Protein AF-A0A7X1ZQ34-F1 (afdb_monomer)

Radius of gyration: 31.93 Å; Cα contacts (8 Å, |Δi|>4): 1742; chains: 1; bounding box: 84×54×87 Å

Nearest PDB structures (foldseek):
  3afg-assembly2_B  TM=5.787E-01  e=8.022E-13  Thermococcus kodakarensis
  3afg-assembly1_A  TM=5.646E-01  e=3.538E-13  Thermococcus kodakarensis
  3ium-assembly1_A  TM=5.362E-01  e=1.273E-06  Aeromonas caviae
  3iur-assembly1_A  TM=5.393E-01  e=1.821E-06  Aeromonas caviae
  7obm-assembly1_A  TM=5.393E-01  e=1.340E-05  Homo sapiens

Foldseek 3Di:
DPPQWAFFDFWDDAAQKIWTWTDNVLVVDLWAIAIWMWGHDPHDTDRLDPPPDGPDTDNADFLFWDEWDDDPPAQKIKTKGWDGHLVCLQWTWIWIWMDGSHDIGTDDTDPDTQWDQWYWDADPPQKIWIWIAHPQRWIKIWIWRDDNVDIDIPDMDTADRPGADKHRKDWEDDPQKIKIWIAHPVWQDIWIWMDNHNRPDIDTADDPDDIAWDDWDDYHQKIKTWHQDPVPRFTKIWMWGDPPRRNDTDRQDIHPDGDHAQADKEWDDDDQAKIKIWGDDLQWIWIKIDGHHRPDIDDTDTPDHHQWHDKYWYDYPRDIDIDIDGADDPDQDCDCVVNPDPPPPDDDDQLQVQLVCLQQNDDAPPGGHLAVPDDDDDQDQADQARPVRHGDQGLSSLVSLLVSVSVCVVVVDQEAEEADFRDSSDDLSCLLLPNRSQSSSQQVVLLQQHEYFYEQWKDQDPQLARGPVQSHPNYAYEFEDAPVQHAQDHYNVGIGTGWHDPPSPDQPNQAYAHAFQDWTDGDDPDPDDIGGHHGSSNGRSRLRNLLVVLCVQPVVCRSPSVLLSVLQLVQAPQNVPADRRGRSYHGDSVSSNPPDDTPDPPPPAKEWDAKPPFQDELVVDQKIFTKIFHPHWFPFKKKWKAAPVGHTFDIDFFFALDDDPDDRGTHDGGTGDDPVRRVSRVRMDRQHGPVRHHDAWDKMKMWIAGPVGIYIDIGTYDD

Structure (mmCIF, N/CA/C/O backbone):
data_AF-A0A7X1ZQ34-F1
#
_entry.id   AF-A0A7X1ZQ34-F1
#
loop_
_atom_site.group_PDB
_atom_site.id
_atom_site.type_symbol
_atom_site.label_atom_id
_atom_site.label_alt_id
_atom_site.label_comp_id
_atom_site.label_asym_id
_atom_site.label_entity_id
_atom_site.label_seq_id
_atom_site.pdbx_PDB_ins_code
_atom_site.Cartn_x
_atom_site.Cartn_y
_atom_site.Cartn_z
_atom_site.occupancy
_atom_site.B_iso_or_equiv
_atom_site.auth_seq_id
_atom_site.auth_comp_id
_atom_site.auth_asym_id
_atom_site.auth_atom_id
_atom_site.pdbx_PDB_model_num
ATOM 1 N N . MET A 1 1 ? -2.657 -17.610 -18.071 1.00 39.50 1 MET A N 1
ATOM 2 C CA . MET A 1 1 ? -2.163 -18.504 -17.004 1.00 39.50 1 MET A CA 1
ATOM 3 C C . MET A 1 1 ? -1.165 -19.511 -17.558 1.00 39.50 1 MET A C 1
ATOM 5 O O . MET A 1 1 ? -1.512 -20.260 -18.466 1.00 39.50 1 MET A O 1
ATOM 9 N N . VAL A 1 2 ? 0.062 -19.535 -17.031 1.00 47.03 2 VAL A N 1
ATOM 10 C CA . VAL A 1 2 ? 1.007 -20.641 -17.253 1.00 47.03 2 VAL A CA 1
ATOM 11 C C . VAL A 1 2 ? 0.843 -21.615 -16.092 1.00 47.03 2 VAL A C 1
ATOM 13 O O . VAL A 1 2 ? 1.118 -21.272 -14.951 1.00 47.03 2 VAL A O 1
ATOM 16 N N . SER A 1 3 ? 0.362 -22.829 -16.355 1.00 46.28 3 SER A N 1
ATOM 17 C CA . SER A 1 3 ? 0.212 -23.843 -15.306 1.00 46.28 3 SER A CA 1
ATOM 18 C C . SER A 1 3 ? 1.580 -24.193 -14.703 1.00 46.28 3 SER A C 1
ATOM 20 O O . SER A 1 3 ? 2.486 -24.553 -15.458 1.00 46.28 3 SER A O 1
ATOM 22 N N . ASN A 1 4 ? 1.700 -24.172 -13.371 1.00 50.09 4 ASN A N 1
ATOM 23 C CA . ASN A 1 4 ? 2.913 -24.499 -12.598 1.00 50.09 4 ASN A CA 1
ATOM 24 C C . ASN A 1 4 ? 4.043 -23.448 -12.613 1.00 50.09 4 ASN A C 1
ATOM 26 O O . ASN A 1 4 ? 5.170 -23.789 -12.266 1.00 50.09 4 ASN A O 1
ATOM 30 N N . TYR A 1 5 ? 3.783 -22.199 -13.007 1.00 54.81 5 TYR A N 1
ATOM 31 C CA . TYR A 1 5 ? 4.752 -21.104 -12.883 1.00 54.81 5 TYR A CA 1
ATOM 32 C C . TYR A 1 5 ? 4.030 -19.804 -12.520 1.00 54.81 5 TYR A C 1
ATOM 34 O O . TYR A 1 5 ? 2.930 -19.558 -13.011 1.00 54.81 5 TYR A O 1
ATOM 42 N N . GLU A 1 6 ? 4.652 -18.973 -11.691 1.00 54.06 6 GLU A N 1
ATOM 43 C CA . GLU A 1 6 ? 4.114 -17.666 -11.300 1.00 54.06 6 GLU A CA 1
ATOM 44 C C . GLU A 1 6 ? 4.712 -16.573 -12.183 1.00 54.06 6 GLU A C 1
ATOM 46 O O . GLU A 1 6 ? 5.924 -16.560 -12.382 1.00 54.06 6 GLU A O 1
ATOM 51 N N . ILE A 1 7 ? 3.889 -15.668 -12.719 1.00 58.56 7 ILE A N 1
ATOM 52 C CA . ILE A 1 7 ? 4.369 -14.515 -13.489 1.00 58.56 7 ILE A CA 1
ATOM 53 C C . ILE A 1 7 ? 4.875 -13.464 -12.496 1.00 58.56 7 ILE A C 1
ATOM 55 O O . ILE A 1 7 ? 4.081 -12.858 -11.792 1.00 58.56 7 ILE A O 1
ATOM 59 N N . VAL A 1 8 ? 6.189 -13.245 -12.441 1.00 52.31 8 VAL A N 1
ATOM 60 C CA . VAL A 1 8 ? 6.830 -12.365 -11.437 1.00 52.31 8 VAL A CA 1
ATOM 61 C C . VAL A 1 8 ? 7.241 -11.001 -11.993 1.00 52.31 8 VAL A C 1
ATOM 63 O O . VAL A 1 8 ? 7.874 -10.200 -11.304 1.00 52.31 8 VAL A O 1
ATOM 66 N N . GLN A 1 9 ? 6.923 -10.739 -13.259 1.00 59.84 9 GLN A N 1
ATOM 67 C CA . GLN A 1 9 ? 7.150 -9.455 -13.903 1.00 59.84 9 GLN A CA 1
ATOM 68 C C . GLN A 1 9 ? 6.027 -9.137 -14.889 1.00 59.84 9 GLN A C 1
ATOM 70 O O . GLN A 1 9 ? 5.491 -10.042 -15.529 1.00 59.84 9 GLN A O 1
ATOM 75 N N . GLN A 1 10 ? 5.748 -7.839 -15.043 1.00 61.09 10 GLN A N 1
ATOM 76 C CA . GLN A 1 10 ? 4.859 -7.287 -16.057 1.00 61.09 10 GLN A CA 1
ATOM 77 C C . GLN A 1 10 ? 5.092 -7.928 -17.439 1.00 61.09 10 GLN A C 1
ATOM 79 O O . GLN A 1 10 ? 6.243 -8.032 -17.883 1.00 61.09 10 GLN A O 1
ATOM 84 N N . PRO A 1 11 ? 4.016 -8.325 -18.139 1.00 67.31 11 PRO A N 1
ATOM 85 C CA . PRO A 1 11 ? 4.121 -8.752 -19.519 1.00 67.31 11 PRO A CA 1
ATOM 86 C C . PRO A 1 11 ? 4.582 -7.606 -20.432 1.00 67.31 11 PRO A C 1
ATOM 88 O O . PRO A 1 11 ? 3.956 -6.548 -20.484 1.00 67.31 11 PRO A O 1
ATOM 91 N N . GLU A 1 12 ? 5.647 -7.833 -21.199 1.00 70.81 12 GLU A N 1
ATOM 92 C CA . GLU A 1 12 ? 6.100 -6.924 -22.255 1.00 70.81 12 GLU A CA 1
ATOM 93 C C . GLU A 1 12 ? 5.528 -7.378 -23.602 1.00 70.81 12 GLU A C 1
ATOM 95 O O . GLU A 1 12 ? 5.708 -8.528 -24.019 1.00 70.81 12 GLU A O 1
ATOM 100 N N . LEU A 1 13 ? 4.851 -6.467 -24.300 1.00 74.31 13 LEU A N 1
ATOM 101 C CA . LEU A 1 13 ? 4.275 -6.710 -25.617 1.00 74.31 13 LEU A CA 1
ATOM 102 C C . LEU A 1 13 ? 5.056 -5.935 -26.682 1.00 74.31 13 LEU A C 1
ATOM 104 O O . LEU A 1 13 ? 5.245 -4.726 -26.579 1.00 74.31 13 LEU A O 1
ATOM 108 N N . HIS A 1 14 ? 5.502 -6.619 -27.735 1.00 73.12 14 HIS A N 1
ATOM 109 C CA . HIS A 1 14 ? 6.209 -5.990 -28.848 1.00 73.12 14 HIS A CA 1
ATOM 110 C C . HIS A 1 14 ? 5.874 -6.673 -30.181 1.00 73.12 14 HIS A C 1
ATOM 112 O O . HIS A 1 14 ? 6.354 -7.771 -30.488 1.00 73.12 14 HIS A O 1
ATOM 118 N N . LYS A 1 15 ? 5.121 -5.966 -31.034 1.00 73.88 15 LYS A N 1
ATOM 119 C CA . LYS A 1 15 ? 4.584 -6.482 -32.307 1.00 73.88 15 LYS A CA 1
ATOM 120 C C . LYS A 1 15 ? 3.831 -7.802 -32.079 1.00 73.88 15 LYS A C 1
ATOM 122 O O . LYS A 1 15 ? 2.974 -7.856 -31.212 1.00 73.88 15 LYS A O 1
ATOM 127 N N . ASP A 1 16 ? 4.179 -8.859 -32.813 1.00 73.38 16 ASP A N 1
ATOM 128 C CA . ASP A 1 16 ? 3.601 -10.198 -32.686 1.00 73.38 16 ASP A CA 1
ATOM 129 C C . ASP A 1 16 ? 4.100 -10.979 -31.459 1.00 73.38 16 ASP A C 1
ATOM 131 O O . ASP A 1 16 ? 3.887 -12.182 -31.407 1.00 73.38 16 ASP A O 1
ATOM 135 N N . TRP A 1 17 ? 4.815 -10.385 -30.502 1.00 75.50 17 TRP A N 1
ATOM 136 C CA . TRP A 1 17 ? 5.419 -11.137 -29.400 1.00 75.50 17 TRP A CA 1
ATOM 137 C C . TRP A 1 17 ? 5.005 -10.626 -28.020 1.00 75.50 17 TRP A C 1
ATOM 139 O O . TRP A 1 17 ? 5.038 -9.425 -27.771 1.00 75.50 17 TRP A O 1
ATOM 149 N N . LEU A 1 18 ? 4.690 -11.559 -27.121 1.00 76.31 18 LEU A N 1
ATOM 150 C CA . LEU A 1 18 ? 4.365 -11.329 -25.714 1.00 76.31 18 LEU A CA 1
ATOM 151 C C . LEU A 1 18 ? 5.380 -12.072 -24.849 1.00 76.31 18 LEU A C 1
ATOM 153 O O . LEU A 1 18 ? 5.575 -13.280 -25.027 1.00 76.31 18 LEU A O 1
ATOM 157 N N . PHE A 1 19 ? 5.981 -11.365 -23.899 1.00 72.88 19 PHE A N 1
ATOM 158 C CA . PHE A 1 19 ? 6.980 -11.896 -22.981 1.00 72.88 19 PHE A CA 1
ATOM 159 C C . PHE A 1 19 ? 6.574 -11.664 -21.553 1.00 72.88 19 PHE A C 1
ATOM 161 O O . PHE A 1 19 ? 5.963 -10.656 -21.231 1.00 72.88 19 PHE A O 1
ATOM 168 N N . PHE A 1 20 ? 6.982 -12.578 -20.695 1.00 69.44 20 PHE A N 1
ATOM 169 C CA . PHE A 1 20 ? 6.933 -12.383 -19.260 1.00 69.44 20 PHE A CA 1
ATOM 170 C C . PHE A 1 20 ? 7.960 -13.306 -18.613 1.00 69.44 20 PHE A C 1
ATOM 172 O O . PHE A 1 20 ? 8.318 -14.360 -19.159 1.00 69.44 20 PHE A O 1
ATOM 179 N N . ILE A 1 21 ? 8.446 -12.911 -17.441 1.00 66.19 21 ILE A N 1
ATOM 180 C CA . ILE A 1 21 ? 9.221 -13.811 -16.595 1.00 66.19 21 ILE A CA 1
ATOM 181 C C . ILE A 1 21 ? 8.239 -14.595 -15.757 1.00 66.19 21 ILE A C 1
ATOM 183 O O . ILE A 1 21 ? 7.403 -14.008 -15.069 1.00 66.19 21 ILE A O 1
ATOM 187 N N . ALA A 1 22 ? 8.399 -15.912 -15.769 1.00 62.62 22 ALA A N 1
ATOM 188 C CA . ALA A 1 22 ? 7.808 -16.736 -14.743 1.00 62.62 22 ALA A CA 1
ATOM 189 C C . ALA A 1 22 ? 8.889 -17.327 -13.836 1.00 62.62 22 ALA A C 1
ATOM 191 O O . ALA A 1 22 ? 9.951 -17.751 -14.304 1.00 62.62 22 ALA A O 1
ATOM 192 N N . ASP A 1 23 ? 8.640 -17.342 -12.534 1.00 58.34 23 ASP A N 1
ATOM 193 C CA . ASP A 1 23 ? 9.545 -17.937 -11.563 1.00 58.34 23 ASP A CA 1
ATOM 194 C C . ASP A 1 23 ? 9.089 -19.360 -11.216 1.00 58.34 23 ASP A C 1
ATOM 196 O O . ASP A 1 23 ? 7.907 -19.635 -11.004 1.00 58.34 23 ASP A O 1
ATOM 200 N N . SER A 1 24 ? 10.048 -20.287 -11.202 1.00 52.56 24 SER A N 1
ATOM 201 C CA . SER A 1 24 ? 9.834 -21.665 -10.750 1.00 52.56 24 SER A CA 1
ATOM 202 C C . SER A 1 24 ? 10.281 -21.883 -9.305 1.00 52.56 24 SER A C 1
ATOM 204 O O . SER A 1 24 ? 10.015 -22.939 -8.732 1.00 52.56 24 SER A O 1
ATOM 206 N N . THR A 1 25 ? 10.953 -20.900 -8.694 1.00 49.50 25 THR A N 1
ATOM 207 C CA . THR A 1 25 ? 11.406 -20.947 -7.294 1.00 49.50 25 THR A CA 1
ATOM 208 C C . THR A 1 25 ? 10.241 -20.993 -6.304 1.00 49.50 25 THR A C 1
ATOM 210 O O . THR A 1 25 ? 10.387 -21.624 -5.257 1.00 49.50 25 THR A O 1
ATOM 213 N N . ALA A 1 26 ? 9.049 -20.517 -6.691 1.00 46.25 26 ALA A N 1
ATOM 214 C CA . ALA A 1 26 ? 7.787 -20.779 -5.987 1.00 46.25 26 ALA A CA 1
ATOM 215 C C . ALA A 1 26 ? 7.496 -22.287 -5.778 1.00 46.25 26 ALA A C 1
ATOM 217 O O . ALA A 1 26 ? 6.694 -22.657 -4.918 1.00 46.25 26 ALA A O 1
ATOM 218 N N . LEU A 1 27 ? 8.188 -23.174 -6.513 1.00 49.12 27 LEU A N 1
ATOM 219 C CA . LEU A 1 27 ? 8.094 -24.636 -6.447 1.00 49.12 27 LEU A CA 1
ATOM 220 C C . LEU A 1 27 ? 9.376 -25.334 -5.942 1.00 49.12 27 LEU A C 1
ATOM 222 O O . LEU A 1 27 ? 9.589 -26.513 -6.232 1.00 49.12 27 LEU A O 1
ATOM 226 N N . ASN A 1 28 ? 10.221 -24.654 -5.155 1.00 44.28 28 ASN A N 1
ATOM 227 C CA . ASN A 1 28 ? 11.370 -25.262 -4.460 1.00 44.28 28 ASN A CA 1
ATOM 228 C C . ASN A 1 28 ? 12.545 -25.700 -5.373 1.00 44.28 28 ASN A C 1
ATOM 230 O O . ASN A 1 28 ? 13.309 -26.613 -5.043 1.00 44.28 28 ASN A O 1
ATOM 234 N N . ALA A 1 29 ? 12.722 -25.053 -6.530 1.00 43.91 29 ALA A N 1
ATOM 235 C CA . ALA A 1 29 ? 13.936 -25.191 -7.335 1.00 43.91 29 ALA A CA 1
ATOM 236 C C . ALA A 1 29 ? 15.064 -24.320 -6.754 1.00 43.91 29 ALA A C 1
ATOM 238 O O . ALA A 1 29 ? 14.875 -23.128 -6.535 1.00 43.91 29 ALA A O 1
ATOM 239 N N . THR A 1 30 ? 16.268 -24.877 -6.563 1.00 43.75 30 THR A N 1
ATOM 240 C CA . THR A 1 30 ? 17.431 -24.118 -6.051 1.00 43.75 30 THR A CA 1
ATOM 241 C C . THR A 1 30 ? 17.924 -23.032 -7.008 1.00 43.75 30 THR A C 1
ATOM 243 O O . THR A 1 30 ? 18.756 -22.227 -6.611 1.00 43.75 30 THR A O 1
ATOM 246 N N . THR A 1 31 ? 17.422 -23.024 -8.248 1.00 52.09 31 THR A N 1
ATOM 247 C CA . THR A 1 31 ? 17.638 -22.013 -9.291 1.00 52.09 31 THR A CA 1
ATOM 248 C C . THR A 1 31 ? 16.666 -22.258 -10.451 1.00 52.09 31 THR A C 1
ATOM 250 O O . THR A 1 31 ? 16.777 -23.324 -11.063 1.00 52.09 31 THR A O 1
ATOM 253 N N . ALA A 1 32 ? 15.784 -21.301 -10.783 1.00 51.56 32 ALA A N 1
ATOM 254 C CA . ALA A 1 32 ? 15.431 -20.922 -12.167 1.00 51.56 32 ALA A CA 1
ATOM 255 C C . ALA A 1 32 ? 14.270 -19.907 -12.258 1.00 51.56 32 ALA A C 1
ATOM 257 O O . ALA A 1 32 ? 13.132 -20.217 -11.904 1.00 51.56 32 ALA A O 1
ATOM 258 N N . ARG A 1 33 ? 14.554 -18.760 -12.886 1.00 59.31 33 ARG A N 1
ATOM 259 C CA . ARG A 1 33 ? 13.575 -17.855 -13.506 1.00 59.31 33 ARG A CA 1
ATOM 260 C C . ARG A 1 33 ? 13.567 -18.132 -15.007 1.00 59.31 33 ARG A C 1
ATOM 262 O O . ARG A 1 33 ? 14.631 -18.261 -15.613 1.00 59.31 33 ARG A O 1
ATOM 269 N N . VAL A 1 34 ? 12.390 -18.276 -15.601 1.00 58.91 34 VAL A N 1
ATOM 270 C CA . VAL A 1 34 ? 12.218 -18.707 -16.990 1.00 58.91 34 VAL A CA 1
ATOM 271 C C . VAL A 1 34 ? 11.536 -17.598 -17.778 1.00 58.91 34 VAL A C 1
ATOM 273 O O . VAL A 1 34 ? 10.456 -17.139 -17.418 1.00 58.91 34 VAL A O 1
ATOM 276 N N . LEU A 1 35 ? 12.159 -17.182 -18.879 1.00 67.69 35 LEU A N 1
ATOM 277 C CA . LEU A 1 35 ? 11.520 -16.305 -19.853 1.00 67.69 35 LEU A CA 1
ATOM 278 C C . LEU A 1 35 ? 10.524 -17.121 -20.682 1.00 67.69 35 LEU A C 1
ATOM 280 O O . LEU A 1 35 ? 10.918 -18.073 -21.361 1.00 67.69 35 LEU A O 1
ATOM 284 N N . PHE A 1 36 ? 9.254 -16.733 -20.648 1.00 70.88 36 PHE A N 1
ATOM 285 C CA . PHE A 1 36 ? 8.230 -17.265 -21.537 1.00 70.88 36 PHE A CA 1
ATOM 286 C C . PHE A 1 36 ? 7.993 -16.300 -22.690 1.00 70.88 36 PHE A C 1
ATOM 288 O O . PHE A 1 36 ? 8.038 -15.082 -22.521 1.00 70.88 36 PHE A O 1
ATOM 295 N N . ALA A 1 37 ? 7.741 -16.868 -23.867 1.00 73.31 37 ALA A N 1
ATOM 296 C CA . ALA A 1 37 ? 7.422 -16.108 -25.063 1.00 73.31 37 ALA A CA 1
ATOM 297 C C . ALA A 1 37 ? 6.256 -16.759 -25.806 1.00 73.31 37 ALA A C 1
ATOM 299 O O . ALA A 1 37 ? 6.298 -17.945 -26.165 1.00 73.31 37 ALA A O 1
ATOM 300 N N . ALA A 1 38 ? 5.230 -15.963 -26.072 1.00 74.62 38 ALA A N 1
ATOM 301 C CA . ALA A 1 38 ? 4.178 -16.294 -27.015 1.00 74.62 38 ALA A CA 1
ATOM 302 C C . ALA A 1 38 ? 4.348 -15.442 -28.274 1.00 74.62 38 ALA A C 1
ATOM 304 O O . ALA A 1 38 ? 4.859 -14.323 -28.213 1.00 74.62 38 ALA A O 1
ATOM 305 N N . HIS A 1 39 ? 3.918 -15.979 -29.412 1.00 76.62 39 HIS A N 1
ATOM 306 C CA . HIS A 1 39 ? 3.878 -15.241 -30.668 1.00 76.62 39 HIS A CA 1
ATOM 307 C C . HIS A 1 39 ? 2.483 -15.292 -31.266 1.00 76.62 39 HIS A C 1
ATOM 309 O O . HIS A 1 39 ? 1.863 -16.357 -31.345 1.00 76.62 39 HIS A O 1
ATOM 315 N N . ARG A 1 40 ? 2.002 -14.143 -31.715 1.00 74.75 40 ARG A N 1
ATOM 316 C CA . ARG A 1 40 ? 0.710 -13.981 -32.351 1.00 74.75 40 ARG A CA 1
ATOM 317 C C . ARG A 1 40 ? 0.798 -14.448 -33.800 1.00 74.75 40 ARG A C 1
ATOM 319 O O . ARG A 1 40 ? 1.663 -14.038 -34.565 1.00 74.75 40 ARG A O 1
ATOM 326 N N . ASN A 1 41 ? -0.107 -15.333 -34.199 1.00 69.88 41 ASN A N 1
ATOM 327 C CA . ASN A 1 41 ? -0.238 -15.790 -35.577 1.00 69.88 41 ASN A CA 1
ATOM 328 C C . ASN A 1 41 ? -1.689 -15.639 -36.034 1.00 69.88 41 ASN A C 1
ATOM 330 O O . ASN A 1 41 ? -2.555 -16.314 -35.496 1.00 69.88 41 ASN A O 1
ATOM 334 N N . THR A 1 42 ? -1.952 -14.806 -37.050 1.00 66.75 42 THR A N 1
ATOM 335 C CA . THR A 1 42 ? -3.235 -14.529 -37.756 1.00 66.75 42 THR A CA 1
ATOM 336 C C . THR A 1 42 ? -4.513 -14.252 -36.934 1.00 66.75 42 THR A C 1
ATOM 338 O O . THR A 1 42 ? -5.409 -13.608 -37.466 1.00 66.75 42 THR A O 1
ATOM 341 N N . SER A 1 43 ? -4.641 -14.713 -35.684 1.00 66.94 43 SER A N 1
ATOM 342 C CA . SER A 1 43 ? -5.754 -14.468 -34.751 1.00 66.94 43 SER A CA 1
ATOM 343 C C . SER A 1 43 ? -5.523 -14.993 -33.318 1.00 66.94 43 SER A C 1
ATOM 345 O O . SER A 1 43 ? -6.294 -14.627 -32.436 1.00 66.94 43 SER A O 1
ATOM 347 N N . SER A 1 44 ? -4.499 -15.815 -33.049 1.00 70.69 44 SER A N 1
ATOM 348 C CA . SER A 1 44 ? -4.243 -16.391 -31.716 1.00 70.69 44 SER A CA 1
ATOM 349 C C . SER A 1 44 ? -2.786 -16.263 -31.286 1.00 70.69 44 SER A C 1
ATOM 351 O O . SER A 1 44 ? -1.885 -16.173 -32.120 1.00 70.69 44 SER A O 1
ATOM 353 N N . TRP A 1 45 ? -2.563 -16.285 -29.973 1.00 74.88 45 TRP A N 1
ATOM 354 C CA . TRP A 1 45 ? -1.241 -16.456 -29.382 1.00 74.88 45 TRP A CA 1
ATOM 355 C C . TRP A 1 45 ? -0.889 -17.939 -29.357 1.00 74.88 45 TRP A C 1
ATOM 357 O O . TRP A 1 45 ? -1.536 -18.722 -28.663 1.00 74.88 45 TRP A O 1
ATOM 367 N N . ASP A 1 46 ? 0.142 -18.317 -30.105 1.00 71.38 46 ASP A N 1
ATOM 368 C CA . ASP A 1 46 ? 0.738 -19.640 -30.007 1.00 71.38 46 ASP A CA 1
ATOM 369 C C . ASP A 1 46 ? 1.891 -19.568 -29.000 1.00 71.38 46 ASP A C 1
ATOM 371 O O . ASP A 1 46 ? 2.778 -18.711 -29.099 1.00 71.38 46 ASP A O 1
ATOM 375 N N . THR A 1 47 ? 1.896 -20.469 -28.013 1.00 69.06 47 THR A N 1
ATOM 376 C CA . THR A 1 47 ? 3.049 -20.631 -27.124 1.00 69.06 47 THR A CA 1
ATOM 377 C C . THR A 1 47 ? 4.224 -21.102 -27.967 1.00 69.06 47 THR A C 1
ATOM 379 O O . THR A 1 47 ? 4.305 -22.269 -28.347 1.00 69.06 47 THR A O 1
ATOM 382 N N . ILE A 1 48 ? 5.129 -20.183 -28.289 1.00 59.41 48 ILE A N 1
ATOM 383 C CA . ILE A 1 48 ? 6.309 -20.504 -29.080 1.00 59.41 48 ILE A CA 1
ATOM 384 C C . ILE A 1 48 ? 7.358 -21.174 -28.200 1.00 59.41 48 ILE A C 1
ATOM 386 O O . ILE A 1 48 ? 7.967 -22.156 -28.624 1.00 59.41 48 ILE A O 1
ATOM 390 N N . LEU A 1 49 ? 7.532 -20.697 -26.964 1.00 61.03 49 LEU A N 1
ATOM 391 C CA . LEU A 1 49 ? 8.518 -21.222 -26.026 1.00 61.03 49 LEU A CA 1
ATOM 392 C C . LEU A 1 49 ? 7.966 -21.190 -24.595 1.00 61.03 49 LEU A C 1
ATOM 394 O O . LEU A 1 49 ? 8.087 -20.196 -23.883 1.00 61.03 49 LEU A O 1
ATOM 398 N N . ALA A 1 50 ? 7.414 -22.322 -24.157 1.00 50.00 50 ALA A N 1
ATOM 399 C CA . ALA A 1 50 ? 7.669 -22.764 -22.795 1.00 50.00 50 ALA A CA 1
ATOM 400 C C . ALA A 1 50 ? 9.065 -23.380 -22.843 1.00 50.00 50 ALA A C 1
ATOM 402 O O . ALA A 1 50 ? 9.267 -24.389 -23.522 1.00 50.00 50 ALA A O 1
ATOM 403 N N . LEU A 1 51 ? 10.054 -22.761 -22.209 1.00 50.12 51 LEU A N 1
ATOM 404 C CA . LEU A 1 51 ? 11.338 -23.427 -22.037 1.00 50.12 51 LEU A CA 1
ATOM 405 C C . LEU A 1 51 ? 11.071 -24.639 -21.130 1.00 50.12 51 LEU A C 1
ATOM 407 O O . LEU A 1 51 ? 10.956 -24.499 -19.918 1.00 50.12 51 LEU A O 1
ATOM 411 N N . SER A 1 52 ? 10.884 -25.825 -21.724 1.00 37.56 52 SER A N 1
ATOM 412 C CA . SER A 1 52 ? 10.523 -27.064 -21.012 1.00 37.56 52 SER A CA 1
ATOM 413 C C . SER A 1 52 ? 11.586 -27.507 -20.001 1.00 37.56 52 SER A C 1
ATOM 415 O O . SER A 1 52 ? 11.329 -28.369 -19.168 1.00 37.56 52 SER A O 1
ATOM 417 N N . GLU A 1 53 ? 12.773 -26.907 -20.085 1.00 42.84 53 GLU A N 1
ATOM 418 C CA . GLU A 1 53 ? 13.826 -26.923 -19.079 1.00 42.84 53 GLU A CA 1
ATOM 419 C C . GLU A 1 53 ? 14.370 -25.493 -18.919 1.00 42.84 53 GLU A C 1
ATOM 421 O O . GLU A 1 53 ? 14.487 -24.785 -19.929 1.00 42.84 53 GLU A O 1
ATOM 426 N N . PRO A 1 54 ? 14.734 -25.057 -17.699 1.00 44.59 54 PRO A N 1
ATOM 427 C CA . PRO A 1 54 ? 15.274 -23.722 -17.466 1.00 44.59 54 PRO A CA 1
ATOM 428 C C . PRO A 1 54 ? 16.537 -23.499 -18.305 1.00 44.59 54 PRO A C 1
ATOM 430 O O . PRO A 1 54 ? 17.553 -24.152 -18.091 1.00 44.59 54 PRO A O 1
ATOM 433 N N . GLN A 1 55 ? 16.469 -22.599 -19.292 1.00 46.03 55 GLN A N 1
ATOM 434 C CA . GLN A 1 55 ? 17.632 -22.261 -20.130 1.00 46.03 55 GLN A CA 1
ATOM 435 C C . GLN A 1 55 ? 18.504 -21.165 -19.510 1.00 46.03 55 GLN A C 1
ATOM 437 O O . GLN A 1 55 ? 19.631 -20.979 -19.948 1.00 46.03 55 GLN A O 1
ATOM 442 N N . ILE A 1 56 ? 17.996 -20.465 -18.491 1.00 48.25 56 ILE A N 1
ATOM 443 C CA . ILE A 1 56 ? 18.731 -19.462 -17.718 1.00 48.25 56 ILE A CA 1
ATOM 444 C C . ILE A 1 56 ? 18.732 -19.934 -16.262 1.00 48.25 56 ILE A C 1
ATOM 446 O O . ILE A 1 56 ? 17.852 -19.611 -15.466 1.00 48.25 56 ILE A O 1
ATOM 450 N N . THR A 1 57 ? 19.711 -20.763 -15.913 1.00 45.69 57 THR A N 1
ATOM 451 C CA . THR A 1 57 ? 19.923 -21.201 -14.531 1.00 45.69 57 THR A CA 1
ATOM 452 C C . THR A 1 57 ? 20.893 -20.227 -13.875 1.00 45.69 57 THR A C 1
ATOM 454 O O . THR A 1 57 ? 22.092 -20.271 -14.148 1.00 45.69 57 THR A O 1
ATOM 457 N N . TYR A 1 58 ? 20.385 -19.323 -13.036 1.00 49.59 58 TYR A N 1
ATOM 458 C CA . TYR A 1 58 ? 21.220 -18.389 -12.280 1.00 49.59 58 TYR A CA 1
ATOM 459 C C . TYR A 1 58 ? 21.051 -18.615 -10.784 1.00 49.59 58 TYR A C 1
ATOM 461 O O . TYR A 1 58 ? 19.923 -18.674 -10.300 1.00 49.59 58 TYR A O 1
ATOM 469 N N . THR A 1 59 ? 22.170 -18.744 -10.068 1.00 41.47 59 THR A N 1
ATOM 470 C CA . THR A 1 59 ? 22.203 -18.850 -8.599 1.00 41.47 59 THR A CA 1
ATOM 471 C C . THR A 1 59 ? 21.787 -17.565 -7.908 1.00 41.47 59 THR A C 1
ATOM 473 O O . THR A 1 59 ? 21.355 -17.626 -6.764 1.00 41.47 59 THR A O 1
ATOM 476 N N . ASP A 1 60 ? 21.852 -16.436 -8.619 1.00 46.78 60 ASP A N 1
ATOM 477 C CA . ASP A 1 60 ? 21.678 -15.124 -8.002 1.00 46.78 60 ASP A CA 1
ATOM 478 C C . ASP A 1 60 ? 20.366 -14.424 -8.444 1.00 46.78 60 ASP A C 1
ATOM 480 O O . ASP A 1 60 ? 20.004 -13.407 -7.886 1.00 46.78 60 ASP A O 1
ATOM 484 N N . GLY A 1 61 ? 19.559 -14.986 -9.351 1.00 50.31 61 GLY A N 1
ATOM 485 C CA . GLY A 1 61 ? 18.271 -14.394 -9.774 1.00 50.31 61 GLY A CA 1
ATOM 486 C C . GLY A 1 61 ? 18.326 -13.482 -11.022 1.00 50.31 61 GLY A C 1
ATOM 487 O O . GLY A 1 61 ? 19.388 -13.116 -11.524 1.00 50.31 61 GLY A O 1
ATOM 488 N N . ILE A 1 62 ? 17.145 -13.177 -11.575 1.00 49.66 62 ILE A N 1
ATOM 489 C CA . ILE A 1 62 ? 16.880 -12.281 -12.726 1.00 49.66 62 ILE A CA 1
ATOM 490 C C . ILE A 1 62 ? 16.116 -11.062 -12.204 1.00 49.66 62 ILE A C 1
ATOM 492 O O . ILE A 1 62 ? 14.925 -11.178 -11.929 1.00 49.66 62 ILE A O 1
ATOM 496 N N . ALA A 1 63 ? 16.784 -9.928 -11.998 1.00 46.75 63 ALA A N 1
ATOM 497 C CA . ALA A 1 63 ? 16.197 -8.785 -11.295 1.00 46.75 63 ALA A CA 1
ATOM 498 C C . ALA A 1 63 ? 14.985 -8.188 -12.037 1.00 46.75 63 ALA A C 1
ATOM 500 O O . ALA A 1 63 ? 13.969 -7.936 -11.395 1.00 46.75 63 ALA A O 1
ATOM 501 N N . ARG A 1 64 ? 15.093 -8.018 -13.366 1.00 50.78 64 ARG A N 1
ATOM 502 C CA . ARG A 1 64 ? 14.036 -7.629 -14.324 1.00 50.78 64 ARG A CA 1
ATOM 503 C C . ARG A 1 64 ? 14.457 -8.060 -15.746 1.00 50.78 64 ARG A C 1
ATOM 505 O O . ARG A 1 64 ? 15.630 -7.955 -16.099 1.00 50.78 64 ARG A O 1
ATOM 512 N N . SER A 1 65 ? 13.559 -8.554 -16.591 1.00 48.88 65 SER A N 1
ATOM 513 C CA . SER A 1 65 ? 13.779 -8.655 -18.043 1.00 48.88 65 SER A CA 1
ATOM 514 C C . SER A 1 65 ? 13.332 -7.371 -18.698 1.00 48.88 65 SER A C 1
ATOM 516 O O . SER A 1 65 ? 12.254 -6.891 -18.388 1.00 48.88 65 SER A O 1
ATOM 518 N N . HIS A 1 66 ? 14.121 -6.858 -19.625 1.00 52.66 66 HIS A N 1
ATOM 519 C CA . HIS A 1 66 ? 13.742 -5.702 -20.413 1.00 52.66 66 HIS A CA 1
ATOM 520 C C . HIS A 1 66 ? 14.424 -5.809 -21.777 1.00 52.66 66 HIS A C 1
ATOM 522 O O . HIS A 1 66 ? 15.628 -6.060 -21.859 1.00 52.66 66 HIS A O 1
ATOM 528 N N . ALA A 1 67 ? 13.648 -5.528 -22.820 1.00 52.38 67 ALA A N 1
ATOM 529 C CA . ALA A 1 67 ? 14.048 -5.282 -24.204 1.00 52.38 67 ALA A CA 1
ATOM 530 C C . ALA A 1 67 ? 14.050 -6.466 -25.186 1.00 52.38 67 ALA A C 1
ATOM 532 O O . ALA A 1 67 ? 14.773 -7.464 -25.086 1.00 52.38 67 ALA A O 1
ATOM 533 N N . ILE A 1 68 ? 13.267 -6.226 -26.239 1.00 53.31 68 ILE A N 1
ATOM 534 C CA . ILE A 1 68 ? 12.920 -7.104 -27.345 1.00 53.31 68 ILE A CA 1
ATOM 535 C C . ILE A 1 68 ? 13.153 -6.303 -28.626 1.00 53.31 68 ILE A C 1
ATOM 537 O O . ILE A 1 68 ? 12.454 -5.327 -28.882 1.00 53.31 68 ILE A O 1
ATOM 541 N N . VAL A 1 69 ? 14.103 -6.713 -29.469 1.00 54.31 69 VAL A N 1
ATOM 542 C CA . VAL A 1 69 ? 14.189 -6.185 -30.839 1.00 54.31 69 VAL A CA 1
ATOM 543 C C . VAL A 1 69 ? 14.077 -7.291 -31.858 1.00 54.31 69 VAL A C 1
ATOM 545 O O . VAL A 1 69 ? 14.956 -8.138 -32.014 1.00 54.31 69 VAL A O 1
ATOM 548 N N . THR A 1 70 ? 12.992 -7.236 -32.623 1.00 52.91 70 THR A N 1
ATOM 549 C CA . THR A 1 70 ? 12.845 -7.990 -33.867 1.00 52.91 70 THR A CA 1
ATOM 550 C C . THR A 1 70 ? 13.685 -7.318 -34.947 1.00 52.91 70 THR A C 1
ATOM 552 O O . THR A 1 70 ? 13.461 -6.139 -35.236 1.00 52.91 70 THR A O 1
ATOM 555 N N . LYS A 1 71 ? 14.572 -8.055 -35.623 1.00 54.62 71 LYS A N 1
ATOM 556 C CA . LYS A 1 71 ? 15.016 -7.615 -36.953 1.00 54.62 71 LYS A CA 1
ATOM 557 C C . LYS A 1 71 ? 13.802 -7.588 -37.869 1.00 54.62 71 LYS A C 1
ATOM 559 O O . LYS A 1 71 ? 13.038 -8.549 -37.908 1.00 54.62 71 LYS A O 1
ATOM 564 N N . THR A 1 72 ? 13.647 -6.510 -38.629 1.00 46.69 72 THR A N 1
ATOM 565 C CA . THR A 1 72 ? 12.447 -6.166 -39.408 1.00 46.69 72 THR A CA 1
ATOM 566 C C . THR A 1 72 ? 12.059 -7.197 -40.480 1.00 46.69 72 THR A C 1
ATOM 568 O O . THR A 1 72 ? 11.022 -7.035 -41.106 1.00 46.69 72 THR A O 1
ATOM 571 N N . ASN A 1 73 ? 12.850 -8.260 -40.688 1.00 50.66 73 ASN A N 1
ATOM 572 C CA . ASN A 1 73 ? 12.679 -9.242 -41.764 1.00 50.66 73 ASN A CA 1
ATOM 573 C C . ASN A 1 73 ? 13.006 -10.701 -41.364 1.00 50.66 73 ASN A C 1
ATOM 575 O O . ASN A 1 73 ? 13.398 -11.499 -42.217 1.00 50.66 73 ASN A O 1
ATOM 579 N N . SER A 1 74 ? 12.886 -11.084 -40.089 1.00 57.50 74 SER A N 1
ATOM 580 C CA . SER A 1 74 ? 13.172 -12.465 -39.664 1.00 57.50 74 SER A CA 1
ATOM 581 C C . SER A 1 74 ? 12.290 -12.919 -38.508 1.00 57.50 74 SER A C 1
ATOM 583 O O . SER A 1 74 ? 12.040 -12.134 -37.602 1.00 57.50 74 SER A O 1
ATOM 585 N N . ASN A 1 75 ? 11.949 -14.210 -38.472 1.00 69.25 75 ASN A N 1
ATOM 586 C CA . ASN A 1 75 ? 11.409 -14.925 -37.303 1.00 69.25 75 ASN A CA 1
ATOM 587 C C . ASN A 1 75 ? 12.452 -15.040 -36.164 1.00 69.25 75 ASN A C 1
ATOM 589 O O . ASN A 1 75 ? 12.570 -16.094 -35.540 1.00 69.25 75 ASN A O 1
ATOM 593 N N . THR A 1 76 ? 13.297 -14.018 -35.977 1.00 74.19 76 THR A N 1
ATOM 594 C CA . THR A 1 76 ? 14.370 -13.969 -34.981 1.00 74.19 76 THR A CA 1
ATOM 595 C C . THR A 1 76 ? 14.469 -12.604 -34.318 1.00 74.19 76 THR A C 1
ATOM 597 O O . THR A 1 76 ? 14.179 -11.574 -34.936 1.00 74.19 76 THR A O 1
ATOM 600 N N . MET A 1 77 ? 14.904 -12.602 -33.063 1.00 77.12 77 MET A N 1
ATOM 601 C CA . MET A 1 77 ? 14.791 -11.458 -32.171 1.00 77.12 77 MET A CA 1
ATOM 602 C C . MET A 1 77 ? 15.931 -11.439 -31.155 1.00 77.12 77 MET A C 1
ATOM 604 O O . MET A 1 77 ? 16.272 -12.478 -30.597 1.00 77.12 77 MET A O 1
ATOM 608 N N . LEU A 1 78 ? 16.515 -10.269 -30.911 1.00 79.25 78 LEU A N 1
ATOM 609 C CA . LEU A 1 78 ? 17.479 -10.064 -29.835 1.00 79.25 78 LEU A CA 1
ATOM 610 C C . LEU A 1 78 ? 16.714 -9.778 -28.543 1.00 79.25 78 LEU A C 1
ATOM 612 O O . LEU A 1 78 ? 15.903 -8.854 -28.500 1.00 79.25 78 LEU A O 1
ATOM 616 N N . VAL A 1 79 ? 16.991 -10.574 -27.519 1.00 78.31 79 VAL A N 1
ATOM 617 C CA . VAL A 1 79 ? 16.458 -10.447 -26.162 1.00 78.31 79 VAL A CA 1
ATOM 618 C C . VAL A 1 79 ? 17.579 -9.960 -25.258 1.00 78.31 79 VAL A C 1
ATOM 620 O O . VAL A 1 79 ? 18.671 -10.535 -25.289 1.00 78.31 79 VAL A O 1
ATOM 623 N N . ILE A 1 80 ? 17.308 -8.939 -24.451 1.00 78.50 80 ILE A N 1
ATOM 624 C CA . ILE A 1 80 ? 18.190 -8.464 -23.381 1.00 78.50 80 ILE A CA 1
ATOM 625 C C . ILE A 1 80 ? 17.477 -8.678 -22.036 1.00 78.50 80 ILE A C 1
ATOM 627 O O . ILE A 1 80 ? 16.252 -8.731 -21.976 1.00 78.50 80 ILE A O 1
ATOM 631 N N . TRP A 1 81 ? 18.225 -8.896 -20.956 1.00 75.31 81 TRP A N 1
ATOM 632 C CA . TRP A 1 81 ? 17.659 -8.967 -19.602 1.00 75.31 81 TRP A CA 1
ATOM 633 C C . TRP A 1 81 ? 18.691 -8.594 -18.538 1.00 75.31 81 TRP A C 1
ATOM 635 O O . TRP A 1 81 ? 19.896 -8.696 -18.782 1.00 75.31 81 TRP A O 1
ATOM 645 N N . GLU A 1 82 ? 18.225 -8.191 -17.353 1.00 74.38 82 GLU A N 1
ATOM 646 C CA . GLU A 1 82 ? 19.062 -7.943 -16.174 1.00 74.38 82 GLU A CA 1
ATOM 647 C C . GLU A 1 82 ? 19.212 -9.226 -15.345 1.00 74.38 82 GLU A C 1
ATOM 649 O O . GLU A 1 82 ? 18.237 -9.801 -14.861 1.00 74.38 82 GLU A O 1
ATOM 654 N N . ALA A 1 83 ? 20.446 -9.670 -15.132 1.00 67.38 83 ALA A N 1
ATOM 655 C CA . ALA A 1 83 ? 20.795 -10.781 -14.249 1.00 67.38 83 ALA A CA 1
ATOM 656 C C . ALA A 1 83 ? 21.550 -10.257 -13.015 1.00 67.38 83 ALA A C 1
ATOM 658 O O . ALA A 1 83 ? 22.488 -9.482 -13.171 1.00 67.38 83 ALA A O 1
ATOM 659 N N . GLY A 1 84 ? 21.193 -10.678 -11.799 1.00 57.72 84 GLY A N 1
ATOM 660 C CA . GLY A 1 84 ? 21.855 -10.206 -10.573 1.00 57.72 84 GLY A CA 1
ATOM 661 C C . GLY A 1 84 ? 21.185 -10.683 -9.280 1.00 57.72 84 GLY A C 1
ATOM 662 O O . GLY A 1 84 ? 20.015 -11.054 -9.317 1.00 57.72 84 GLY A O 1
ATOM 663 N N . SER A 1 85 ? 21.947 -10.648 -8.174 1.00 50.22 85 SER A N 1
ATOM 664 C CA . SER A 1 85 ? 21.577 -11.095 -6.813 1.00 50.22 85 SER A CA 1
ATOM 665 C C . SER A 1 85 ? 20.348 -10.383 -6.247 1.00 50.22 85 SER A C 1
ATOM 667 O O . SER A 1 85 ? 20.336 -9.154 -6.207 1.00 50.22 85 SER A O 1
ATOM 669 N N . THR A 1 86 ? 19.375 -11.125 -5.698 1.00 44.44 86 THR A N 1
ATOM 670 C CA . THR A 1 86 ? 18.305 -10.542 -4.852 1.00 44.44 86 THR A CA 1
ATOM 671 C C . THR A 1 86 ? 18.868 -9.857 -3.605 1.00 44.44 86 THR A C 1
ATOM 673 O O . THR A 1 86 ? 18.291 -8.901 -3.114 1.00 44.44 86 THR A O 1
ATOM 676 N N . ASN A 1 87 ? 20.034 -10.302 -3.124 1.00 38.69 87 ASN A N 1
ATOM 677 C CA . ASN A 1 87 ? 20.635 -9.832 -1.873 1.00 38.69 87 ASN A CA 1
ATOM 678 C C . ASN A 1 87 ? 21.753 -8.791 -2.083 1.00 38.69 87 ASN A C 1
ATOM 680 O O . ASN A 1 87 ? 22.305 -8.281 -1.110 1.00 38.69 87 ASN A O 1
ATOM 684 N N . ASP A 1 88 ? 22.139 -8.505 -3.332 1.00 45.56 88 ASP A N 1
ATOM 685 C CA . ASP A 1 88 ? 23.140 -7.486 -3.675 1.00 45.56 88 ASP A CA 1
ATOM 686 C C . ASP A 1 88 ? 22.688 -6.711 -4.919 1.00 45.56 88 ASP A C 1
ATOM 688 O O . ASP A 1 88 ? 23.104 -6.970 -6.051 1.00 45.56 88 ASP A O 1
ATOM 692 N N . TYR A 1 89 ? 21.816 -5.731 -4.676 1.00 44.69 89 TYR A N 1
ATOM 693 C CA . TYR A 1 89 ? 21.204 -4.868 -5.688 1.00 44.69 89 TYR A CA 1
ATOM 694 C C . TYR A 1 89 ? 22.204 -4.043 -6.516 1.00 44.69 89 TYR A C 1
ATOM 696 O O . TYR A 1 89 ? 21.815 -3.475 -7.534 1.00 44.69 89 TYR A O 1
ATOM 704 N N . ARG A 1 90 ? 23.480 -3.987 -6.104 1.00 48.53 90 ARG A N 1
ATOM 705 C CA . ARG A 1 90 ? 24.559 -3.220 -6.751 1.00 48.53 90 ARG A CA 1
ATOM 706 C C . ARG A 1 90 ? 25.338 -4.020 -7.795 1.00 48.53 90 ARG A C 1
ATOM 708 O O . ARG A 1 90 ? 26.352 -3.534 -8.287 1.00 48.53 90 ARG A O 1
ATOM 715 N N . GLN A 1 91 ? 24.930 -5.252 -8.103 1.00 56.12 91 GLN A N 1
ATOM 716 C CA . GLN A 1 91 ? 25.563 -6.089 -9.127 1.00 56.12 91 GLN A CA 1
ATOM 717 C C . GLN A 1 91 ? 24.521 -6.632 -10.108 1.00 56.12 91 GLN A C 1
ATOM 719 O O . GLN A 1 91 ? 24.219 -7.826 -10.128 1.00 56.12 91 GLN A O 1
ATOM 724 N N . ARG A 1 92 ? 23.965 -5.733 -10.930 1.00 68.12 92 ARG A N 1
ATOM 725 C CA . ARG A 1 92 ? 23.102 -6.096 -12.064 1.00 68.12 92 ARG A CA 1
ATOM 726 C C . ARG A 1 92 ? 23.899 -6.123 -13.358 1.00 68.12 92 ARG A C 1
ATOM 728 O O . ARG A 1 92 ? 24.534 -5.144 -13.739 1.00 68.12 92 ARG A O 1
ATOM 735 N N . ASP A 1 93 ? 23.847 -7.245 -14.049 1.00 72.25 93 ASP A N 1
ATOM 736 C CA . ASP A 1 93 ? 24.537 -7.484 -15.301 1.00 72.25 93 ASP A CA 1
ATOM 737 C C . ASP A 1 93 ? 23.534 -7.640 -16.435 1.00 72.25 93 ASP A C 1
ATOM 739 O O . ASP A 1 93 ? 22.640 -8.482 -16.374 1.00 72.25 93 ASP A O 1
ATOM 743 N N . LEU A 1 94 ? 23.722 -6.892 -17.519 1.00 77.75 94 LEU A N 1
ATOM 744 C CA . LEU A 1 94 ? 22.918 -7.101 -18.714 1.00 77.75 94 LEU A CA 1
ATOM 745 C C . LEU A 1 94 ? 23.429 -8.313 -19.495 1.00 77.75 94 LEU A C 1
ATOM 747 O O . LEU A 1 94 ? 24.624 -8.446 -19.783 1.00 77.75 94 LEU A O 1
ATOM 751 N N . ARG A 1 95 ? 22.507 -9.190 -19.874 1.00 78.38 95 ARG A N 1
ATOM 752 C CA . ARG A 1 95 ? 22.755 -10.367 -20.710 1.00 78.38 95 ARG A CA 1
ATOM 753 C C . ARG A 1 95 ? 21.974 -10.281 -22.006 1.00 78.38 95 ARG A C 1
ATOM 755 O O . ARG A 1 95 ? 21.060 -9.474 -22.133 1.00 78.38 95 ARG A O 1
ATOM 762 N N . CYS A 1 96 ? 22.370 -11.092 -22.982 1.00 80.19 96 CYS A N 1
ATOM 763 C CA . CYS A 1 96 ? 21.736 -11.096 -24.290 1.00 80.19 96 CYS A CA 1
ATOM 764 C C . CYS A 1 96 ? 21.561 -12.506 -24.845 1.00 80.19 96 CYS A C 1
ATOM 766 O O . CYS A 1 96 ? 22.310 -13.424 -24.525 1.00 80.19 96 CYS A O 1
ATOM 768 N N . GLY A 1 97 ? 20.561 -12.677 -25.698 1.00 80.38 97 GLY A N 1
ATOM 769 C CA . GLY A 1 97 ? 20.225 -13.943 -26.329 1.00 80.38 97 GLY A CA 1
ATOM 770 C C . GLY A 1 97 ? 19.480 -13.700 -27.629 1.00 80.38 97 GLY A C 1
ATOM 771 O O . GLY A 1 97 ? 18.863 -12.652 -27.802 1.00 80.38 97 GLY A O 1
ATOM 772 N N . VAL A 1 98 ? 19.533 -14.649 -28.559 1.00 81.50 98 VAL A N 1
ATOM 773 C CA . VAL A 1 98 ? 18.756 -14.566 -29.799 1.00 81.50 98 VAL A CA 1
ATOM 774 C C . VAL A 1 98 ? 17.666 -15.624 -29.784 1.00 81.50 98 VAL A C 1
ATOM 776 O O . VAL A 1 98 ? 17.929 -16.825 -29.695 1.00 81.50 98 VAL A O 1
ATOM 779 N N . LEU A 1 99 ? 16.430 -15.150 -29.858 1.00 77.62 99 LEU A N 1
ATOM 780 C CA . LEU A 1 99 ? 15.217 -15.939 -29.957 1.00 77.62 99 LEU A CA 1
ATOM 781 C C . LEU A 1 99 ? 14.861 -16.178 -31.420 1.00 77.62 99 LEU A C 1
ATOM 783 O O . LEU A 1 99 ? 15.089 -15.326 -32.276 1.00 77.62 99 LEU A O 1
ATOM 787 N N . SER A 1 100 ? 14.248 -17.317 -31.696 1.00 76.50 100 SER A N 1
ATOM 788 C CA . SER A 1 100 ? 13.551 -17.620 -32.940 1.00 76.50 100 SER A CA 1
ATOM 789 C C . SER A 1 100 ? 12.227 -18.317 -32.641 1.00 76.50 100 SER A C 1
ATOM 791 O O . SER A 1 100 ? 12.006 -18.747 -31.510 1.00 76.50 100 SER A O 1
ATOM 793 N N . ASN A 1 101 ? 11.393 -18.537 -33.660 1.00 69.94 101 ASN A N 1
ATOM 794 C CA . ASN A 1 101 ? 10.134 -19.282 -33.507 1.00 69.94 101 ASN A CA 1
ATOM 795 C C . ASN A 1 101 ? 10.292 -20.720 -32.974 1.00 69.94 101 ASN A C 1
ATOM 797 O O . ASN A 1 101 ? 9.290 -21.363 -32.683 1.00 69.94 101 ASN A O 1
ATOM 801 N N . THR A 1 102 ? 11.508 -21.269 -32.911 1.00 70.06 102 THR A N 1
ATOM 802 C CA . THR A 1 102 ? 11.736 -22.666 -32.501 1.00 70.06 102 THR A CA 1
ATOM 803 C C . THR A 1 102 ? 12.880 -22.860 -31.507 1.00 70.06 102 THR A C 1
ATOM 805 O O . THR A 1 102 ? 13.093 -23.979 -31.052 1.00 70.06 102 THR A O 1
ATOM 808 N N . SER A 1 103 ? 13.666 -21.826 -31.197 1.00 72.31 103 SER A N 1
ATOM 809 C CA . SER A 1 103 ? 14.831 -21.952 -30.311 1.00 72.31 103 SER A CA 1
ATOM 810 C C . SER A 1 103 ? 15.265 -20.617 -29.722 1.00 72.31 103 SER A C 1
ATOM 812 O O . SER A 1 103 ? 15.224 -19.601 -30.415 1.00 72.31 103 SER A O 1
ATOM 814 N N . PHE A 1 104 ? 15.789 -20.651 -28.499 1.00 76.00 104 PHE A N 1
ATOM 815 C CA . PHE A 1 104 ? 16.518 -19.555 -27.864 1.00 76.00 104 PHE A CA 1
ATOM 816 C C . PHE A 1 104 ? 17.997 -19.926 -27.728 1.00 76.00 104 PHE A C 1
ATOM 818 O O . PHE A 1 104 ? 18.315 -21.053 -27.348 1.00 76.00 104 PHE A O 1
ATOM 825 N N . LYS A 1 105 ? 18.900 -18.991 -28.032 1.00 79.31 105 LYS A N 1
ATOM 826 C CA . LYS A 1 105 ? 20.342 -19.149 -27.817 1.00 79.31 105 LYS A CA 1
ATOM 827 C C . LYS A 1 105 ? 20.862 -17.999 -26.962 1.00 79.31 105 LYS A C 1
ATOM 829 O O . LYS A 1 105 ? 20.903 -16.863 -27.429 1.00 79.31 105 LYS A O 1
ATOM 834 N N . GLU A 1 106 ? 21.263 -18.297 -25.730 1.00 78.06 106 GLU A N 1
ATOM 835 C CA . GLU A 1 106 ? 21.931 -17.331 -24.852 1.00 78.06 106 GLU A CA 1
ATOM 836 C C . GLU A 1 106 ? 23.345 -17.007 -25.364 1.00 78.06 106 GLU A C 1
ATOM 838 O O . GLU A 1 106 ? 24.086 -17.878 -25.835 1.00 78.06 106 GLU A O 1
ATOM 843 N N . PHE A 1 107 ? 23.716 -15.736 -25.240 1.00 77.31 107 PHE A N 1
ATOM 844 C CA . PHE A 1 107 ? 25.050 -15.197 -25.464 1.00 77.31 107 PHE A CA 1
ATOM 845 C C . PHE A 1 107 ? 25.572 -14.523 -24.185 1.00 77.31 107 PHE A C 1
ATOM 847 O O . PHE A 1 107 ? 24.873 -14.378 -23.186 1.00 77.31 107 PHE A O 1
ATOM 854 N N . ALA A 1 108 ? 26.850 -14.145 -24.189 1.00 68.38 108 ALA A N 1
ATOM 855 C CA . ALA A 1 108 ? 27.519 -13.639 -22.996 1.00 68.38 108 ALA A CA 1
ATOM 856 C C . ALA A 1 108 ? 27.004 -12.261 -22.520 1.00 68.38 108 ALA A C 1
ATOM 858 O O . ALA A 1 108 ? 26.372 -11.505 -23.262 1.00 68.38 108 ALA A O 1
ATOM 859 N N . LYS A 1 109 ? 27.352 -11.953 -21.263 1.00 71.31 109 LYS A N 1
ATOM 860 C CA . LYS A 1 109 ? 27.208 -10.661 -20.575 1.00 71.31 109 LYS A CA 1
ATOM 861 C C . LYS A 1 109 ? 27.694 -9.494 -21.445 1.00 71.31 109 LYS A C 1
ATOM 863 O O . LYS A 1 109 ? 28.721 -9.606 -22.120 1.00 71.31 109 LYS A O 1
ATOM 868 N N . LEU A 1 110 ? 26.996 -8.363 -21.378 1.00 72.38 110 LEU A N 1
ATOM 869 C CA . LEU A 1 110 ? 27.500 -7.097 -21.902 1.00 72.38 110 LEU A CA 1
ATOM 870 C C . LEU A 1 110 ? 28.834 -6.710 -21.229 1.00 72.38 110 LEU A C 1
ATOM 872 O O . LEU A 1 110 ? 29.105 -7.116 -20.100 1.00 72.38 110 LEU A O 1
ATOM 876 N N . PRO A 1 111 ? 29.704 -5.930 -21.897 1.00 65.56 111 PRO A N 1
ATOM 877 C CA . PRO A 1 111 ? 31.016 -5.584 -21.343 1.00 65.56 111 PRO A CA 1
ATOM 878 C C . PRO A 1 111 ? 30.957 -4.813 -20.017 1.00 65.56 111 PRO A C 1
ATOM 880 O O . PRO A 1 111 ? 31.946 -4.771 -19.288 1.00 65.56 111 PRO A O 1
ATOM 883 N N . GLU A 1 112 ? 29.818 -4.194 -19.718 1.00 77.06 112 GLU A N 1
ATOM 884 C CA . GLU A 1 112 ? 29.619 -3.313 -18.575 1.00 77.06 112 GLU A CA 1
ATOM 885 C C . GLU A 1 112 ? 28.727 -3.989 -17.535 1.00 77.06 112 GLU A C 1
ATOM 887 O O . GLU A 1 112 ? 27.736 -4.638 -17.868 1.00 77.06 112 GLU A O 1
ATOM 892 N N . SER A 1 113 ? 29.129 -3.877 -16.271 1.00 77.25 113 SER A N 1
ATOM 893 C CA . SER A 1 113 ? 28.349 -4.304 -15.110 1.00 77.25 113 SER A CA 1
ATOM 894 C C . SER A 1 113 ? 27.593 -3.121 -14.519 1.00 77.25 113 SER A C 1
ATOM 896 O O . SER A 1 113 ? 27.905 -1.967 -14.825 1.00 77.25 113 SER A O 1
ATOM 898 N N . ASN A 1 114 ? 26.657 -3.412 -13.621 1.00 77.94 114 ASN A N 1
ATOM 899 C CA . ASN A 1 114 ? 25.879 -2.431 -12.863 1.00 77.94 114 ASN A CA 1
ATOM 900 C C . ASN A 1 114 ? 25.024 -1.562 -13.783 1.00 77.94 114 ASN A C 1
ATOM 902 O O . ASN A 1 114 ? 25.131 -0.334 -13.807 1.00 77.94 114 ASN A O 1
ATOM 906 N N . CYS A 1 115 ? 24.271 -2.251 -14.636 1.00 79.19 115 CYS A N 1
ATOM 907 C CA . CYS A 1 115 ? 23.453 -1.669 -15.685 1.00 79.19 115 CYS A CA 1
ATOM 908 C C . CYS A 1 115 ? 22.014 -2.182 -15.549 1.00 79.19 115 CYS A C 1
ATOM 910 O O . CYS A 1 115 ? 21.800 -3.371 -15.311 1.00 79.19 115 CYS A O 1
ATOM 912 N N . ARG A 1 116 ? 21.046 -1.285 -15.732 1.00 78.81 116 ARG A N 1
ATOM 913 C CA . ARG A 1 116 ? 19.604 -1.507 -15.581 1.00 78.81 116 ARG A CA 1
ATOM 914 C C . ARG A 1 116 ? 18.805 -0.813 -16.684 1.00 78.81 116 ARG A C 1
ATOM 916 O O . ARG A 1 116 ? 19.357 -0.026 -17.457 1.00 78.81 116 ARG A O 1
ATOM 923 N N . ASN A 1 117 ? 17.515 -1.110 -16.731 1.00 79.38 117 ASN A N 1
ATOM 924 C CA . ASN A 1 117 ? 16.507 -0.558 -17.627 1.00 79.38 117 ASN A CA 1
ATOM 925 C C . ASN A 1 117 ? 16.968 -0.526 -19.100 1.00 79.38 117 ASN A C 1
ATOM 927 O O . ASN A 1 117 ? 17.037 0.545 -19.706 1.00 79.38 117 ASN A O 1
ATOM 931 N N . PRO A 1 118 ? 17.374 -1.666 -19.690 1.00 81.56 118 PRO A N 1
ATOM 932 C CA . PRO A 1 118 ? 17.816 -1.708 -21.077 1.00 81.56 118 PRO A CA 1
ATOM 933 C C . PRO A 1 118 ? 16.661 -1.418 -22.047 1.00 81.56 118 PRO A C 1
ATOM 935 O O . PRO A 1 118 ? 15.546 -1.877 -21.837 1.00 81.56 118 PRO A O 1
ATOM 938 N N . PHE A 1 119 ? 16.936 -0.730 -23.151 1.00 83.94 119 PHE A N 1
ATOM 939 C CA . PHE A 1 119 ? 16.021 -0.509 -24.277 1.00 83.94 119 PHE A CA 1
ATOM 940 C C . PHE A 1 119 ? 16.767 -0.752 -25.581 1.00 83.94 119 PHE A C 1
ATOM 942 O O . PHE A 1 119 ? 17.899 -0.303 -25.732 1.00 83.94 119 PHE A O 1
ATOM 949 N N . VAL A 1 120 ? 16.171 -1.449 -26.546 1.00 81.44 120 VAL A N 1
ATOM 950 C CA . VAL A 1 120 ? 16.837 -1.728 -27.824 1.00 81.44 120 VAL A CA 1
ATOM 951 C C . VAL A 1 120 ? 15.976 -1.218 -28.974 1.00 81.44 120 VAL A C 1
ATOM 953 O O . VAL A 1 120 ? 14.761 -1.376 -28.963 1.00 81.44 120 VAL A O 1
ATOM 956 N N . ILE A 1 121 ? 16.610 -0.654 -30.002 1.00 81.19 121 ILE A N 1
ATOM 957 C CA . ILE A 1 121 ? 15.970 -0.265 -31.267 1.00 81.19 121 ILE A CA 1
ATOM 958 C C . ILE A 1 121 ? 16.860 -0.649 -32.456 1.00 81.19 121 ILE A C 1
ATOM 960 O O . ILE A 1 121 ? 18.085 -0.650 -32.353 1.00 81.19 121 ILE A O 1
ATOM 964 N N . SER A 1 122 ? 16.269 -1.003 -33.597 1.00 78.12 122 SER A N 1
ATOM 965 C CA . SER A 1 122 ? 17.021 -1.238 -34.838 1.00 78.12 122 SER A CA 1
ATOM 966 C C . SER A 1 122 ? 17.268 0.060 -35.602 1.00 78.12 122 SER A C 1
ATOM 968 O O . SER A 1 122 ? 16.358 0.867 -35.781 1.00 78.12 122 SER A O 1
ATOM 970 N N . ASP A 1 123 ? 18.482 0.227 -36.122 1.00 72.38 123 ASP A N 1
ATOM 971 C CA . ASP A 1 123 ? 18.775 1.235 -37.136 1.00 72.38 123 ASP A CA 1
ATOM 972 C C . ASP A 1 123 ? 18.346 0.752 -38.538 1.00 72.38 123 ASP A C 1
ATOM 974 O O . ASP A 1 123 ? 17.995 -0.411 -38.756 1.00 72.38 123 ASP A O 1
ATOM 978 N N . GLN A 1 124 ? 18.376 1.648 -39.527 1.00 65.38 124 GLN A N 1
ATOM 979 C CA . GLN A 1 124 ? 17.998 1.323 -40.911 1.00 65.38 124 GLN A CA 1
ATOM 980 C C . GLN A 1 124 ? 18.994 0.381 -41.633 1.00 65.38 124 GLN A C 1
ATOM 982 O O . GLN A 1 124 ? 18.785 0.074 -42.805 1.00 65.38 124 GLN A O 1
ATOM 987 N N . ASN A 1 125 ? 20.065 -0.078 -40.968 1.00 62.50 125 ASN A N 1
ATOM 988 C CA . ASN A 1 125 ? 21.143 -0.901 -41.529 1.00 62.50 125 ASN A CA 1
ATOM 989 C C . ASN A 1 125 ? 21.296 -2.265 -40.820 1.00 62.50 125 ASN A C 1
ATOM 991 O O . ASN A 1 125 ? 22.390 -2.831 -40.831 1.00 62.50 125 ASN A O 1
ATOM 995 N N . ASP A 1 126 ? 20.237 -2.790 -40.192 1.00 67.31 126 ASP A N 1
ATOM 996 C CA . ASP A 1 126 ? 20.243 -4.056 -39.432 1.00 67.31 126 ASP A CA 1
ATOM 997 C C . ASP A 1 126 ? 21.205 -4.088 -38.219 1.00 67.31 126 ASP A C 1
ATOM 999 O O . ASP A 1 126 ? 21.527 -5.168 -37.705 1.00 67.31 126 ASP A O 1
ATOM 1003 N N . THR A 1 127 ? 21.645 -2.924 -37.727 1.00 80.50 127 THR A N 1
ATOM 1004 C CA . THR A 1 127 ? 22.369 -2.785 -36.453 1.00 80.50 127 THR A CA 1
ATOM 1005 C C . THR A 1 127 ? 21.367 -2.504 -35.336 1.00 80.50 127 THR A C 1
ATOM 1007 O O . THR A 1 127 ? 20.459 -1.692 -35.489 1.00 80.50 127 THR A O 1
ATOM 1010 N N . SER A 1 128 ? 21.519 -3.161 -34.191 1.00 84.62 128 SER A N 1
ATOM 1011 C CA . SER A 1 128 ? 20.723 -2.877 -32.994 1.00 84.62 128 SER A CA 1
ATOM 1012 C C . SER A 1 128 ? 21.455 -1.882 -32.099 1.00 84.62 128 SER A C 1
ATOM 1014 O O . SER A 1 128 ? 22.645 -2.037 -31.835 1.00 84.62 128 SER A O 1
ATOM 1016 N N . LEU A 1 129 ? 20.748 -0.863 -31.629 1.00 87.56 129 LEU A N 1
ATOM 1017 C CA . LEU A 1 129 ? 21.214 0.115 -30.656 1.00 87.56 129 LEU A CA 1
ATOM 1018 C C . LEU A 1 129 ? 20.608 -0.255 -29.305 1.00 87.56 129 LEU A C 1
ATOM 1020 O O . LEU A 1 129 ? 19.390 -0.269 -29.177 1.00 87.56 129 LEU A O 1
ATOM 1024 N N . LEU A 1 130 ? 21.446 -0.578 -28.327 1.00 88.25 130 LEU A N 1
ATOM 1025 C CA . LEU A 1 130 ? 21.058 -0.870 -26.952 1.00 88.25 130 LEU A CA 1
ATOM 1026 C C . LEU A 1 130 ? 21.349 0.352 -26.084 1.00 88.25 130 LEU A C 1
ATOM 1028 O O . LEU A 1 130 ? 22.501 0.751 -25.962 1.00 88.25 130 LEU A O 1
ATOM 1032 N N . PHE A 1 131 ? 20.332 0.881 -25.431 1.00 90.00 131 PHE A N 1
ATOM 1033 C CA . PHE A 1 131 ? 20.409 1.901 -24.398 1.00 90.00 131 PHE A CA 1
ATOM 1034 C C . PHE A 1 131 ? 20.261 1.250 -23.025 1.00 90.00 131 PHE A C 1
ATOM 1036 O O . PHE A 1 131 ? 19.567 0.247 -22.907 1.00 90.00 131 PHE A O 1
ATOM 1043 N N . TYR A 1 132 ? 20.927 1.775 -22.002 1.00 88.44 132 TYR A N 1
ATOM 1044 C CA . TYR A 1 132 ? 20.821 1.294 -20.621 1.00 88.44 132 TYR A CA 1
ATOM 1045 C C . TYR A 1 132 ? 21.276 2.370 -19.637 1.00 88.44 132 TYR A C 1
ATOM 1047 O O . TYR A 1 132 ? 21.987 3.305 -20.014 1.00 88.44 132 TYR A O 1
ATOM 1055 N N . VAL A 1 133 ? 20.883 2.214 -18.377 1.00 88.12 133 VAL A N 1
ATOM 1056 C CA . VAL A 1 133 ? 21.200 3.121 -17.270 1.00 88.12 133 VAL A CA 1
ATOM 1057 C C . VAL A 1 133 ? 22.211 2.447 -16.347 1.00 88.12 133 VAL A C 1
ATOM 1059 O O . VAL A 1 133 ? 22.024 1.296 -15.968 1.00 88.12 133 VAL A O 1
ATOM 1062 N N . ARG A 1 134 ? 23.285 3.135 -15.970 1.00 87.00 134 ARG A N 1
ATOM 1063 C CA . ARG A 1 134 ? 24.228 2.676 -14.939 1.00 87.00 134 ARG A CA 1
ATOM 1064 C C . ARG A 1 134 ? 23.741 3.075 -13.545 1.00 87.00 134 ARG A C 1
ATOM 1066 O O . ARG A 1 134 ? 22.947 4.001 -13.409 1.00 87.00 134 ARG A O 1
ATOM 1073 N N . ASP A 1 135 ? 24.240 2.414 -12.503 1.00 79.50 135 ASP A N 1
ATOM 1074 C CA . ASP A 1 135 ? 23.857 2.711 -11.107 1.00 79.50 135 ASP A CA 1
ATOM 1075 C C . ASP A 1 135 ? 24.083 4.179 -10.695 1.00 79.50 135 ASP A C 1
ATOM 1077 O O . ASP A 1 135 ? 23.384 4.695 -9.831 1.00 79.50 135 ASP A O 1
ATOM 1081 N N . ASP A 1 136 ? 25.036 4.873 -11.324 1.00 83.31 136 ASP A N 1
ATOM 1082 C CA . ASP A 1 136 ? 25.305 6.301 -11.102 1.00 83.31 136 ASP A CA 1
ATOM 1083 C C . ASP A 1 136 ? 24.338 7.242 -11.855 1.00 83.31 136 ASP A C 1
ATOM 1085 O O . ASP A 1 136 ? 24.508 8.463 -11.821 1.00 83.31 136 ASP A O 1
ATOM 1089 N N . GLY A 1 137 ? 23.331 6.691 -12.537 1.00 85.12 137 GLY A N 1
ATOM 1090 C CA . GLY A 1 137 ? 22.373 7.420 -13.365 1.00 85.12 137 GLY A CA 1
ATOM 1091 C C . GLY A 1 137 ? 22.887 7.740 -14.772 1.00 85.12 137 GLY A C 1
ATOM 1092 O O . GLY A 1 137 ? 22.207 8.434 -15.523 1.00 85.12 137 GLY A O 1
ATOM 1093 N N . GLU A 1 138 ? 24.072 7.272 -15.182 1.00 92.00 138 GLU A N 1
ATOM 1094 C CA . GLU A 1 138 ? 24.562 7.478 -16.549 1.00 92.00 138 GLU A CA 1
ATOM 1095 C C . GLU A 1 138 ? 23.772 6.643 -17.570 1.00 92.00 138 GLU A C 1
ATOM 1097 O O . GLU A 1 138 ? 23.759 5.415 -17.510 1.00 92.00 138 GLU A O 1
ATOM 1102 N N . VAL A 1 139 ? 23.187 7.299 -18.575 1.00 93.69 139 VAL A N 1
ATOM 1103 C CA . VAL A 1 139 ? 22.592 6.642 -19.744 1.00 93.69 139 VAL A CA 1
ATOM 1104 C C . VAL A 1 139 ? 23.666 6.409 -20.801 1.00 93.69 139 VAL A C 1
ATOM 1106 O O . VAL A 1 139 ? 24.347 7.342 -21.245 1.00 93.69 139 VAL A O 1
ATOM 1109 N N . ARG A 1 140 ? 23.795 5.162 -21.254 1.00 92.69 140 ARG A N 1
ATOM 1110 C CA . ARG A 1 140 ? 24.755 4.739 -22.280 1.00 92.69 140 ARG A CA 1
ATOM 1111 C C . ARG A 1 140 ? 24.060 4.073 -23.455 1.00 92.69 140 ARG A C 1
ATOM 1113 O O . ARG A 1 140 ? 22.965 3.545 -23.314 1.00 92.69 140 ARG A O 1
ATOM 1120 N N . MET A 1 141 ? 24.717 4.104 -24.612 1.00 92.31 141 MET A N 1
ATOM 1121 C CA . MET A 1 141 ? 24.272 3.438 -25.834 1.00 92.31 141 MET A CA 1
ATOM 1122 C C . MET A 1 141 ? 25.386 2.543 -26.374 1.00 92.31 141 MET A C 1
ATOM 1124 O O . MET A 1 141 ? 26.476 3.028 -26.652 1.00 92.31 141 MET A O 1
ATOM 1128 N N . ASN A 1 142 ? 25.110 1.265 -26.604 1.00 88.75 142 ASN A N 1
ATOM 1129 C CA . ASN A 1 142 ? 25.994 0.309 -27.259 1.00 88.75 142 ASN A CA 1
ATOM 1130 C C . ASN A 1 142 ? 25.383 -0.166 -28.585 1.00 88.75 142 ASN A C 1
ATOM 1132 O O . ASN A 1 142 ? 24.168 -0.187 -28.755 1.00 88.75 142 ASN A O 1
ATOM 1136 N N . ARG A 1 143 ? 26.221 -0.552 -29.543 1.00 86.69 143 ARG A N 1
ATOM 1137 C CA . ARG A 1 143 ? 25.784 -1.041 -30.859 1.00 86.69 143 ARG A CA 1
ATOM 1138 C C . ARG A 1 143 ? 26.042 -2.530 -30.981 1.00 86.69 143 ARG A C 1
ATOM 1140 O O . ARG A 1 143 ? 27.118 -2.981 -30.604 1.00 86.69 143 ARG A O 1
ATOM 1147 N N . ALA A 1 144 ? 25.112 -3.268 -31.570 1.00 84.31 144 ALA A N 1
ATOM 1148 C CA . ALA A 1 144 ? 25.242 -4.694 -31.822 1.00 84.31 144 ALA A CA 1
ATOM 1149 C C . ALA A 1 144 ? 24.935 -5.060 -33.271 1.00 84.31 144 ALA A C 1
ATOM 1151 O O . ALA A 1 144 ? 23.909 -4.671 -33.828 1.00 84.31 144 ALA A O 1
ATOM 1152 N N . VAL A 1 145 ? 25.780 -5.915 -33.837 1.00 85.62 145 VAL A N 1
ATOM 1153 C CA . VAL A 1 145 ? 25.462 -6.699 -35.031 1.00 85.62 145 VAL A CA 1
ATOM 1154 C C . VAL A 1 145 ? 25.315 -8.145 -34.595 1.00 85.62 145 VAL A C 1
ATOM 1156 O O . VAL A 1 145 ? 26.189 -8.700 -33.936 1.00 85.62 145 VAL A O 1
ATOM 1159 N N . TRP A 1 146 ? 24.198 -8.769 -34.946 1.00 83.06 146 TRP A N 1
ATOM 1160 C CA . TRP A 1 146 ? 23.897 -10.113 -34.470 1.00 83.06 146 TRP A CA 1
ATOM 1161 C C . TRP A 1 146 ? 23.263 -10.999 -35.538 1.00 83.06 146 TRP A C 1
ATOM 1163 O O . TRP A 1 146 ? 22.718 -10.537 -36.540 1.00 83.06 146 TRP A O 1
ATOM 1173 N N . THR A 1 147 ? 23.363 -12.301 -35.319 1.00 82.12 147 THR A N 1
ATOM 1174 C CA . THR A 1 147 ? 22.752 -13.394 -36.082 1.00 82.12 147 THR A CA 1
ATOM 1175 C C . THR A 1 147 ? 22.186 -14.398 -35.081 1.00 82.12 147 THR A C 1
ATOM 1177 O O . THR A 1 147 ? 22.449 -14.272 -33.889 1.00 82.12 147 THR A O 1
ATOM 1180 N N . LEU A 1 148 ? 21.484 -15.438 -35.539 1.00 78.19 148 LEU A N 1
ATOM 1181 C CA . LEU A 1 148 ? 21.054 -16.525 -34.648 1.00 78.19 148 LEU A CA 1
ATOM 1182 C C . LEU A 1 148 ? 22.224 -17.153 -33.870 1.00 78.19 148 LEU A C 1
ATOM 1184 O O . LEU A 1 148 ? 22.029 -17.662 -32.774 1.00 78.19 148 LEU A O 1
ATOM 1188 N N . ASP A 1 149 ? 23.441 -17.097 -34.422 1.00 84.12 149 ASP A N 1
ATOM 1189 C CA . ASP A 1 149 ? 24.601 -17.794 -33.882 1.00 84.12 149 ASP A CA 1
ATOM 1190 C C . ASP A 1 149 ? 25.662 -16.913 -33.225 1.00 84.12 149 ASP A C 1
ATOM 1192 O O . ASP A 1 149 ? 26.588 -17.476 -32.637 1.00 84.12 149 ASP A O 1
ATOM 1196 N N . ASN A 1 150 ? 25.535 -15.584 -33.286 1.00 85.62 150 ASN A N 1
ATOM 1197 C CA . ASN A 1 150 ? 26.530 -14.650 -32.757 1.00 85.62 150 ASN A CA 1
ATOM 1198 C C . ASN A 1 150 ? 25.934 -13.271 -32.439 1.00 85.62 150 ASN A C 1
ATOM 1200 O O . ASN A 1 150 ? 25.121 -12.779 -33.218 1.00 85.62 150 ASN A O 1
ATOM 1204 N N . VAL A 1 151 ? 26.432 -12.614 -31.387 1.00 85.19 151 VAL A N 1
ATOM 1205 C CA . VAL A 1 151 ? 26.183 -11.197 -31.067 1.00 85.19 151 VAL A CA 1
ATOM 1206 C C . VAL A 1 151 ? 27.533 -10.489 -30.928 1.00 85.19 151 VAL A C 1
ATOM 1208 O O . VAL A 1 151 ? 28.348 -10.866 -30.090 1.00 85.19 151 VAL A O 1
ATOM 1211 N N . GLU A 1 152 ? 27.782 -9.474 -31.753 1.00 87.38 152 GLU A N 1
ATOM 1212 C CA . GLU A 1 152 ? 29.005 -8.667 -31.746 1.00 87.38 152 GLU A CA 1
ATOM 1213 C C . GLU A 1 152 ? 28.695 -7.229 -31.316 1.00 87.38 152 GLU A C 1
ATOM 1215 O O . GLU A 1 152 ? 27.952 -6.521 -31.996 1.00 87.38 152 GLU A O 1
ATOM 1220 N N . TRP A 1 153 ? 29.297 -6.792 -30.206 1.00 85.44 153 TRP A N 1
ATOM 1221 C CA . TRP A 1 153 ? 29.177 -5.427 -29.691 1.00 85.44 153 TRP A CA 1
ATOM 1222 C C . TRP A 1 153 ? 30.259 -4.517 -30.282 1.00 85.44 153 TRP A C 1
ATOM 1224 O O . TRP A 1 153 ? 31.450 -4.809 -30.183 1.00 85.44 153 TRP A O 1
ATOM 1234 N N . LEU A 1 154 ? 29.848 -3.390 -30.862 1.00 84.69 154 LEU A N 1
ATOM 1235 C CA . LEU A 1 154 ? 30.708 -2.450 -31.590 1.00 84.69 154 LEU A CA 1
ATOM 1236 C C . LEU A 1 154 ? 31.183 -1.256 -30.737 1.00 84.69 154 LEU A C 1
ATOM 1238 O O . LEU A 1 154 ? 31.826 -0.347 -31.264 1.00 84.69 154 LEU A O 1
ATOM 1242 N N . GLY A 1 155 ? 30.876 -1.245 -29.436 1.00 81.12 155 GLY A N 1
ATOM 1243 C CA . GLY A 1 155 ? 31.336 -0.244 -28.468 1.00 81.12 155 GLY A CA 1
ATOM 1244 C C . GLY A 1 155 ? 30.235 0.696 -27.974 1.00 81.12 155 GLY A C 1
ATOM 1245 O O . GLY A 1 155 ? 29.249 0.938 -28.674 1.00 81.12 155 GLY A O 1
ATOM 1246 N N . ALA A 1 156 ? 30.434 1.219 -26.760 1.00 84.88 156 ALA A N 1
ATOM 1247 C CA . ALA A 1 156 ? 29.459 2.030 -26.041 1.00 84.88 156 ALA A CA 1
ATOM 1248 C C . ALA A 1 156 ? 29.836 3.519 -25.989 1.00 84.88 156 ALA A C 1
ATOM 1250 O O . ALA A 1 156 ? 30.955 3.869 -25.611 1.00 84.88 156 ALA A O 1
ATOM 1251 N N . SER A 1 157 ? 28.867 4.385 -26.272 1.00 90.69 157 SER A N 1
ATOM 1252 C CA . SER A 1 157 ? 28.935 5.840 -26.123 1.00 90.69 157 SER A CA 1
ATOM 1253 C C . SER A 1 157 ? 28.143 6.292 -24.895 1.00 90.69 157 SER A C 1
ATOM 1255 O O . SER A 1 157 ? 27.152 5.667 -24.513 1.00 90.69 157 SER A O 1
ATOM 1257 N N . GLN A 1 158 ? 28.582 7.380 -24.266 1.00 93.56 158 GLN A N 1
ATOM 1258 C CA . GLN A 1 158 ? 27.802 8.063 -23.235 1.00 93.56 158 GLN A CA 1
ATOM 1259 C C . GLN A 1 158 ? 26.713 8.908 -23.906 1.00 93.56 158 GLN A C 1
ATOM 1261 O O . GLN A 1 158 ? 27.008 9.653 -24.841 1.00 93.56 158 GLN A O 1
ATOM 1266 N N . VAL A 1 159 ? 25.471 8.805 -23.429 1.00 95.38 159 VAL A N 1
ATOM 1267 C CA . VAL A 1 159 ? 24.348 9.613 -23.923 1.00 95.38 159 VAL A CA 1
ATOM 1268 C C . VAL A 1 159 ? 24.205 10.875 -23.067 1.00 95.38 159 VAL A C 1
ATOM 1270 O O . VAL A 1 159 ? 24.317 11.990 -23.576 1.00 95.38 159 VAL A O 1
ATOM 1273 N N . PHE A 1 160 ? 23.997 10.705 -21.759 1.00 94.19 160 PHE A N 1
ATOM 1274 C CA . PHE A 1 160 ? 24.018 11.761 -20.741 1.00 94.19 160 PHE A CA 1
ATOM 1275 C C . PHE A 1 160 ? 24.119 11.142 -19.335 1.00 94.19 160 PHE A C 1
ATOM 1277 O O . PHE A 1 160 ? 23.869 9.955 -19.163 1.00 94.19 160 PHE A O 1
ATOM 1284 N N . ALA A 1 161 ? 24.488 11.938 -18.328 1.00 90.94 161 ALA A N 1
ATOM 1285 C CA . ALA A 1 161 ? 24.598 11.509 -16.929 1.00 90.94 161 ALA A CA 1
ATOM 1286 C C . ALA A 1 161 ? 23.954 12.557 -16.008 1.00 90.94 161 ALA A C 1
ATOM 1288 O O . ALA A 1 161 ? 24.651 13.449 -15.520 1.00 90.94 161 ALA A O 1
ATOM 1289 N N . PRO A 1 162 ? 22.624 12.527 -15.831 1.00 84.94 162 PRO A N 1
ATOM 1290 C CA . PRO A 1 162 ? 21.931 13.481 -14.980 1.00 84.94 162 PRO A CA 1
ATOM 1291 C C . PRO A 1 162 ? 22.055 13.128 -13.487 1.00 84.94 162 PRO A C 1
ATOM 1293 O O . PRO A 1 162 ? 21.871 14.008 -12.651 1.00 84.94 162 PRO A O 1
ATOM 1296 N N . GLY A 1 163 ? 22.435 11.886 -13.159 1.00 81.19 163 GLY A N 1
ATOM 1297 C CA . GLY A 1 163 ? 22.270 11.311 -11.825 1.00 81.19 163 GLY A CA 1
ATOM 1298 C C . GLY A 1 163 ? 20.831 10.831 -11.603 1.00 81.19 163 GLY A C 1
ATOM 1299 O O . GLY A 1 163 ? 20.017 10.881 -12.522 1.00 81.19 163 GLY A O 1
ATOM 1300 N N . GLY A 1 164 ? 20.531 10.372 -10.387 1.00 76.81 164 GLY A N 1
ATOM 1301 C CA . GLY A 1 164 ? 19.169 10.009 -9.978 1.00 76.81 164 GLY A CA 1
ATOM 1302 C C . GLY A 1 164 ? 18.687 8.630 -10.446 1.00 76.81 164 GLY A C 1
ATOM 1303 O O . GLY A 1 164 ? 19.439 7.829 -11.013 1.00 76.81 164 GLY A O 1
ATOM 1304 N N . ILE A 1 165 ? 17.414 8.343 -10.158 1.00 79.00 165 ILE A N 1
ATOM 1305 C CA . ILE A 1 165 ? 16.739 7.102 -10.550 1.00 79.00 165 ILE A CA 1
ATOM 1306 C C . ILE A 1 165 ? 16.001 7.362 -11.858 1.00 79.00 165 ILE A C 1
ATOM 1308 O O . ILE A 1 165 ? 15.054 8.143 -11.902 1.00 79.00 165 ILE A O 1
ATOM 1312 N N . LEU A 1 166 ? 16.449 6.709 -12.928 1.00 84.19 166 LEU A N 1
ATOM 1313 C CA . LEU A 1 166 ? 15.873 6.879 -14.257 1.00 84.19 166 LEU A CA 1
ATOM 1314 C C . LEU A 1 166 ? 15.021 5.675 -14.639 1.00 84.19 166 LEU A C 1
ATOM 1316 O O . LEU A 1 166 ? 15.433 4.539 -14.404 1.00 84.19 166 LEU A O 1
ATOM 1320 N N . ASP A 1 167 ? 13.891 5.935 -15.285 1.00 83.31 167 ASP A N 1
ATOM 1321 C CA . ASP A 1 167 ? 13.081 4.928 -15.966 1.00 83.31 167 ASP A CA 1
ATOM 1322 C C . ASP A 1 167 ? 13.792 4.372 -17.219 1.00 83.31 167 ASP A C 1
ATOM 1324 O O . ASP A 1 167 ? 14.880 4.826 -17.600 1.00 83.31 167 ASP A O 1
ATOM 1328 N N . GLN A 1 168 ? 13.186 3.385 -17.881 1.00 83.62 168 GLN A N 1
ATOM 1329 C CA . GLN A 1 168 ? 13.658 2.857 -19.157 1.00 83.62 168 GLN A CA 1
ATOM 1330 C C . GLN A 1 168 ? 13.774 3.977 -20.209 1.00 83.62 168 GLN A C 1
ATOM 1332 O O . GLN A 1 168 ? 12.788 4.644 -20.530 1.00 83.62 168 GLN A O 1
ATOM 1337 N N . PRO A 1 169 ? 14.975 4.211 -20.777 1.00 89.94 169 PRO A N 1
ATOM 1338 C CA . PRO A 1 169 ? 15.148 5.212 -21.813 1.00 89.94 169 PRO A CA 1
ATOM 1339 C C . PRO A 1 169 ? 14.438 4.758 -23.090 1.00 89.94 169 PRO A C 1
ATOM 1341 O O . PRO A 1 169 ? 14.513 3.590 -23.457 1.00 89.94 169 PRO A O 1
ATOM 1344 N N . LYS A 1 170 ? 13.832 5.687 -23.828 1.00 90.62 170 LYS A N 1
ATOM 1345 C CA . LYS A 1 170 ? 13.338 5.444 -25.191 1.00 90.62 170 LYS A CA 1
ATOM 1346 C C . LYS A 1 170 ? 14.180 6.222 -26.190 1.00 90.62 170 LYS A C 1
ATOM 1348 O O . LYS A 1 170 ? 14.706 7.297 -25.889 1.00 90.62 170 LYS A O 1
ATOM 1353 N N . ALA A 1 171 ? 14.320 5.678 -27.394 1.00 90.62 171 ALA A N 1
ATOM 1354 C CA . ALA A 1 171 ? 15.079 6.317 -28.456 1.00 90.62 171 ALA A CA 1
ATOM 1355 C C . ALA A 1 171 ? 14.385 6.196 -29.810 1.00 90.62 171 ALA A C 1
ATOM 1357 O O . ALA A 1 171 ? 13.758 5.188 -30.114 1.00 90.62 171 ALA A O 1
ATOM 1358 N N . SER A 1 172 ? 14.570 7.216 -30.640 1.00 89.00 172 SER A N 1
ATOM 1359 C CA . SER A 1 172 ? 14.077 7.278 -32.011 1.00 89.00 172 SER A CA 1
ATOM 1360 C C . SER A 1 172 ? 15.236 7.511 -32.973 1.00 89.00 172 SER A C 1
ATOM 1362 O O . SER A 1 172 ? 16.142 8.296 -32.686 1.00 89.00 172 SER A O 1
ATOM 1364 N N . VAL A 1 173 ? 15.208 6.827 -34.120 1.00 87.56 173 VAL A N 1
ATOM 1365 C CA . VAL A 1 173 ? 16.266 6.865 -35.138 1.00 87.56 173 VAL A CA 1
ATOM 1366 C C . VAL A 1 173 ? 15.693 7.345 -36.471 1.00 87.56 173 VAL A C 1
ATOM 1368 O O . VAL A 1 173 ? 14.792 6.726 -37.038 1.00 87.56 173 VAL A O 1
ATOM 1371 N N . SER A 1 174 ? 16.260 8.423 -37.015 1.00 86.19 174 SER A N 1
ATOM 1372 C CA . SER A 1 174 ? 15.909 8.969 -38.329 1.00 86.19 174 SER A CA 1
ATOM 1373 C C . SER A 1 174 ? 17.172 9.344 -39.103 1.00 86.19 174 SER A C 1
ATOM 1375 O O . SER A 1 174 ? 17.828 10.349 -38.824 1.00 86.19 174 SER A O 1
ATOM 1377 N N . GLY A 1 175 ? 17.541 8.511 -40.081 1.00 84.94 175 GLY A N 1
ATOM 1378 C CA . GLY A 1 175 ? 18.807 8.656 -40.800 1.00 84.94 175 GLY A CA 1
ATOM 1379 C C . GLY A 1 175 ? 20.003 8.531 -39.852 1.00 84.94 175 GLY A C 1
ATOM 1380 O O . GLY A 1 175 ? 20.166 7.502 -39.201 1.00 84.94 175 GLY A O 1
ATOM 1381 N N . ASP A 1 176 ? 20.818 9.583 -39.770 1.00 87.50 176 ASP A N 1
ATOM 1382 C CA . ASP A 1 176 ? 21.983 9.650 -38.872 1.00 87.50 176 ASP A CA 1
ATOM 1383 C C . ASP A 1 176 ? 21.643 10.263 -37.502 1.00 87.50 176 ASP A C 1
ATOM 1385 O O . ASP A 1 176 ? 22.499 10.312 -36.613 1.00 87.50 176 ASP A O 1
ATOM 1389 N N . THR A 1 177 ? 20.406 10.741 -37.330 1.00 89.44 177 THR A N 1
ATOM 1390 C CA . THR A 1 177 ? 19.940 11.386 -36.106 1.00 89.44 177 THR A CA 1
ATOM 1391 C C . THR A 1 177 ? 19.312 10.378 -35.156 1.00 89.44 177 THR A C 1
ATOM 1393 O O . THR A 1 177 ? 18.453 9.591 -35.551 1.00 89.44 177 THR A O 1
ATOM 1396 N N . ILE A 1 178 ? 19.722 10.440 -33.892 1.00 92.19 178 ILE A N 1
ATOM 1397 C CA . ILE A 1 178 ? 19.149 9.661 -32.794 1.00 92.19 178 ILE A CA 1
ATOM 1398 C C . ILE A 1 178 ? 18.683 10.643 -31.732 1.00 92.19 178 ILE A C 1
ATOM 1400 O O . ILE A 1 178 ? 19.477 11.480 -31.311 1.00 92.19 178 ILE A O 1
ATOM 1404 N N . ILE A 1 179 ? 17.437 10.533 -31.289 1.00 94.31 179 ILE A N 1
ATOM 1405 C CA . ILE A 1 179 ? 16.921 11.238 -30.111 1.00 94.31 179 ILE A CA 1
ATOM 1406 C C . ILE A 1 179 ? 16.765 10.205 -29.004 1.00 94.31 179 ILE A C 1
ATOM 1408 O O . ILE A 1 179 ? 16.236 9.128 -29.260 1.00 94.31 179 ILE A O 1
ATOM 1412 N N . VAL A 1 180 ? 17.230 10.523 -27.800 1.00 95.31 180 VAL A N 1
ATOM 1413 C CA . VAL A 1 180 ? 17.127 9.667 -26.613 1.00 95.31 180 VAL A CA 1
ATOM 1414 C C . VAL A 1 180 ? 16.468 10.465 -25.506 1.00 95.31 180 VAL A C 1
ATOM 1416 O O . VAL A 1 180 ? 16.844 11.617 -25.279 1.00 95.31 180 VAL A O 1
ATOM 1419 N N . VAL A 1 181 ? 15.509 9.846 -24.830 1.00 95.50 181 VAL A N 1
ATOM 1420 C CA . VAL A 1 181 ? 14.719 10.437 -23.752 1.00 95.50 181 VAL A CA 1
ATOM 1421 C C . VAL A 1 181 ? 14.703 9.460 -22.577 1.00 95.50 181 VAL A C 1
ATOM 1423 O O . VAL A 1 181 ? 14.507 8.266 -22.784 1.00 95.50 181 VAL A O 1
ATOM 1426 N N . ALA A 1 182 ? 14.916 9.953 -21.360 1.00 93.69 182 ALA A N 1
ATOM 1427 C CA . ALA A 1 182 ? 14.746 9.190 -20.124 1.00 93.69 182 ALA A CA 1
ATOM 1428 C C . ALA A 1 182 ? 14.009 10.037 -19.081 1.00 93.69 182 ALA A C 1
ATOM 1430 O O . ALA A 1 182 ? 14.251 11.243 -19.003 1.00 93.69 182 ALA A O 1
ATOM 1431 N N . LEU A 1 183 ? 13.141 9.409 -18.290 1.00 91.25 183 LEU A N 1
ATOM 1432 C CA . LEU A 1 183 ? 12.419 10.045 -17.189 1.00 91.25 183 LEU A CA 1
ATOM 1433 C C . LEU A 1 183 ? 13.182 9.862 -15.876 1.00 91.25 183 LEU A C 1
ATOM 1435 O O . LEU A 1 183 ? 13.488 8.735 -15.503 1.00 91.25 183 LEU A O 1
ATOM 1439 N N . ASP A 1 184 ? 13.476 10.957 -15.180 1.00 87.75 184 ASP A N 1
ATOM 1440 C CA . ASP A 1 184 ? 13.903 10.951 -13.780 1.00 87.75 184 ASP A CA 1
ATOM 1441 C C . ASP A 1 184 ? 12.671 10.759 -12.891 1.00 87.75 184 ASP A C 1
ATOM 1443 O O . ASP A 1 184 ? 11.808 11.636 -12.816 1.00 87.75 184 ASP A O 1
ATOM 1447 N N . LEU A 1 185 ? 12.593 9.603 -12.232 1.00 78.56 185 LEU A N 1
ATOM 1448 C CA . LEU A 1 185 ? 11.471 9.204 -11.381 1.00 78.56 185 LEU A CA 1
ATOM 1449 C C . LEU A 1 185 ? 11.447 9.960 -10.048 1.00 78.56 185 LEU A C 1
ATOM 1451 O O . LEU A 1 185 ? 10.394 10.105 -9.429 1.00 78.56 185 LEU A O 1
ATOM 1455 N N . THR A 1 186 ? 12.593 10.476 -9.604 1.00 74.00 186 THR A N 1
ATOM 1456 C CA . THR A 1 186 ? 12.696 11.253 -8.368 1.00 74.00 186 THR A CA 1
ATOM 1457 C C . THR A 1 186 ? 12.164 12.671 -8.572 1.00 74.00 186 THR A C 1
ATOM 1459 O O . THR A 1 186 ? 11.483 13.208 -7.697 1.00 74.00 186 THR A O 1
ATOM 1462 N N . GLN A 1 187 ? 12.466 13.277 -9.725 1.00 78.44 187 GLN A N 1
ATOM 1463 C CA . GLN A 1 187 ? 12.107 14.667 -10.038 1.00 78.44 187 GLN A CA 1
ATOM 1464 C C . GLN A 1 187 ? 10.865 14.800 -10.930 1.00 78.44 187 GLN A C 1
ATOM 1466 O O . GLN A 1 187 ? 10.331 15.900 -11.061 1.00 78.44 187 GLN A O 1
ATOM 1471 N N . GLY A 1 188 ? 10.417 13.717 -11.570 1.00 83.00 188 GLY A N 1
ATOM 1472 C CA . GLY A 1 188 ? 9.375 13.768 -12.596 1.00 83.00 188 GLY A CA 1
ATOM 1473 C C . GLY A 1 188 ? 9.799 14.612 -13.802 1.00 83.00 188 GLY A C 1
ATOM 1474 O O . GLY A 1 188 ? 9.006 15.406 -14.301 1.00 83.00 188 GLY A O 1
ATOM 1475 N N . GLN A 1 189 ? 11.064 14.518 -14.232 1.00 90.00 189 GLN A N 1
ATOM 1476 C CA . GLN A 1 189 ? 11.627 15.346 -15.309 1.00 90.00 189 GLN A CA 1
ATOM 1477 C C . GLN A 1 189 ? 12.206 14.510 -16.449 1.00 90.00 189 GLN A C 1
ATOM 1479 O O . GLN A 1 189 ? 12.867 13.501 -16.224 1.00 90.00 189 GLN A O 1
ATOM 1484 N N . LEU A 1 190 ? 12.036 14.971 -17.693 1.00 93.50 190 LEU A N 1
ATOM 1485 C CA . LEU A 1 190 ? 12.665 14.331 -18.849 1.00 93.50 190 LEU A CA 1
ATOM 1486 C C . LEU A 1 190 ? 14.079 14.858 -19.112 1.00 93.50 190 LEU A C 1
ATOM 1488 O O . LEU A 1 190 ? 14.333 16.063 -19.223 1.00 93.50 190 LEU A O 1
ATOM 1492 N N . HIS A 1 191 ? 15.000 13.927 -19.336 1.00 94.38 191 HIS A N 1
ATOM 1493 C CA . HIS A 1 191 ? 16.335 14.179 -19.854 1.00 94.38 191 HIS A CA 1
ATOM 1494 C C . HIS A 1 191 ? 16.426 13.746 -21.309 1.00 94.38 191 HIS A C 1
ATOM 1496 O O . HIS A 1 191 ? 16.150 12.598 -21.647 1.00 94.38 191 HIS A O 1
ATOM 1502 N N . LEU A 1 192 ? 16.824 14.682 -22.172 1.00 95.25 192 LEU A N 1
ATOM 1503 C CA . LEU A 1 192 ? 16.887 14.461 -23.606 1.00 95.25 192 LEU A CA 1
ATOM 1504 C C . LEU A 1 192 ? 18.289 14.730 -24.147 1.00 95.25 192 LEU A C 1
ATOM 1506 O O . LEU A 1 192 ? 18.946 15.720 -23.800 1.00 95.25 192 LEU A O 1
ATOM 1510 N N . ALA A 1 193 ? 18.717 13.885 -25.075 1.00 95.94 193 ALA A N 1
ATOM 1511 C CA . ALA A 1 193 ? 19.907 14.112 -25.877 1.00 95.94 193 ALA A CA 1
ATOM 1512 C C . ALA A 1 193 ? 19.683 13.707 -27.325 1.00 95.94 193 ALA A C 1
ATOM 1514 O O . ALA A 1 193 ? 18.828 12.882 -27.643 1.00 95.94 193 ALA A O 1
ATOM 1515 N N . ARG A 1 194 ? 20.506 14.274 -28.204 1.00 94.75 194 ARG A N 1
ATOM 1516 C CA . ARG A 1 194 ? 20.561 13.887 -29.605 1.00 94.75 194 ARG A CA 1
ATOM 1517 C C . ARG A 1 194 ? 21.967 13.538 -30.052 1.00 94.75 194 ARG A C 1
ATOM 1519 O O . ARG A 1 194 ? 22.931 14.174 -29.623 1.00 94.75 194 ARG A O 1
ATOM 1526 N N . SER A 1 195 ? 22.049 12.630 -31.007 1.00 94.12 195 SER A N 1
ATOM 1527 C CA . SER A 1 195 ? 23.215 12.409 -31.854 1.00 94.12 195 SER A CA 1
ATOM 1528 C C . SER A 1 195 ? 22.857 12.735 -33.303 1.00 94.12 195 SER A C 1
ATOM 1530 O O . SER A 1 195 ? 21.710 12.565 -33.707 1.00 94.12 195 SER A O 1
ATOM 1532 N N . VAL A 1 196 ? 23.829 13.211 -34.082 1.00 92.56 196 VAL A N 1
ATOM 1533 C CA . VAL A 1 196 ? 23.716 13.448 -35.538 1.00 92.56 196 VAL A CA 1
ATOM 1534 C C . VAL A 1 196 ? 24.760 12.657 -36.336 1.00 92.56 196 VAL A C 1
ATOM 1536 O O . VAL A 1 196 ? 24.981 12.922 -37.515 1.00 92.56 196 VAL A O 1
ATOM 1539 N N . ASP A 1 197 ? 25.434 11.715 -35.679 1.00 90.50 197 ASP A N 1
ATOM 1540 C CA . ASP A 1 197 ? 26.560 10.948 -36.208 1.00 90.50 197 ASP A CA 1
ATOM 1541 C C . ASP A 1 197 ? 26.416 9.442 -35.940 1.00 90.50 197 ASP A C 1
ATOM 1543 O O . ASP A 1 197 ? 27.408 8.724 -35.804 1.00 90.50 197 ASP A O 1
ATOM 1547 N N . LYS A 1 198 ? 25.170 8.942 -35.909 1.00 86.31 198 LYS A N 1
ATOM 1548 C CA . LYS A 1 198 ? 24.839 7.530 -35.630 1.00 86.31 198 LYS A CA 1
ATOM 1549 C C . LYS A 1 198 ? 25.248 7.076 -34.222 1.00 86.31 198 LYS A C 1
ATOM 1551 O O . LYS A 1 198 ? 25.699 5.941 -34.018 1.00 86.31 198 LYS A O 1
ATOM 1556 N N . GLY A 1 199 ? 25.102 7.976 -33.256 1.00 89.19 199 GLY A N 1
ATOM 1557 C CA . GLY A 1 199 ? 25.330 7.719 -31.839 1.00 89.19 199 GLY A CA 1
ATOM 1558 C C . GLY A 1 199 ? 26.802 7.619 -31.462 1.00 89.19 199 GLY A C 1
ATOM 1559 O O . GLY A 1 199 ? 27.110 6.940 -30.490 1.00 89.19 199 GLY A O 1
ATOM 1560 N N . GLN A 1 200 ? 27.722 8.216 -32.231 1.00 88.44 200 GLN A N 1
ATOM 1561 C CA . GLN A 1 200 ? 29.112 8.319 -31.774 1.00 88.44 200 GLN A CA 1
ATOM 1562 C C . GLN A 1 200 ? 29.187 9.322 -30.625 1.00 88.44 200 GLN A C 1
ATOM 1564 O O . GLN A 1 200 ? 29.652 8.948 -29.549 1.00 88.44 200 GLN A O 1
ATOM 1569 N N . ASP A 1 201 ? 28.628 10.518 -30.827 1.00 91.75 201 ASP A N 1
ATOM 1570 C CA . ASP A 1 201 ? 28.556 11.583 -29.833 1.00 91.75 201 ASP A CA 1
ATOM 1571 C C . ASP A 1 201 ? 27.105 12.026 -29.584 1.00 91.75 201 ASP A C 1
ATOM 1573 O O . ASP A 1 201 ? 26.282 12.113 -30.503 1.00 91.75 201 ASP A O 1
ATOM 1577 N N . PHE A 1 202 ? 26.800 12.351 -28.325 1.00 95.62 202 PHE A N 1
ATOM 1578 C CA . PHE A 1 202 ? 25.507 12.885 -27.901 1.00 95.62 202 PHE A CA 1
ATOM 1579 C C . PHE A 1 202 ? 25.638 14.302 -27.341 1.00 95.62 202 PHE A C 1
ATOM 1581 O O . PHE A 1 202 ? 26.606 14.666 -26.676 1.00 95.62 202 PHE A O 1
ATOM 1588 N N . SER A 1 203 ? 24.623 15.118 -27.609 1.00 94.50 203 SER A N 1
ATOM 1589 C CA . SER A 1 203 ? 24.487 16.482 -27.107 1.00 94.50 203 SER A CA 1
ATOM 1590 C C . SER A 1 203 ? 23.140 16.643 -26.414 1.00 94.50 203 SER A C 1
ATOM 1592 O O . SER A 1 203 ? 22.113 16.244 -26.960 1.00 94.50 203 SER A O 1
ATOM 1594 N N . LYS A 1 204 ? 23.138 17.232 -25.213 1.00 94.44 204 LYS A N 1
ATOM 1595 C CA . LYS A 1 204 ? 21.906 17.536 -24.475 1.00 94.44 204 LYS A CA 1
ATOM 1596 C C . LYS A 1 204 ? 21.021 18.486 -25.288 1.00 94.44 204 LYS A C 1
ATOM 1598 O O . LYS A 1 204 ? 21.519 19.466 -25.846 1.00 94.44 204 LYS A O 1
ATOM 1603 N N . ILE A 1 205 ? 19.721 18.217 -25.304 1.00 93.62 205 ILE A N 1
ATOM 1604 C CA . ILE A 1 205 ? 18.694 19.063 -25.929 1.00 93.62 205 ILE A CA 1
ATOM 1605 C C . ILE A 1 205 ? 17.625 19.450 -24.893 1.00 93.62 205 ILE A C 1
ATOM 1607 O O . ILE A 1 205 ? 17.525 18.792 -23.855 1.00 93.62 205 ILE A O 1
ATOM 1611 N N . PRO A 1 206 ? 16.878 20.550 -25.100 1.00 90.50 206 PRO A N 1
ATOM 1612 C CA . PRO A 1 206 ? 15.844 20.967 -24.155 1.00 90.50 206 PRO A CA 1
ATOM 1613 C C . PRO A 1 206 ? 14.664 19.983 -24.123 1.00 90.50 206 PRO A C 1
ATOM 1615 O O . PRO A 1 206 ? 14.253 19.471 -25.165 1.00 90.50 206 PRO A O 1
ATOM 1618 N N . SER A 1 207 ? 14.107 19.772 -22.926 1.00 90.88 207 SER A N 1
ATOM 1619 C CA . SER A 1 207 ? 12.804 19.121 -22.750 1.00 90.88 207 SER A CA 1
ATOM 1620 C C . SER A 1 207 ? 11.683 20.112 -23.076 1.00 90.88 207 SER A C 1
ATOM 1622 O O . SER A 1 207 ? 11.766 21.258 -22.625 1.00 90.88 207 SER A O 1
ATOM 1624 N N . PRO A 1 208 ? 10.652 19.710 -23.840 1.00 89.19 208 PRO A N 1
ATOM 1625 C CA . PRO A 1 208 ? 9.444 20.510 -24.012 1.00 89.19 208 PRO A CA 1
ATOM 1626 C C . PRO A 1 208 ? 8.402 20.292 -22.900 1.00 89.19 208 PRO A C 1
ATOM 1628 O O . PRO A 1 208 ? 7.480 21.096 -22.791 1.00 89.19 208 PRO A O 1
ATOM 1631 N N . ALA A 1 209 ? 8.550 19.225 -22.107 1.00 87.56 209 ALA A N 1
ATOM 1632 C CA . ALA A 1 209 ? 7.666 18.872 -20.999 1.00 87.56 209 ALA A CA 1
ATOM 1633 C C . ALA A 1 209 ? 7.954 19.718 -19.748 1.00 87.56 209 ALA A C 1
ATOM 1635 O O . ALA A 1 209 ? 9.085 20.185 -19.559 1.00 87.56 209 ALA A O 1
ATOM 1636 N N . ASN A 1 210 ? 6.940 19.889 -18.900 1.00 79.25 210 ASN A N 1
ATOM 1637 C CA . ASN A 1 210 ? 7.082 20.519 -17.589 1.00 79.25 210 ASN A CA 1
ATOM 1638 C C . ASN A 1 210 ? 7.692 19.537 -16.563 1.00 79.25 210 ASN A C 1
ATOM 1640 O O . ASN A 1 210 ? 8.258 18.501 -16.915 1.00 79.25 210 ASN A O 1
ATOM 1644 N N . GLU A 1 211 ? 7.617 19.900 -15.283 1.00 71.25 211 GLU A N 1
ATOM 1645 C CA . GLU A 1 211 ? 7.933 19.023 -14.150 1.00 71.25 211 GLU A CA 1
ATOM 1646 C C . GLU A 1 211 ? 6.687 18.174 -13.802 1.00 71.25 211 GLU A C 1
ATOM 1648 O O . GLU A 1 211 ? 5.575 18.574 -14.139 1.00 71.25 211 GLU A O 1
ATOM 1653 N N . GLU A 1 212 ? 6.865 17.023 -13.142 1.00 84.44 212 GLU A N 1
ATOM 1654 C CA . GLU A 1 212 ? 5.811 16.034 -12.805 1.00 84.44 212 GLU A CA 1
ATOM 1655 C C . GLU A 1 212 ? 5.334 15.124 -13.959 1.00 84.44 212 GLU A C 1
ATOM 1657 O O . GLU A 1 212 ? 4.169 14.728 -14.037 1.00 84.44 212 GLU A O 1
ATOM 1662 N N . VAL A 1 213 ? 6.248 14.735 -14.850 1.00 87.44 213 VAL A N 1
ATOM 1663 C CA . VAL A 1 213 ? 6.003 13.686 -15.853 1.00 87.44 213 VAL A CA 1
ATOM 1664 C C . VAL A 1 213 ? 5.921 12.312 -15.176 1.00 87.44 213 VAL A C 1
ATOM 1666 O O . VAL A 1 213 ? 6.802 11.952 -14.398 1.00 87.44 213 VAL A O 1
ATOM 1669 N N . VAL A 1 214 ? 4.890 11.528 -15.509 1.00 84.19 214 VAL A N 1
ATOM 1670 C CA . VAL A 1 214 ? 4.671 10.164 -14.978 1.00 84.19 214 VAL A CA 1
ATOM 1671 C C . VAL A 1 214 ? 4.824 9.063 -16.019 1.00 84.19 214 VAL A C 1
ATOM 1673 O O . VAL A 1 214 ? 5.084 7.920 -15.662 1.00 84.19 214 VAL A O 1
ATOM 1676 N N . ALA A 1 215 ? 4.679 9.393 -17.301 1.00 87.88 215 ALA A N 1
ATOM 1677 C CA . ALA A 1 215 ? 4.954 8.478 -18.402 1.00 87.88 215 ALA A CA 1
ATOM 1678 C C . ALA A 1 215 ? 5.289 9.246 -19.672 1.00 87.88 215 ALA A C 1
ATOM 1680 O O . ALA A 1 215 ? 4.868 10.391 -19.859 1.00 87.88 215 ALA A O 1
ATOM 1681 N N . PHE A 1 216 ? 6.028 8.600 -20.568 1.00 91.94 216 PHE A N 1
ATOM 1682 C CA . PHE A 1 216 ? 6.349 9.166 -21.868 1.00 91.94 216 PHE A CA 1
ATOM 1683 C C . PHE A 1 216 ? 6.477 8.092 -22.947 1.00 91.94 216 PHE A C 1
ATOM 1685 O O . PHE A 1 216 ? 6.734 6.912 -22.690 1.00 91.94 216 PHE A O 1
ATOM 1692 N N . ASP A 1 217 ? 6.334 8.527 -24.190 1.00 90.38 217 ASP A N 1
ATOM 1693 C CA . ASP A 1 217 ? 6.641 7.729 -25.360 1.00 90.38 217 ASP A CA 1
ATOM 1694 C C . ASP A 1 217 ? 7.276 8.569 -26.465 1.00 90.38 217 ASP A C 1
ATOM 1696 O O . ASP A 1 217 ? 7.012 9.766 -26.586 1.00 90.38 217 ASP A O 1
ATOM 1700 N N . LEU A 1 218 ? 8.140 7.940 -27.258 1.00 88.38 218 LEU A N 1
ATOM 1701 C CA . LEU A 1 218 ? 8.885 8.590 -28.328 1.00 88.38 218 LEU A CA 1
ATOM 1702 C C . LEU A 1 218 ? 8.837 7.726 -29.586 1.00 88.38 218 LEU A C 1
ATOM 1704 O O . LEU A 1 218 ? 9.484 6.684 -29.645 1.00 88.38 218 LEU A O 1
ATOM 1708 N N . GLU A 1 219 ? 8.173 8.228 -30.625 1.00 85.00 219 GLU A N 1
ATOM 1709 C CA . GLU A 1 219 ? 8.139 7.596 -31.945 1.00 85.00 219 GLU A CA 1
ATOM 1710 C C . GLU A 1 219 ? 8.501 8.623 -33.020 1.00 85.00 219 GLU A C 1
ATOM 1712 O O . GLU A 1 219 ? 7.829 9.640 -33.210 1.00 85.00 219 GLU A O 1
ATOM 1717 N N . ARG A 1 220 ? 9.570 8.349 -33.776 1.00 82.56 220 ARG A N 1
ATOM 1718 C CA . ARG A 1 220 ? 10.091 9.240 -34.830 1.00 82.56 220 ARG A CA 1
ATOM 1719 C C . ARG A 1 220 ? 10.358 10.663 -34.318 1.00 82.56 220 ARG A C 1
ATOM 1721 O O . ARG A 1 220 ? 11.320 10.873 -33.583 1.00 82.56 220 ARG A O 1
ATOM 1728 N N . SER A 1 221 ? 9.568 11.631 -34.766 1.00 84.12 221 SER A N 1
ATOM 1729 C CA . SER A 1 221 ? 9.643 13.051 -34.426 1.00 84.12 221 SER A CA 1
ATOM 1730 C C . SER A 1 221 ? 8.664 13.452 -33.325 1.00 84.12 221 SER A C 1
ATOM 1732 O O . SER A 1 221 ? 8.620 14.631 -32.992 1.00 84.12 221 SER A O 1
ATOM 1734 N N . HIS A 1 222 ? 7.887 12.519 -32.771 1.00 85.25 222 HIS A N 1
ATOM 1735 C CA . HIS A 1 222 ? 6.831 12.816 -31.810 1.00 85.25 222 HIS A CA 1
ATOM 1736 C C . HIS A 1 222 ? 7.193 12.311 -30.416 1.00 85.25 222 HIS A C 1
ATOM 1738 O O . HIS A 1 222 ? 7.516 11.137 -30.240 1.00 85.25 222 HIS A O 1
ATOM 1744 N N . LEU A 1 223 ? 7.120 13.210 -29.438 1.00 88.88 223 LEU A N 1
ATOM 1745 C CA . LEU A 1 223 ? 7.245 12.923 -28.015 1.00 88.88 223 LEU A CA 1
ATOM 1746 C C . LEU A 1 223 ? 5.878 13.133 -27.370 1.00 88.88 223 LEU A C 1
ATOM 1748 O O . LEU A 1 223 ? 5.339 14.237 -27.416 1.00 88.88 223 LEU A O 1
ATOM 1752 N N . THR A 1 224 ? 5.341 12.090 -26.754 1.00 88.56 224 THR A N 1
ATOM 1753 C CA . THR A 1 224 ? 4.091 12.143 -25.992 1.00 88.56 224 THR A CA 1
ATOM 1754 C C . THR A 1 224 ? 4.415 11.973 -24.520 1.00 88.56 224 THR A C 1
ATOM 1756 O O . THR A 1 224 ? 5.220 11.115 -24.167 1.00 88.56 224 THR A O 1
ATOM 1759 N N . VAL A 1 225 ? 3.812 12.783 -23.656 1.00 89.94 225 VAL A N 1
ATOM 1760 C CA . VAL A 1 225 ? 4.037 12.734 -22.207 1.00 89.94 225 VAL A CA 1
ATOM 1761 C C . VAL A 1 225 ? 2.715 12.803 -21.456 1.00 89.94 225 VAL A C 1
ATOM 1763 O O . VAL A 1 225 ? 1.777 13.473 -21.890 1.00 89.94 225 VAL A O 1
ATOM 1766 N N . ALA A 1 226 ? 2.659 12.116 -20.323 1.00 89.12 226 ALA A N 1
ATOM 1767 C CA . ALA A 1 226 ? 1.634 12.274 -19.306 1.00 89.12 226 ALA A CA 1
ATOM 1768 C C . ALA A 1 226 ? 2.224 13.087 -18.147 1.00 89.12 226 ALA A C 1
ATOM 1770 O O . ALA A 1 226 ? 3.196 12.654 -17.529 1.00 89.12 226 ALA A O 1
ATOM 1771 N N . GLU A 1 227 ? 1.649 14.254 -17.872 1.00 87.69 227 GLU A N 1
ATOM 1772 C CA . GLU A 1 227 ? 2.047 15.169 -16.791 1.00 87.69 227 GLU A CA 1
ATOM 1773 C C . GLU A 1 227 ? 0.949 15.225 -15.728 1.00 87.69 227 GLU A C 1
ATOM 1775 O O . GLU A 1 227 ? -0.233 15.230 -16.077 1.00 87.69 227 GLU A O 1
ATOM 1780 N N . ILE A 1 228 ? 1.309 15.287 -14.446 1.00 82.19 228 ILE A N 1
ATOM 1781 C CA . ILE A 1 228 ? 0.324 15.515 -13.383 1.00 82.19 228 ILE A CA 1
ATOM 1782 C C . ILE A 1 228 ? -0.237 16.934 -13.492 1.00 82.19 228 ILE A C 1
ATOM 1784 O O . ILE A 1 228 ? 0.480 17.923 -13.629 1.00 82.19 228 ILE A O 1
ATOM 1788 N N . ASP A 1 229 ? -1.562 17.036 -13.441 1.00 79.69 229 ASP A N 1
ATOM 1789 C CA . ASP A 1 229 ? -2.273 18.299 -13.366 1.00 79.69 229 ASP A CA 1
ATOM 1790 C C . ASP A 1 229 ? -2.309 18.767 -11.901 1.00 79.69 229 ASP A C 1
ATOM 1792 O O . ASP A 1 229 ? -2.990 18.155 -11.073 1.00 79.69 229 ASP A O 1
ATOM 1796 N N . PRO A 1 230 ? -1.649 19.884 -11.551 1.00 72.88 230 PRO A N 1
ATOM 1797 C CA . PRO A 1 230 ? -1.497 20.297 -10.156 1.00 72.88 230 PRO A CA 1
ATOM 1798 C C . PRO A 1 230 ? -2.813 20.737 -9.499 1.00 72.88 230 PRO A C 1
ATOM 1800 O O . PRO A 1 230 ? -2.874 20.884 -8.280 1.00 72.88 230 PRO A O 1
ATOM 1803 N N . ALA A 1 231 ? -3.868 20.995 -10.281 1.00 73.50 231 ALA A N 1
ATOM 1804 C CA . ALA A 1 231 ? -5.159 21.422 -9.750 1.00 73.50 231 ALA A CA 1
ATOM 1805 C C . ALA A 1 231 ? -6.044 20.242 -9.329 1.00 73.50 231 ALA A C 1
ATOM 1807 O O . ALA A 1 231 ? -6.832 20.382 -8.394 1.00 73.50 231 ALA A O 1
ATOM 1808 N N . SER A 1 232 ? -5.940 19.109 -10.022 1.00 73.62 232 SER A N 1
ATOM 1809 C CA . SER A 1 232 ? -6.805 17.940 -9.818 1.00 73.62 232 SER A CA 1
ATOM 1810 C C . SER A 1 232 ? -6.071 16.698 -9.313 1.00 73.62 232 SER A C 1
ATOM 1812 O O . SER A 1 232 ? -6.712 15.817 -8.749 1.00 73.62 232 SER A O 1
ATOM 1814 N N . GLY A 1 233 ? -4.750 16.613 -9.491 1.00 70.75 233 GLY A N 1
ATOM 1815 C CA . GLY A 1 233 ? -3.944 15.438 -9.148 1.00 70.75 233 GLY A CA 1
ATOM 1816 C C . GLY A 1 233 ? -4.068 14.269 -10.133 1.00 70.75 233 GLY A C 1
ATOM 1817 O O . GLY A 1 233 ? -3.374 13.271 -9.959 1.00 70.75 233 GLY A O 1
ATOM 1818 N N . GLY A 1 234 ? -4.923 14.380 -11.157 1.00 76.06 234 GLY A N 1
ATOM 1819 C CA . GLY A 1 234 ? -4.937 13.466 -12.302 1.00 76.06 234 GLY A CA 1
ATOM 1820 C C . GLY A 1 234 ? -3.833 13.801 -13.307 1.00 76.06 234 GLY A C 1
ATOM 1821 O O . GLY A 1 234 ? -3.049 14.718 -13.082 1.00 76.06 234 GLY A O 1
ATOM 1822 N N . PHE A 1 235 ? -3.772 13.093 -14.434 1.00 83.06 235 PHE A N 1
ATOM 1823 C CA . PHE A 1 235 ? -2.779 13.343 -15.480 1.00 83.06 235 PHE A CA 1
ATOM 1824 C C . PHE A 1 235 ? -3.389 13.960 -16.742 1.00 83.06 235 PHE A C 1
ATOM 1826 O O . PHE A 1 235 ? -4.549 13.725 -17.099 1.00 83.06 235 PHE A O 1
ATOM 1833 N N . ARG A 1 236 ? -2.569 14.727 -17.454 1.00 85.69 236 ARG A N 1
ATOM 1834 C CA . ARG A 1 236 ? -2.876 15.336 -18.742 1.00 85.69 236 ARG A CA 1
ATOM 1835 C C . ARG A 1 236 ? -1.877 14.866 -19.791 1.00 85.69 236 ARG A C 1
ATOM 1837 O O . ARG A 1 236 ? -0.685 14.764 -19.521 1.00 85.69 236 ARG A O 1
ATOM 1844 N N . LEU A 1 237 ? -2.366 14.594 -20.999 1.00 85.38 237 LEU A N 1
ATOM 1845 C CA . LEU A 1 237 ? -1.519 14.208 -22.127 1.00 85.38 237 LEU A CA 1
ATOM 1846 C C . LEU A 1 237 ? -1.069 15.430 -22.922 1.00 85.38 237 LEU A C 1
ATOM 1848 O O . LEU A 1 237 ? -1.889 16.265 -23.319 1.00 85.38 237 LEU A O 1
ATOM 1852 N N . HIS A 1 238 ? 0.227 15.483 -23.203 1.00 84.06 238 HIS A N 1
ATOM 1853 C CA . HIS A 1 238 ? 0.857 16.467 -24.070 1.00 84.06 238 HIS A CA 1
ATOM 1854 C C . HIS A 1 238 ? 1.586 15.745 -25.196 1.00 84.06 238 HIS A C 1
ATOM 1856 O O . HIS A 1 238 ? 2.157 14.674 -24.990 1.00 84.06 238 HIS A O 1
ATOM 1862 N N . SER A 1 239 ? 1.582 16.331 -26.389 1.00 83.31 239 SER A N 1
ATOM 1863 C CA . SER A 1 239 ? 2.344 15.799 -27.513 1.00 83.31 239 SER A CA 1
ATOM 1864 C C . SER A 1 239 ? 3.082 16.911 -28.241 1.00 83.31 239 SER A C 1
ATOM 1866 O O . SER A 1 239 ? 2.552 18.001 -28.482 1.00 83.31 239 SER A O 1
ATOM 1868 N N . PHE A 1 240 ? 4.329 16.611 -28.574 1.00 85.69 240 PHE A N 1
ATOM 1869 C CA . PHE A 1 240 ? 5.286 17.531 -29.154 1.00 85.69 240 PHE A CA 1
ATOM 1870 C C . PHE A 1 240 ? 5.868 16.928 -30.426 1.00 85.69 240 PHE A C 1
ATOM 1872 O O . PHE A 1 240 ? 6.248 15.758 -30.432 1.00 85.69 240 PHE A O 1
ATOM 1879 N N . GLU A 1 241 ? 6.009 17.729 -31.480 1.00 85.88 241 GLU A N 1
ATOM 1880 C CA . GLU A 1 241 ? 6.715 17.332 -32.701 1.00 85.88 241 GLU A CA 1
ATOM 1881 C C . GLU A 1 241 ? 8.048 18.075 -32.826 1.00 85.88 241 GLU A C 1
ATOM 1883 O O . GLU A 1 241 ? 8.194 19.234 -32.434 1.00 85.88 241 GLU A O 1
ATOM 1888 N N . THR A 1 242 ? 9.048 17.410 -33.401 1.00 87.69 242 THR A N 1
ATOM 1889 C CA . THR A 1 242 ? 10.302 18.038 -33.809 1.00 87.69 242 THR A CA 1
ATOM 1890 C C . THR A 1 242 ? 10.642 17.752 -35.269 1.00 87.69 242 THR A C 1
ATOM 1892 O O . THR A 1 242 ? 10.716 16.608 -35.711 1.00 87.69 242 THR A O 1
ATOM 1895 N N . LEU A 1 243 ? 10.931 18.811 -36.029 1.00 87.44 243 LEU A N 1
ATOM 1896 C CA . LEU A 1 243 ? 11.371 18.713 -37.428 1.00 87.44 243 LEU A CA 1
ATOM 1897 C C . LEU A 1 243 ? 12.894 18.837 -37.589 1.00 87.44 243 LEU A C 1
ATOM 1899 O O . LEU A 1 243 ? 13.415 18.698 -38.695 1.00 87.44 243 LEU A O 1
ATOM 1903 N N . ASP A 1 244 ? 13.614 19.118 -36.502 1.00 87.88 244 ASP A N 1
ATOM 1904 C CA . ASP A 1 244 ? 15.049 19.420 -36.499 1.00 87.88 244 ASP A CA 1
ATOM 1905 C C . ASP A 1 244 ? 15.864 18.487 -35.584 1.00 87.88 244 ASP A C 1
ATOM 1907 O O . ASP A 1 244 ? 16.984 18.810 -35.171 1.00 87.88 244 ASP A O 1
ATOM 1911 N N . GLY A 1 245 ? 15.313 17.307 -35.286 1.00 85.12 245 GLY A N 1
ATOM 1912 C CA . GLY A 1 245 ? 15.994 16.283 -34.498 1.00 85.12 245 GLY A CA 1
ATOM 1913 C C . GLY A 1 245 ? 16.095 16.638 -33.013 1.00 85.12 245 GLY A C 1
ATOM 1914 O O . GLY A 1 245 ? 17.147 16.433 -32.405 1.00 85.12 245 GLY A O 1
ATOM 1915 N N . GLY A 1 246 ? 15.035 17.224 -32.453 1.00 84.81 246 GLY A N 1
ATOM 1916 C CA . GLY A 1 246 ? 14.906 17.594 -31.042 1.00 84.81 246 GLY A CA 1
ATOM 1917 C C . GLY A 1 246 ? 15.590 18.911 -30.668 1.00 84.81 246 GLY A C 1
ATOM 1918 O O . GLY A 1 246 ? 15.701 19.234 -29.488 1.00 84.81 246 GLY A O 1
ATOM 1919 N N . SER A 1 247 ? 16.079 19.683 -31.645 1.00 85.38 247 SER A N 1
ATOM 1920 C CA . SER A 1 247 ? 16.676 21.001 -31.386 1.00 85.38 247 SER A CA 1
ATOM 1921 C C . SER A 1 247 ? 15.625 22.019 -30.946 1.00 85.38 247 SER A C 1
ATOM 1923 O O . SER A 1 247 ? 15.915 22.898 -30.133 1.00 85.38 247 SER A O 1
ATOM 1925 N N . SER A 1 248 ? 14.424 21.894 -31.497 1.00 89.12 248 SER A N 1
ATOM 1926 C CA . SER A 1 248 ? 13.222 22.609 -31.116 1.00 89.12 248 SER A CA 1
ATOM 1927 C C . SER A 1 248 ? 12.019 21.674 -31.199 1.00 89.12 248 SER A C 1
ATOM 1929 O O . SER A 1 248 ? 12.014 20.700 -31.957 1.00 89.12 248 SER A O 1
ATOM 1931 N N . TRP A 1 249 ? 11.011 21.985 -30.393 1.00 88.62 249 TRP A N 1
ATOM 1932 C CA . TRP A 1 249 ? 9.760 21.246 -30.310 1.00 88.62 249 TRP A CA 1
ATOM 1933 C C . TRP A 1 249 ? 8.609 22.214 -30.555 1.00 88.62 249 TRP A C 1
ATOM 1935 O O . TRP A 1 249 ? 8.585 23.308 -29.979 1.00 88.62 249 TRP A O 1
ATOM 1945 N N . THR A 1 250 ? 7.666 21.832 -31.405 1.00 82.88 250 THR A N 1
ATOM 1946 C CA . THR A 1 250 ? 6.373 22.502 -31.502 1.00 82.88 250 THR A CA 1
ATOM 1947 C C . THR A 1 250 ? 5.413 21.813 -30.546 1.00 82.88 250 THR A C 1
ATOM 1949 O O . THR A 1 250 ? 5.342 20.586 -30.490 1.00 82.88 250 THR A O 1
ATOM 1952 N N . ASN A 1 251 ? 4.741 22.612 -29.713 1.00 66.31 251 ASN A N 1
ATOM 1953 C CA . ASN A 1 251 ? 3.661 22.101 -28.882 1.00 66.31 251 ASN A CA 1
ATOM 1954 C C . ASN A 1 251 ? 2.449 21.939 -29.783 1.00 66.31 251 ASN A C 1
ATOM 1956 O O . ASN A 1 251 ? 1.816 22.935 -30.149 1.00 66.31 251 ASN A O 1
ATOM 1960 N N . ASP A 1 252 ? 2.188 20.702 -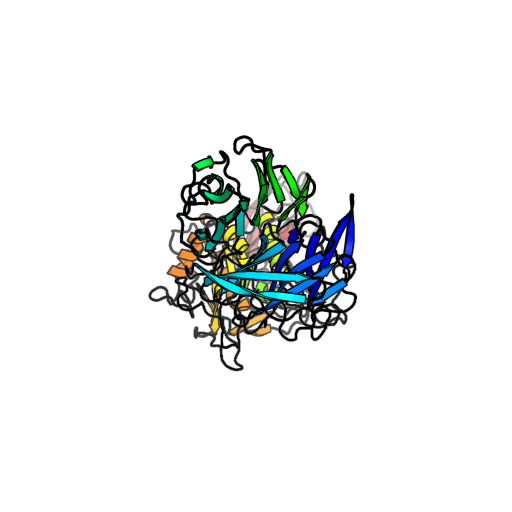30.168 1.00 62.97 252 ASP A N 1
ATOM 1961 C CA . ASP A 1 252 ? 1.148 20.431 -31.137 1.00 62.97 252 ASP A CA 1
ATOM 1962 C C . ASP A 1 252 ? -0.200 20.264 -30.436 1.00 62.97 252 ASP A C 1
ATOM 1964 O O . ASP A 1 252 ? -1.217 20.633 -31.022 1.00 62.97 252 ASP A O 1
ATOM 1968 N N . PHE A 1 253 ? -0.237 19.806 -29.169 1.00 68.19 253 PHE A N 1
ATOM 1969 C CA . PHE A 1 253 ? -1.506 19.544 -28.486 1.00 68.19 253 PHE A CA 1
ATOM 1970 C C . PHE A 1 253 ? -1.421 19.309 -26.971 1.00 68.19 253 PHE A C 1
ATOM 1972 O O . PHE A 1 253 ? -0.504 18.665 -26.463 1.00 68.19 253 PHE A O 1
ATOM 1979 N N . ILE A 1 254 ? -2.466 19.765 -26.271 1.00 74.44 254 ILE A N 1
ATOM 1980 C CA . ILE A 1 254 ? -2.744 19.493 -24.858 1.00 74.44 254 ILE A CA 1
ATOM 1981 C C . ILE A 1 254 ? -4.144 18.876 -24.772 1.00 74.44 254 ILE A C 1
ATOM 1983 O O . ILE A 1 254 ? -5.108 19.496 -25.232 1.00 74.44 254 ILE A O 1
ATOM 1987 N N . HIS A 1 255 ? -4.274 17.700 -24.153 1.00 72.38 255 HIS A N 1
ATOM 1988 C CA . HIS A 1 255 ? -5.580 17.073 -23.958 1.00 72.38 255 HIS A CA 1
ATOM 1989 C C . HIS A 1 255 ? -6.488 17.962 -23.081 1.00 72.38 255 HIS A C 1
ATOM 1991 O O . HIS A 1 255 ? -6.027 18.481 -22.056 1.00 72.38 255 HIS A O 1
ATOM 1997 N N . PRO A 1 256 ? -7.759 18.198 -23.473 1.00 70.12 256 PRO A N 1
ATOM 1998 C CA . PRO A 1 256 ? -8.654 19.072 -22.716 1.00 70.12 256 PRO A CA 1
ATOM 1999 C C . PRO A 1 256 ? -9.078 18.462 -21.377 1.00 70.12 256 PRO A C 1
ATOM 2001 O O . PRO A 1 256 ? -9.248 19.202 -20.408 1.00 70.12 256 PRO A O 1
ATOM 2004 N N . ASP A 1 257 ? -9.226 17.138 -21.332 1.00 75.75 257 ASP A N 1
ATOM 2005 C CA . ASP A 1 257 ? -9.606 16.415 -20.122 1.00 75.75 257 ASP A CA 1
ATOM 2006 C C . ASP A 1 257 ? -8.376 16.033 -19.303 1.00 75.75 257 ASP A C 1
ATOM 2008 O O . ASP A 1 257 ? -7.310 15.741 -19.856 1.00 75.75 257 ASP A O 1
ATOM 2012 N N . VAL A 1 258 ? -8.573 16.007 -17.990 1.00 79.44 258 VAL A N 1
ATOM 2013 C CA . VAL A 1 258 ? -7.652 15.419 -17.026 1.00 79.44 258 VAL A CA 1
ATOM 2014 C C . VAL A 1 258 ? -8.223 14.076 -16.599 1.00 79.44 258 VAL A C 1
ATOM 2016 O O . VAL A 1 258 ? -9.418 13.971 -16.318 1.00 79.44 258 VAL A O 1
ATOM 2019 N N . PHE A 1 259 ? -7.377 13.057 -16.572 1.00 79.88 259 PHE A N 1
ATOM 2020 C CA . PHE A 1 259 ? -7.769 11.694 -16.248 1.00 79.88 259 PHE A CA 1
ATOM 2021 C C . PHE A 1 259 ? -7.289 11.331 -14.844 1.00 79.88 259 PHE A C 1
ATOM 2023 O O . PHE A 1 259 ? -6.136 11.577 -14.492 1.00 79.88 259 PHE A O 1
ATOM 2030 N N . GLU A 1 260 ? -8.155 10.727 -14.038 1.00 71.12 260 GLU A N 1
ATOM 2031 C CA . GLU A 1 260 ? -7.750 10.174 -12.746 1.00 71.12 260 GLU A CA 1
ATOM 2032 C C . GLU A 1 260 ? -6.995 8.862 -12.968 1.00 71.12 260 GLU A C 1
ATOM 2034 O O . GLU A 1 260 ? -7.522 7.945 -13.600 1.00 71.12 260 GLU A O 1
ATOM 2039 N N . VAL A 1 261 ? -5.773 8.768 -12.441 1.00 69.12 261 VAL A N 1
ATOM 2040 C CA . VAL A 1 261 ? -4.968 7.540 -12.459 1.00 69.12 261 VAL A CA 1
ATOM 2041 C C . VAL A 1 261 ? -4.583 7.148 -11.059 1.00 69.12 261 VAL A C 1
ATOM 2043 O O . VAL A 1 261 ? -4.160 7.977 -10.254 1.00 69.12 261 VAL A O 1
ATOM 2046 N N . ILE A 1 262 ? -4.731 5.855 -10.810 1.00 60.31 262 ILE A N 1
ATOM 2047 C CA . ILE A 1 262 ? -4.368 5.203 -9.560 1.00 60.31 262 ILE A CA 1
ATOM 2048 C C . ILE A 1 262 ? -3.135 4.324 -9.794 1.00 60.31 262 ILE A C 1
ATOM 2050 O O . ILE A 1 262 ? -2.144 4.419 -9.061 1.00 60.31 262 ILE A O 1
ATOM 2054 N N . GLY A 1 263 ? -3.137 3.551 -10.880 1.00 65.94 263 GLY A N 1
ATOM 2055 C CA . GLY A 1 263 ? -2.080 2.591 -11.175 1.00 65.94 263 GLY A CA 1
ATOM 2056 C C . GLY A 1 263 ? -1.138 2.979 -12.295 1.00 65.94 263 GLY A C 1
ATOM 2057 O O . GLY A 1 263 ? -0.643 4.102 -12.389 1.00 65.94 263 GLY A O 1
ATOM 2058 N N . SER A 1 264 ? -0.772 1.973 -13.079 1.00 76.31 264 SER A N 1
ATOM 2059 C CA . SER A 1 264 ? 0.181 2.114 -14.173 1.00 76.31 264 SER A CA 1
ATOM 2060 C C . SER A 1 264 ? -0.463 2.772 -15.385 1.00 76.31 264 SER A C 1
ATOM 2062 O O . SER A 1 264 ? -1.655 2.609 -15.648 1.00 76.31 264 SER A O 1
ATOM 2064 N N . ILE A 1 265 ? 0.366 3.479 -16.140 1.00 86.44 265 ILE A N 1
ATOM 2065 C CA . ILE A 1 265 ? 0.031 4.112 -17.408 1.00 86.44 265 ILE A CA 1
ATOM 2066 C C . ILE A 1 265 ? 1.034 3.631 -18.454 1.00 86.44 265 ILE A C 1
ATOM 2068 O O . ILE A 1 265 ? 2.223 3.516 -18.164 1.00 86.44 265 ILE A O 1
ATOM 2072 N N . ASP A 1 266 ? 0.554 3.369 -19.663 1.00 88.31 266 ASP A N 1
ATOM 2073 C CA . ASP A 1 266 ? 1.405 3.129 -20.819 1.00 88.31 266 ASP A CA 1
ATOM 2074 C C . ASP A 1 266 ? 0.938 3.974 -22.006 1.00 88.31 266 ASP A C 1
ATOM 2076 O O . ASP A 1 266 ? -0.256 4.225 -22.212 1.00 88.31 266 ASP A O 1
ATOM 2080 N N . LEU A 1 267 ? 1.915 4.451 -22.770 1.00 89.31 267 LEU A N 1
ATOM 2081 C CA . LEU A 1 267 ? 1.733 5.364 -23.887 1.00 89.31 267 LEU A CA 1
ATOM 2082 C C . LEU A 1 267 ? 2.339 4.748 -25.138 1.00 89.31 267 LEU A C 1
ATOM 2084 O O . LEU A 1 267 ? 3.491 4.315 -25.134 1.00 89.31 267 LEU A O 1
ATOM 2088 N N . LEU A 1 268 ? 1.580 4.790 -26.231 1.00 86.44 268 LEU A N 1
ATOM 2089 C CA . LEU A 1 268 ? 2.043 4.332 -27.530 1.00 86.44 268 LEU A CA 1
ATOM 2090 C C . LEU A 1 268 ? 1.721 5.344 -28.625 1.00 86.44 268 LEU A C 1
ATOM 2092 O O . LEU A 1 268 ? 0.561 5.633 -28.926 1.00 86.44 268 LEU A O 1
ATOM 2096 N N . SER A 1 269 ? 2.774 5.827 -29.266 1.00 81.69 269 SER A N 1
ATOM 2097 C CA . SER A 1 269 ? 2.738 6.695 -30.432 1.00 81.69 269 SER A CA 1
ATOM 2098 C C . SER A 1 269 ? 3.009 5.861 -31.683 1.00 81.69 269 SER A C 1
ATOM 2100 O O . SER A 1 269 ? 3.956 5.082 -31.743 1.00 81.69 269 SER A O 1
ATOM 2102 N N . ILE A 1 270 ? 2.179 6.013 -32.714 1.00 75.75 270 ILE A N 1
ATOM 2103 C CA . ILE A 1 270 ? 2.281 5.255 -33.963 1.00 75.75 270 ILE A CA 1
ATOM 2104 C C . ILE A 1 270 ? 2.680 6.188 -35.102 1.00 75.75 270 ILE A C 1
ATOM 2106 O O . ILE A 1 270 ? 2.117 7.272 -35.295 1.00 75.75 270 ILE A O 1
ATOM 2110 N N . ALA A 1 271 ? 3.610 5.714 -35.931 1.00 62.78 271 ALA A N 1
ATOM 2111 C CA . ALA A 1 271 ? 3.992 6.353 -37.180 1.00 62.78 271 ALA A CA 1
ATOM 2112 C C . ALA A 1 271 ? 2.766 6.678 -38.062 1.00 62.78 271 ALA A C 1
ATOM 2114 O O . ALA A 1 271 ? 2.132 5.782 -38.618 1.00 62.78 271 ALA A O 1
ATOM 2115 N N . GLY A 1 272 ? 2.469 7.971 -38.230 1.00 61.53 272 GLY A N 1
ATOM 2116 C CA . GLY A 1 272 ? 1.284 8.457 -38.952 1.00 61.53 272 GLY A CA 1
ATOM 2117 C C . GLY A 1 272 ? 0.311 9.291 -38.108 1.00 61.53 272 GLY A C 1
ATOM 2118 O O . GLY A 1 272 ? -0.709 9.710 -38.647 1.00 61.53 272 GLY A O 1
ATOM 2119 N N . GLY A 1 273 ? 0.630 9.553 -36.832 1.00 61.41 273 GLY A N 1
ATOM 2120 C CA . GLY A 1 273 ? -0.094 10.500 -35.969 1.00 61.41 273 GLY A CA 1
ATOM 2121 C C . GLY A 1 273 ? -1.127 9.862 -35.036 1.00 61.41 273 GLY A C 1
ATOM 2122 O O . GLY A 1 273 ? -1.975 10.571 -34.499 1.00 61.41 273 GLY A O 1
ATOM 2123 N N . GLY A 1 274 ? -1.088 8.535 -34.879 1.00 75.31 274 GLY A N 1
ATOM 2124 C CA . GLY A 1 274 ? -1.924 7.804 -33.928 1.00 75.31 274 GLY A CA 1
ATOM 2125 C C . GLY A 1 274 ? -1.324 7.851 -32.524 1.00 75.31 274 GLY A C 1
ATOM 2126 O O . GLY A 1 274 ? -0.155 7.507 -32.383 1.00 75.31 274 GLY A O 1
ATOM 2127 N N . LEU A 1 275 ? -2.084 8.248 -31.504 1.00 82.25 275 LEU A N 1
ATOM 2128 C CA . LEU A 1 275 ? -1.652 8.200 -30.100 1.00 82.25 275 LEU A CA 1
ATOM 2129 C C . LEU A 1 275 ? -2.620 7.354 -29.280 1.00 82.25 275 LEU A C 1
ATOM 2131 O O . LEU A 1 275 ? -3.833 7.484 -29.428 1.00 82.25 275 LEU A O 1
ATOM 2135 N N . HIS A 1 276 ? -2.091 6.511 -28.405 1.00 87.19 276 HIS A N 1
ATOM 2136 C CA . HIS A 1 276 ? -2.868 5.636 -27.538 1.00 87.19 276 HIS A CA 1
ATOM 2137 C C . HIS A 1 276 ? -2.346 5.744 -26.112 1.00 87.19 276 HIS A C 1
ATOM 2139 O O . HIS A 1 276 ? -1.138 5.779 -25.887 1.00 87.19 276 HIS A O 1
ATOM 2145 N N . CYS A 1 277 ? -3.269 5.815 -25.163 1.00 89.81 277 CYS A N 1
ATOM 2146 C CA . CYS A 1 277 ? -2.970 5.826 -23.742 1.00 89.81 277 CYS A CA 1
ATOM 2147 C C . CYS A 1 277 ? -3.862 4.794 -23.070 1.00 89.81 277 CYS A C 1
ATOM 2149 O O . CYS A 1 277 ? -5.089 4.853 -23.208 1.00 89.81 277 CYS A O 1
ATOM 2151 N N . VAL A 1 278 ? -3.235 3.857 -22.369 1.00 91.00 278 VAL A N 1
ATOM 2152 C CA . VAL A 1 278 ? -3.921 2.906 -21.506 1.00 91.00 278 VAL A CA 1
ATOM 2153 C C . VAL A 1 278 ? -3.485 3.154 -20.075 1.00 91.00 278 VAL A C 1
ATOM 2155 O O . VAL A 1 278 ? -2.311 3.413 -19.815 1.00 91.00 278 VAL A O 1
ATOM 2158 N N . PHE A 1 279 ? -4.426 3.114 -19.146 1.00 89.06 279 PHE A N 1
ATOM 2159 C CA . PHE A 1 279 ? -4.135 3.393 -17.750 1.00 89.06 279 PHE A CA 1
ATOM 2160 C C . PHE A 1 279 ? -5.076 2.640 -16.819 1.00 89.06 279 PHE A C 1
ATOM 2162 O O . PHE A 1 279 ? -6.208 2.328 -17.187 1.00 89.06 279 PHE A O 1
ATOM 2169 N N . GLU A 1 280 ? -4.586 2.349 -15.617 1.00 83.31 280 GLU A N 1
ATOM 2170 C CA . GLU A 1 280 ? -5.378 1.764 -14.538 1.00 83.31 280 GLU A CA 1
ATOM 2171 C C . GLU A 1 280 ? -5.933 2.856 -13.618 1.00 83.31 280 GLU A C 1
ATOM 2173 O O . GLU A 1 280 ? -5.204 3.744 -13.150 1.00 83.31 280 GLU A O 1
ATOM 2178 N N . SER A 1 281 ? -7.236 2.784 -13.361 1.00 80.00 281 SER A N 1
ATOM 2179 C CA . SER A 1 281 ? -7.905 3.637 -12.389 1.00 80.00 281 SER A CA 1
ATOM 2180 C C . SER A 1 281 ? -8.983 2.862 -11.639 1.00 80.00 281 SER A C 1
ATOM 2182 O O . SER A 1 281 ? -9.973 2.439 -12.229 1.00 80.00 281 SER A O 1
ATOM 2184 N N . ALA A 1 282 ? -8.798 2.709 -10.327 1.00 68.88 282 ALA A N 1
ATOM 2185 C CA . ALA A 1 282 ? -9.730 2.040 -9.419 1.00 68.88 282 ALA A CA 1
ATOM 2186 C C . ALA A 1 282 ? -10.071 0.592 -9.825 1.00 68.88 282 ALA A C 1
ATOM 2188 O O . ALA A 1 282 ? -11.210 0.157 -9.669 1.00 68.88 282 ALA A O 1
ATOM 2189 N N . GLY A 1 283 ? -9.085 -0.142 -10.346 1.00 67.62 283 GLY A N 1
ATOM 2190 C CA . GLY A 1 283 ? -9.229 -1.528 -10.796 1.00 67.62 283 GLY A CA 1
ATOM 2191 C C . GLY A 1 283 ? -9.751 -1.681 -12.227 1.00 67.62 283 GLY A C 1
ATOM 2192 O O . GLY A 1 283 ? -9.811 -2.806 -12.726 1.00 67.62 283 GLY A O 1
ATOM 2193 N N . ASP A 1 284 ? -10.091 -0.579 -12.904 1.00 81.31 284 ASP A N 1
ATOM 2194 C CA . ASP A 1 284 ? -10.486 -0.575 -14.311 1.00 81.31 284 ASP A CA 1
ATOM 2195 C C . ASP A 1 284 ? -9.279 -0.295 -15.218 1.00 81.31 284 ASP A C 1
ATOM 2197 O O . ASP A 1 284 ? -8.481 0.611 -14.965 1.00 81.31 284 ASP A O 1
ATOM 2201 N N . ILE A 1 285 ? -9.187 -1.017 -16.338 1.00 87.94 285 ILE A N 1
ATOM 2202 C CA . ILE A 1 285 ? -8.252 -0.705 -17.426 1.00 87.94 285 ILE A CA 1
ATOM 2203 C C . ILE A 1 285 ? -8.972 0.162 -18.445 1.00 87.94 285 ILE A C 1
ATOM 2205 O O . ILE A 1 285 ? -9.884 -0.299 -19.135 1.00 87.94 285 ILE A O 1
ATOM 2209 N N . LEU A 1 286 ? -8.547 1.414 -18.576 1.00 90.62 286 LEU A N 1
ATOM 2210 C CA . LEU A 1 286 ? -9.134 2.378 -19.497 1.00 90.62 286 LEU A CA 1
ATOM 2211 C C . LEU A 1 286 ? -8.214 2.618 -20.689 1.00 90.62 286 LEU A C 1
ATOM 2213 O O . LEU A 1 286 ? -7.008 2.771 -20.530 1.00 90.62 286 LEU A O 1
ATOM 2217 N N . LEU A 1 287 ? -8.797 2.708 -21.884 1.00 91.38 287 LEU A N 1
ATOM 2218 C CA . LEU A 1 287 ? -8.103 3.064 -23.120 1.00 91.38 287 LEU A CA 1
ATOM 2219 C C . LEU A 1 287 ? -8.698 4.335 -23.718 1.00 91.38 287 LEU A C 1
ATOM 2221 O O . LEU A 1 287 ? -9.901 4.417 -23.967 1.00 91.38 287 LEU A O 1
ATOM 2225 N N . THR A 1 288 ? -7.838 5.295 -24.038 1.00 88.06 288 THR A N 1
ATOM 2226 C CA . THR A 1 288 ? -8.161 6.436 -24.898 1.00 88.06 288 THR A CA 1
ATOM 2227 C C . THR A 1 288 ? -7.208 6.484 -26.090 1.00 88.06 288 THR A C 1
ATOM 2229 O O . THR A 1 288 ? -6.081 5.987 -26.040 1.00 88.06 288 THR A O 1
ATOM 2232 N N . SER A 1 289 ? -7.686 6.976 -27.230 1.00 86.50 289 SER A N 1
ATOM 2233 C CA . SER A 1 289 ? -6.963 6.916 -28.500 1.00 86.50 289 SER A CA 1
ATOM 2234 C C . SER A 1 289 ? -7.250 8.121 -29.385 1.00 86.50 289 SER A C 1
ATOM 2236 O O . SER A 1 289 ? -8.372 8.618 -29.409 1.00 86.50 289 SER A O 1
ATOM 2238 N N . SER A 1 290 ? -6.267 8.524 -30.184 1.00 79.50 290 SER A N 1
ATOM 2239 C CA . SER A 1 290 ? -6.354 9.605 -31.164 1.00 79.50 290 SER A CA 1
ATOM 2240 C C . SER A 1 290 ? -5.842 9.134 -32.533 1.00 79.50 290 SER A C 1
ATOM 2242 O O . SER A 1 290 ? -4.634 9.050 -32.730 1.00 79.50 290 SER A O 1
ATOM 2244 N N . PRO A 1 291 ? -6.719 8.755 -33.483 1.00 62.50 291 PRO A N 1
ATOM 2245 C CA . PRO A 1 291 ? -6.354 7.953 -34.660 1.00 62.50 291 PRO A CA 1
ATOM 2246 C C . PRO A 1 291 ? -5.798 8.719 -35.887 1.00 62.50 291 PRO A C 1
ATOM 2248 O O . PRO A 1 291 ? -6.070 8.317 -37.018 1.00 62.50 291 PRO A O 1
ATOM 2251 N N . GLY A 1 292 ? -5.001 9.785 -35.729 1.00 56.94 292 GLY A N 1
ATOM 2252 C CA . GLY A 1 292 ? -4.289 10.386 -36.882 1.00 56.94 292 GLY A CA 1
ATOM 2253 C C . GLY A 1 292 ? -4.124 11.906 -36.898 1.00 56.94 292 GLY A C 1
ATOM 2254 O O . GLY A 1 292 ? -3.593 12.455 -37.861 1.00 56.94 292 GLY A O 1
ATOM 2255 N N . ALA A 1 293 ? -4.578 12.595 -35.862 1.00 53.31 293 ALA A N 1
ATOM 2256 C CA . ALA A 1 293 ? -4.195 13.960 -35.542 1.00 53.31 293 ALA A CA 1
ATOM 2257 C C . ALA A 1 293 ? -4.398 14.103 -34.044 1.00 53.31 293 ALA A C 1
ATOM 2259 O O . ALA A 1 293 ? -5.412 13.647 -33.526 1.00 53.31 293 ALA A O 1
ATOM 2260 N N . VAL A 1 294 ? -3.461 14.749 -33.369 1.00 55.44 294 VAL A N 1
ATOM 2261 C CA . VAL A 1 294 ? -3.467 14.986 -31.924 1.00 55.44 294 VAL A CA 1
ATOM 2262 C C . VAL A 1 294 ? -4.793 15.567 -31.389 1.00 55.44 294 VAL A C 1
ATOM 2264 O O . VAL A 1 294 ? -5.099 15.403 -30.216 1.00 55.44 294 VAL A O 1
ATOM 2267 N N . ASP A 1 295 ? -5.621 16.140 -32.266 1.00 56.53 295 ASP A N 1
ATOM 2268 C CA . ASP A 1 295 ? -6.794 16.960 -31.971 1.00 56.53 295 ASP A CA 1
ATOM 2269 C C . ASP A 1 295 ? -8.121 16.193 -31.758 1.00 56.53 295 ASP A C 1
ATOM 2271 O O . ASP A 1 295 ? -9.145 16.829 -31.492 1.00 56.53 295 ASP A O 1
ATOM 2275 N N . SER A 1 296 ? -8.168 14.859 -31.898 1.00 64.44 296 SER A N 1
ATOM 2276 C CA . SER A 1 296 ? -9.421 14.090 -31.744 1.00 64.44 296 SER A CA 1
ATOM 2277 C C . SER A 1 296 ? -9.251 12.788 -30.957 1.00 64.44 296 SER A C 1
ATOM 2279 O O . SER A 1 296 ? -9.190 11.700 -31.535 1.00 64.44 296 SER A O 1
ATOM 2281 N N . TRP A 1 297 ? -9.218 12.905 -29.631 1.00 73.12 297 TRP A N 1
ATOM 2282 C CA . TRP A 1 297 ? -9.183 11.763 -28.720 1.00 73.12 297 TRP A CA 1
ATOM 2283 C C . TRP A 1 297 ? -10.572 11.180 -28.460 1.00 73.12 297 TRP A C 1
ATOM 2285 O O . TRP A 1 297 ? -11.580 11.892 -28.423 1.00 73.12 297 TRP A O 1
ATOM 2295 N N . SER A 1 298 ? -10.627 9.866 -28.268 1.00 78.56 298 SER A N 1
ATOM 2296 C CA . SER A 1 298 ? -11.821 9.172 -27.806 1.00 78.56 298 SER A CA 1
ATOM 2297 C C . SER A 1 298 ? -12.032 9.389 -26.308 1.00 78.56 298 SER A C 1
ATOM 2299 O O . SER A 1 298 ? -11.082 9.430 -25.529 1.00 78.56 298 SER A O 1
ATOM 2301 N N . THR A 1 299 ? -13.288 9.429 -25.868 1.00 81.75 299 THR A N 1
ATOM 2302 C CA . THR A 1 299 ? -13.594 9.231 -24.444 1.00 81.75 299 THR A CA 1
ATOM 2303 C C . THR A 1 299 ? -12.997 7.892 -23.986 1.00 81.75 299 THR A C 1
ATOM 2305 O O . THR A 1 299 ? -13.087 6.929 -24.758 1.00 81.75 299 THR A O 1
ATOM 2308 N N . PRO A 1 300 ? -12.388 7.808 -22.786 1.00 86.94 300 PRO A N 1
ATOM 2309 C CA . PRO A 1 300 ? -11.849 6.554 -22.279 1.00 86.94 300 PRO A CA 1
ATOM 2310 C C . PRO A 1 300 ? -12.905 5.448 -22.285 1.00 86.94 300 PRO A C 1
ATOM 2312 O O . PRO A 1 300 ? -14.005 5.618 -21.755 1.00 86.94 300 PRO A O 1
ATOM 2315 N N . SER A 1 301 ? -12.577 4.324 -22.912 1.00 89.75 301 SER A N 1
ATOM 2316 C CA . SER A 1 301 ? -13.377 3.105 -22.873 1.00 89.75 301 SER A CA 1
ATOM 2317 C C . SER A 1 301 ? -12.769 2.129 -21.880 1.00 89.75 301 SER A C 1
ATOM 2319 O O . SER A 1 301 ? -11.565 1.886 -21.927 1.00 89.75 301 SER A O 1
ATOM 2321 N N . ILE A 1 302 ? -13.607 1.540 -21.036 1.00 90.12 302 ILE A N 1
ATOM 2322 C CA . ILE A 1 302 ? -13.212 0.471 -20.123 1.00 90.12 302 ILE A CA 1
ATOM 2323 C C . ILE A 1 302 ? -12.978 -0.808 -20.941 1.00 90.12 302 ILE A C 1
ATOM 2325 O O . ILE A 1 302 ? -13.874 -1.258 -21.658 1.00 90.12 302 ILE A O 1
ATOM 2329 N N . LEU A 1 303 ? -11.768 -1.359 -20.865 1.00 89.06 303 LEU A N 1
ATOM 2330 C CA . LEU A 1 303 ? -11.364 -2.612 -21.508 1.00 89.06 303 LEU A CA 1
ATOM 2331 C C . LEU A 1 303 ? -11.515 -3.815 -20.578 1.00 89.06 303 LEU A C 1
ATOM 2333 O O . LEU A 1 303 ? -11.877 -4.898 -21.036 1.00 89.06 303 LEU A O 1
ATOM 2337 N N . ALA A 1 304 ? -11.242 -3.609 -19.294 1.00 83.44 304 ALA A N 1
ATOM 2338 C CA . ALA A 1 304 ? -11.384 -4.596 -18.236 1.00 83.44 304 ALA A CA 1
ATOM 2339 C C . ALA A 1 304 ? -11.809 -3.894 -16.947 1.00 83.44 304 ALA A C 1
ATOM 2341 O O . ALA A 1 304 ? -11.513 -2.710 -16.770 1.00 83.44 304 ALA A O 1
ATOM 2342 N N . GLN A 1 305 ? -12.517 -4.627 -16.097 1.00 76.81 305 GLN A N 1
ATOM 2343 C CA . GLN A 1 305 ? -13.029 -4.162 -14.814 1.00 76.81 305 GLN A CA 1
ATOM 2344 C C . GLN A 1 305 ? -12.641 -5.149 -13.743 1.00 76.81 305 GLN A C 1
ATOM 2346 O O . GLN A 1 305 ? -12.651 -6.344 -14.030 1.00 76.81 305 GLN A O 1
ATOM 2351 N N . GLU A 1 306 ? -12.419 -4.617 -12.545 1.00 61.62 306 GLU A N 1
ATOM 2352 C CA . GLU A 1 306 ? -12.102 -5.354 -11.326 1.00 61.62 306 GLU A CA 1
ATOM 2353 C C . GLU A 1 306 ? -10.819 -6.199 -11.472 1.00 61.62 306 GLU A C 1
ATOM 2355 O O . GLU A 1 306 ? -10.549 -6.851 -12.481 1.00 61.62 306 GLU A O 1
ATOM 2360 N N . PHE A 1 307 ? -9.953 -6.136 -10.460 1.00 58.81 307 PHE A N 1
ATOM 2361 C CA . PHE A 1 307 ? -8.747 -6.964 -10.395 1.00 58.81 307 PHE A CA 1
ATOM 2362 C C . PHE A 1 307 ? -7.841 -6.885 -11.635 1.00 58.81 307 PHE A C 1
ATOM 2364 O O . PHE A 1 307 ? -7.184 -7.855 -11.971 1.00 58.81 307 PHE A O 1
ATOM 2371 N N . SER A 1 308 ? -7.781 -5.764 -12.358 1.00 70.00 308 SER A N 1
ATOM 2372 C CA . SER A 1 308 ? -6.942 -5.636 -13.557 1.00 70.00 308 SER A CA 1
ATOM 2373 C C . SER A 1 308 ? -5.899 -4.532 -13.379 1.00 70.00 308 SER A C 1
ATOM 2375 O O . SER A 1 308 ? -6.213 -3.449 -12.897 1.00 70.00 308 SER A O 1
ATOM 2377 N N . TYR A 1 309 ? -4.643 -4.791 -13.752 1.00 69.56 309 TYR A N 1
ATOM 2378 C CA . TYR A 1 309 ? -3.519 -3.884 -13.505 1.00 69.56 309 TYR A CA 1
ATOM 2379 C C . TYR A 1 309 ? -2.408 -3.997 -14.558 1.00 69.56 309 TYR A C 1
ATOM 2381 O O . TYR A 1 309 ? -2.402 -4.898 -15.395 1.00 69.56 309 TYR A O 1
ATOM 2389 N N . GLN A 1 310 ? -1.460 -3.051 -14.515 1.00 73.31 310 GLN A N 1
ATOM 2390 C CA . GLN A 1 310 ? -0.271 -3.004 -15.384 1.00 73.31 310 GLN A CA 1
ATOM 2391 C C . GLN A 1 310 ? -0.566 -3.176 -16.887 1.00 73.31 310 GLN A C 1
ATOM 2393 O O . GLN A 1 310 ? 0.006 -4.058 -17.535 1.00 73.31 310 GLN A O 1
ATOM 2398 N N . PRO A 1 311 ? -1.448 -2.347 -17.472 1.00 83.94 311 PRO A N 1
ATOM 2399 C CA . PRO A 1 311 ? -1.715 -2.444 -18.894 1.00 83.94 311 PRO A CA 1
ATOM 2400 C C . PRO A 1 311 ? -0.487 -2.031 -19.721 1.00 83.94 311 PRO A C 1
ATOM 2402 O O . PRO A 1 311 ? 0.252 -1.126 -19.337 1.00 83.94 311 PRO A O 1
ATOM 2405 N N . CYS A 1 312 ? -0.291 -2.679 -20.866 1.00 84.56 312 CYS A N 1
ATOM 2406 C CA . CYS A 1 312 ? 0.733 -2.350 -21.852 1.00 84.56 312 CYS A CA 1
ATOM 2407 C C . CYS A 1 312 ? 0.163 -2.338 -23.277 1.00 84.56 312 CYS A C 1
ATOM 2409 O O . CYS A 1 312 ? -0.802 -3.046 -23.595 1.00 84.56 312 CYS A O 1
ATOM 2411 N N . LEU A 1 313 ? 0.758 -1.512 -24.136 1.00 86.31 313 LEU A N 1
ATOM 2412 C CA . LEU A 1 313 ? 0.334 -1.275 -25.513 1.00 86.31 313 LEU A CA 1
ATOM 2413 C C . LEU A 1 313 ? 1.369 -1.769 -26.522 1.00 86.31 313 LEU A C 1
ATOM 2415 O O . LEU A 1 313 ? 2.570 -1.564 -26.371 1.00 86.31 313 LEU A O 1
ATOM 2419 N N . ALA A 1 314 ? 0.888 -2.317 -27.638 1.00 80.56 314 ALA A N 1
ATOM 2420 C CA . ALA A 1 314 ? 1.696 -2.488 -28.841 1.00 80.56 314 ALA A CA 1
ATOM 2421 C C . ALA A 1 314 ? 0.881 -2.232 -30.109 1.00 80.56 314 ALA A C 1
ATOM 2423 O O . ALA A 1 314 ? -0.341 -2.375 -30.137 1.00 80.56 314 ALA A O 1
ATOM 2424 N N . PHE A 1 315 ? 1.577 -1.877 -31.190 1.00 77.19 315 PHE A N 1
ATOM 2425 C CA . PHE A 1 315 ? 0.973 -1.740 -32.509 1.00 77.19 315 PHE A CA 1
ATOM 2426 C C . PHE A 1 315 ? 1.584 -2.739 -33.477 1.00 77.19 315 PHE A C 1
ATOM 2428 O O . PHE A 1 315 ? 2.804 -2.798 -33.657 1.00 77.19 315 PHE A O 1
ATOM 2435 N N . ASN A 1 316 ? 0.724 -3.522 -34.117 1.00 70.88 316 ASN A N 1
ATOM 2436 C CA . ASN A 1 316 ? 1.140 -4.670 -34.893 1.00 70.88 316 ASN A CA 1
ATOM 2437 C C . ASN A 1 316 ? 0.292 -4.834 -36.155 1.00 70.88 316 ASN A C 1
ATOM 2439 O O . ASN A 1 316 ? -0.929 -4.896 -36.091 1.00 70.88 316 ASN A O 1
ATOM 2443 N N . ALA A 1 317 ? 0.941 -4.882 -37.322 1.00 69.44 317 ALA A N 1
ATOM 2444 C CA . ALA A 1 317 ? 0.296 -5.071 -38.626 1.00 69.44 317 ALA A CA 1
ATOM 2445 C C . ALA A 1 317 ? -0.930 -4.164 -38.915 1.00 69.44 317 ALA A C 1
ATOM 2447 O O . ALA A 1 317 ? -1.755 -4.496 -39.765 1.00 69.44 317 ALA A O 1
ATOM 2448 N N . GLY A 1 318 ? -1.029 -2.996 -38.267 1.00 73.00 318 GLY A N 1
ATOM 2449 C CA . GLY A 1 318 ? -2.168 -2.080 -38.398 1.00 73.00 318 GLY A CA 1
ATOM 2450 C C . GLY A 1 318 ? -3.232 -2.196 -37.297 1.00 73.00 318 GLY A C 1
ATOM 2451 O O . GLY A 1 318 ? -4.217 -1.464 -37.356 1.00 73.00 318 GLY A O 1
ATOM 2452 N N . GLU A 1 319 ? -3.046 -3.075 -36.312 1.00 79.06 319 GLU A N 1
ATOM 2453 C CA . GLU A 1 319 ? -3.927 -3.273 -35.158 1.00 79.06 319 GLU A CA 1
ATOM 2454 C C . GLU A 1 319 ? -3.262 -2.794 -33.859 1.00 79.06 319 GLU A C 1
ATOM 2456 O O . GLU A 1 319 ? -2.068 -3.010 -33.643 1.00 79.06 319 GLU A O 1
ATOM 2461 N N . LEU A 1 320 ? -4.052 -2.155 -32.991 1.00 83.88 320 LEU A N 1
ATOM 2462 C CA . LEU A 1 320 ? -3.664 -1.864 -31.613 1.00 83.88 320 LEU A CA 1
ATOM 2463 C C . LEU A 1 320 ? -3.949 -3.091 -30.749 1.00 83.88 320 LEU A C 1
ATOM 2465 O O . LEU A 1 320 ? -5.072 -3.598 -30.741 1.00 83.88 320 LEU A O 1
ATOM 2469 N N . GLU A 1 321 ? -2.947 -3.528 -30.004 1.00 84.31 321 GLU A N 1
ATOM 2470 C CA . GLU A 1 321 ? -3.054 -4.601 -29.028 1.00 84.31 321 GLU A CA 1
ATOM 2471 C C . GLU A 1 321 ? -2.846 -4.036 -27.624 1.00 84.31 321 GLU A C 1
ATOM 2473 O O . GLU A 1 321 ? -1.977 -3.188 -27.405 1.00 84.31 321 GLU A O 1
ATOM 2478 N N . VAL A 1 322 ? -3.658 -4.515 -26.682 1.00 86.12 322 VAL A N 1
ATOM 2479 C CA . VAL A 1 322 ? -3.571 -4.163 -25.265 1.00 86.12 322 VAL A CA 1
ATOM 2480 C C . VAL A 1 322 ? -3.506 -5.456 -24.471 1.00 86.12 322 VAL A C 1
ATOM 2482 O O . VAL A 1 322 ? -4.333 -6.346 -24.681 1.00 86.12 322 VAL A O 1
ATOM 2485 N N . VAL A 1 323 ? -2.534 -5.558 -23.574 1.00 82.19 323 VAL A N 1
ATOM 2486 C CA . VAL A 1 323 ? -2.421 -6.659 -22.614 1.00 82.19 323 VAL A CA 1
ATOM 2487 C C . VAL A 1 323 ? -2.398 -6.058 -21.217 1.00 82.19 323 VAL A C 1
ATOM 2489 O O . VAL A 1 323 ? -1.887 -4.963 -21.020 1.00 82.19 323 VAL A O 1
ATOM 2492 N N . TRP A 1 324 ? -2.990 -6.747 -20.255 1.00 79.94 324 TRP A N 1
ATOM 2493 C CA . TRP A 1 324 ? -2.975 -6.369 -18.847 1.00 79.94 324 TRP A CA 1
ATOM 2494 C C . TRP A 1 324 ? -2.857 -7.629 -17.997 1.00 79.94 324 TRP A C 1
ATOM 2496 O O . TRP A 1 324 ? -3.073 -8.747 -18.480 1.00 79.94 324 TRP A O 1
ATOM 2506 N N . SER A 1 325 ? -2.503 -7.437 -16.737 1.00 71.44 325 SER A N 1
ATOM 2507 C CA . SER A 1 325 ? -2.488 -8.487 -15.728 1.00 71.44 325 SER A CA 1
ATOM 2508 C C . SER A 1 325 ? -3.819 -8.488 -14.980 1.00 71.44 325 SER A C 1
ATOM 2510 O O . SER A 1 325 ? -4.371 -7.423 -14.713 1.00 71.44 325 SER A O 1
ATOM 2512 N N . SER A 1 326 ? -4.334 -9.668 -14.636 1.00 65.88 326 SER A N 1
ATOM 2513 C CA . SER A 1 326 ? -5.418 -9.818 -13.659 1.00 65.88 326 SER A CA 1
ATOM 2514 C C . SER A 1 326 ? -4.831 -10.210 -12.295 1.00 65.88 326 SER A C 1
ATOM 2516 O O . SER A 1 326 ? -3.896 -11.013 -12.254 1.00 65.88 326 SER A O 1
ATOM 2518 N N . ARG A 1 327 ? -5.329 -9.626 -11.203 1.00 60.66 327 ARG A N 1
ATOM 2519 C CA . ARG A 1 327 ? -5.018 -9.960 -9.807 1.00 60.66 327 ARG A CA 1
ATOM 2520 C C . ARG A 1 327 ? -5.944 -11.083 -9.354 1.00 60.66 327 ARG A C 1
ATOM 2522 O O . ARG A 1 327 ? -7.103 -11.076 -9.744 1.00 60.66 327 ARG A O 1
ATOM 2529 N N . GLY A 1 328 ? -5.430 -11.995 -8.533 1.00 49.25 328 GLY A N 1
ATOM 2530 C CA . GLY A 1 328 ? -6.246 -13.040 -7.913 1.00 49.25 328 GLY A CA 1
ATOM 2531 C C . GLY A 1 328 ? -6.978 -13.951 -8.905 1.00 49.25 328 GLY A C 1
ATOM 2532 O O . GLY A 1 328 ? -6.664 -14.005 -10.102 1.00 49.25 328 GLY A O 1
ATOM 2533 N N . ASP A 1 329 ? -7.920 -14.711 -8.368 1.00 47.34 329 ASP A N 1
ATOM 2534 C CA . ASP A 1 329 ? -9.001 -15.340 -9.119 1.00 47.34 329 ASP A CA 1
ATOM 2535 C C . ASP A 1 329 ? -10.197 -14.361 -9.208 1.00 47.34 329 ASP A C 1
ATOM 2537 O O . ASP A 1 329 ? -10.032 -13.146 -9.097 1.00 47.34 329 ASP A O 1
ATOM 2541 N N . GLU A 1 330 ? -11.390 -14.853 -9.540 1.00 48.00 330 GLU A N 1
ATOM 2542 C CA . GLU A 1 330 ? -12.579 -14.006 -9.713 1.00 48.00 330 GLU A CA 1
ATOM 2543 C C . GLU A 1 330 ? -13.354 -13.776 -8.397 1.00 48.00 330 GLU A C 1
ATOM 2545 O O . GLU A 1 330 ? -14.442 -13.189 -8.448 1.00 48.00 330 GLU A O 1
ATOM 2550 N N . ASP A 1 331 ? -12.859 -14.225 -7.232 1.00 42.50 331 ASP A N 1
ATOM 2551 C CA . ASP A 1 331 ? -13.561 -14.041 -5.963 1.00 42.50 331 ASP A CA 1
ATOM 2552 C C . ASP A 1 331 ? -12.658 -13.766 -4.738 1.00 42.50 331 ASP A C 1
ATOM 2554 O O . ASP A 1 331 ? -11.438 -13.773 -4.789 1.00 42.50 331 ASP A O 1
ATOM 2558 N N . THR A 1 332 ? -13.282 -13.345 -3.634 1.00 45.16 332 THR A N 1
ATOM 2559 C CA . THR A 1 332 ? -12.588 -13.021 -2.370 1.00 45.16 332 THR A CA 1
ATOM 2560 C C . THR A 1 332 ? -12.986 -13.973 -1.241 1.00 45.16 332 THR A C 1
ATOM 2562 O O . THR A 1 332 ? -12.719 -13.690 -0.068 1.00 45.16 332 THR A O 1
ATOM 2565 N N . ASP A 1 333 ? -13.761 -15.012 -1.555 1.00 46.69 333 ASP A N 1
ATOM 2566 C CA . ASP A 1 333 ? -14.320 -15.929 -0.569 1.00 46.69 333 ASP A CA 1
ATOM 2567 C C . ASP A 1 333 ? -13.401 -17.143 -0.435 1.00 46.69 333 ASP A C 1
ATOM 2569 O O . ASP A 1 333 ? -12.775 -17.579 -1.385 1.00 46.69 333 ASP A O 1
ATOM 2573 N N . TYR A 1 334 ? -13.332 -17.725 0.765 1.00 43.44 334 TYR A N 1
ATOM 2574 C CA . TYR A 1 334 ? -12.549 -18.945 0.952 1.00 43.44 334 TYR A CA 1
ATOM 2575 C C . TYR A 1 334 ? -13.110 -20.084 0.081 1.00 43.44 334 TYR A C 1
ATOM 2577 O O . TYR A 1 334 ? -14.150 -20.659 0.437 1.00 43.44 334 TYR A O 1
ATOM 2585 N N . ASP A 1 335 ? -12.410 -20.455 -0.992 1.00 48.41 335 ASP A N 1
ATOM 2586 C CA . ASP A 1 335 ? -12.770 -21.595 -1.835 1.00 48.41 335 ASP A CA 1
ATOM 2587 C C . ASP A 1 335 ? -11.977 -22.842 -1.408 1.00 48.41 335 ASP A C 1
ATOM 2589 O O . ASP A 1 335 ? -10.794 -22.967 -1.690 1.00 48.41 335 ASP A O 1
ATOM 2593 N N . PRO A 1 336 ? -12.581 -23.856 -0.771 1.00 52.00 336 PRO A N 1
ATOM 2594 C CA . PRO A 1 336 ? -11.865 -25.076 -0.398 1.00 52.00 336 PRO A CA 1
ATOM 2595 C C . PRO A 1 336 ? -11.277 -25.884 -1.578 1.00 52.00 336 PRO A C 1
ATOM 2597 O O . PRO A 1 336 ? -10.506 -26.818 -1.317 1.00 52.00 336 PRO A O 1
ATOM 2600 N N . GLU A 1 337 ? -11.656 -25.598 -2.829 1.00 45.19 337 GLU A N 1
ATOM 2601 C CA . GLU A 1 337 ? -11.089 -26.179 -4.053 1.00 45.19 337 GLU A CA 1
ATOM 2602 C C . GLU A 1 337 ? -9.860 -25.403 -4.579 1.00 45.19 337 GLU A C 1
ATOM 2604 O O . GLU A 1 337 ? -8.952 -26.045 -5.121 1.00 45.19 337 GLU A O 1
ATOM 2609 N N . GLU A 1 338 ? -9.780 -24.085 -4.348 1.00 42.66 338 GLU A N 1
ATOM 2610 C CA . GLU A 1 338 ? -8.697 -23.191 -4.812 1.00 42.66 338 GLU A CA 1
ATOM 2611 C C . GLU A 1 338 ? -7.777 -22.732 -3.654 1.00 42.66 338 GLU A C 1
ATOM 2613 O O . GLU A 1 338 ? -6.551 -22.914 -3.700 1.00 42.66 338 GLU A O 1
ATOM 2618 N N . ASP A 1 339 ? -8.369 -22.315 -2.533 1.00 49.62 339 ASP A N 1
ATOM 2619 C CA . ASP A 1 339 ? -7.758 -22.071 -1.223 1.00 49.62 339 ASP A CA 1
ATOM 2620 C C . ASP A 1 339 ? -7.495 -23.378 -0.472 1.00 49.62 339 ASP A C 1
ATOM 2622 O O . ASP A 1 339 ? -8.108 -23.772 0.538 1.00 49.62 339 ASP A O 1
ATOM 2626 N N . TRP A 1 340 ? -6.511 -24.086 -1.009 1.00 48.22 340 TRP A N 1
ATOM 2627 C CA . TRP A 1 340 ? -5.973 -25.310 -0.451 1.00 48.22 340 TRP A CA 1
ATOM 2628 C C . TRP A 1 340 ? -5.672 -25.165 1.054 1.00 48.22 340 TRP A C 1
ATOM 2630 O O . TRP A 1 340 ? -5.049 -24.219 1.541 1.00 48.22 340 TRP A O 1
ATOM 2640 N N . ARG A 1 341 ? -6.095 -26.171 1.823 1.00 44.50 341 ARG A N 1
ATOM 2641 C CA . ARG A 1 341 ? -5.657 -26.325 3.213 1.00 44.50 341 ARG A CA 1
ATOM 2642 C C . ARG A 1 341 ? -4.155 -26.560 3.228 1.00 44.50 341 ARG A C 1
ATOM 2644 O O . ARG A 1 341 ? -3.706 -27.485 2.550 1.00 44.50 341 ARG A O 1
ATOM 2651 N N . ASP A 1 342 ? -3.440 -25.818 4.075 1.00 49.78 342 ASP A N 1
ATOM 2652 C CA . ASP A 1 342 ? -2.050 -26.093 4.443 1.00 49.78 342 ASP A CA 1
ATOM 2653 C C . ASP A 1 342 ? -1.849 -27.602 4.616 1.00 49.78 342 ASP A C 1
ATOM 2655 O O . ASP A 1 342 ? -2.355 -28.247 5.549 1.00 49.78 342 ASP A O 1
ATOM 2659 N N . ILE A 1 343 ? -1.160 -28.186 3.636 1.00 40.72 343 ILE A N 1
ATOM 2660 C CA . ILE A 1 343 ? -0.889 -29.614 3.552 1.00 40.72 343 ILE A CA 1
ATOM 2661 C C . ILE A 1 343 ? -0.140 -29.968 4.836 1.00 40.72 343 ILE A C 1
ATOM 2663 O O . ILE A 1 343 ? 0.986 -29.526 5.048 1.00 40.72 343 ILE A O 1
ATOM 2667 N N . ASN A 1 344 ? -0.789 -30.778 5.681 1.00 44.22 344 ASN A N 1
ATOM 2668 C CA . ASN A 1 344 ? -0.321 -31.346 6.958 1.00 44.22 344 ASN A CA 1
ATOM 2669 C C . ASN A 1 344 ? -0.819 -30.707 8.267 1.00 44.22 344 ASN A C 1
ATOM 2671 O O . ASN A 1 344 ? -0.347 -31.121 9.325 1.00 44.22 344 ASN A O 1
ATOM 2675 N N . GL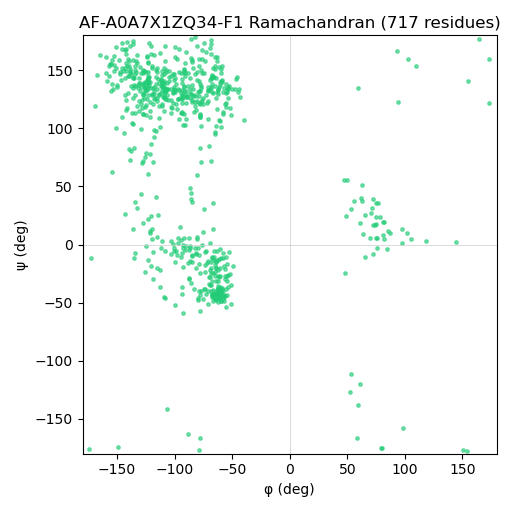Y A 1 345 ? -1.803 -29.801 8.256 1.00 41.62 345 GLY A N 1
ATOM 2676 C CA . GLY A 1 345 ? -2.452 -29.368 9.506 1.00 41.62 345 GLY A CA 1
ATOM 2677 C C . GLY A 1 345 ? -1.527 -28.615 10.470 1.00 41.62 345 GLY A C 1
ATOM 2678 O O . GLY A 1 345 ? -1.766 -28.612 11.677 1.00 41.62 345 GLY A O 1
ATOM 2679 N N . PHE A 1 346 ? -0.474 -27.987 9.941 1.00 41.88 346 PHE A N 1
ATOM 2680 C CA . PHE A 1 346 ? 0.253 -26.957 10.668 1.00 41.88 346 PHE A CA 1
ATOM 2681 C C . PHE A 1 346 ? -0.546 -25.651 10.612 1.00 41.88 346 PHE A C 1
ATOM 2683 O O . PHE A 1 346 ? -1.174 -25.323 9.612 1.00 41.88 346 PHE A O 1
ATOM 2690 N N . SER A 1 347 ? -0.584 -24.989 11.762 1.00 49.81 347 SER A N 1
ATOM 2691 C CA . SER A 1 347 ? -1.400 -23.837 12.136 1.00 49.81 347 SER A CA 1
ATOM 2692 C C . SER A 1 347 ? -1.473 -22.732 11.082 1.00 49.81 347 SER A C 1
ATOM 2694 O O . SER A 1 347 ? -0.433 -22.201 10.678 1.00 49.81 347 SER A O 1
ATOM 2696 N N . GLN A 1 348 ? -2.691 -22.265 10.785 1.00 51.69 348 GLN A N 1
ATOM 2697 C CA . GLN A 1 348 ? -2.845 -20.888 10.321 1.00 51.69 348 GLN A CA 1
ATOM 2698 C C . GLN A 1 348 ? -2.152 -19.954 11.325 1.00 51.69 348 GLN A C 1
ATOM 2700 O O . GLN A 1 348 ? -2.276 -20.175 12.537 1.00 51.69 348 GLN A O 1
ATOM 2705 N N . PRO A 1 349 ? -1.385 -18.952 10.867 1.00 62.28 349 PRO A N 1
ATOM 2706 C CA . PRO A 1 349 ? -0.625 -18.113 11.771 1.00 62.28 349 PRO A CA 1
ATOM 2707 C C . PRO A 1 349 ? -1.578 -17.342 12.688 1.00 62.28 349 PRO A C 1
ATOM 2709 O O . PRO A 1 349 ? -2.341 -16.481 12.266 1.00 62.28 349 PRO A O 1
ATOM 2712 N N . ALA A 1 350 ? -1.467 -17.620 13.985 1.00 77.12 350 ALA A N 1
ATOM 2713 C CA . ALA A 1 350 ? -2.145 -16.935 15.086 1.00 77.12 350 ALA A CA 1
ATOM 2714 C C . ALA A 1 350 ? -1.863 -15.419 15.164 1.00 77.12 350 ALA A C 1
ATOM 2716 O O . ALA A 1 350 ? -2.413 -14.712 16.007 1.00 77.12 350 ALA A O 1
ATOM 2717 N N . HIS A 1 351 ? -0.939 -14.932 14.333 1.00 83.69 351 HIS A N 1
ATOM 2718 C CA . HIS A 1 351 ? -0.406 -13.576 14.345 1.00 83.69 351 HIS A CA 1
ATOM 2719 C C . HIS A 1 351 ? -1.492 -12.519 14.141 1.00 83.69 351 HIS A C 1
ATOM 2721 O O . HIS A 1 351 ? -1.605 -11.630 14.979 1.00 83.69 351 HIS A O 1
ATOM 2727 N N . GLY A 1 352 ? -2.363 -12.678 13.137 1.00 86.38 352 GLY A N 1
ATOM 2728 C CA . GLY A 1 352 ? -3.462 -11.738 12.891 1.00 86.38 352 GLY A CA 1
ATOM 2729 C C . GLY A 1 352 ? -4.398 -11.589 14.096 1.00 86.38 352 GLY A C 1
ATOM 2730 O O . GLY A 1 352 ? -4.713 -10.474 14.505 1.00 86.38 352 GLY A O 1
ATOM 2731 N N . SER A 1 353 ? -4.769 -12.698 14.742 1.00 85.31 353 SER A N 1
ATOM 2732 C CA . SER A 1 353 ? -5.599 -12.676 15.955 1.00 85.31 353 SER A CA 1
ATOM 2733 C C . SER A 1 353 ? -4.887 -12.040 17.153 1.00 85.31 353 SER A C 1
ATOM 2735 O O . SER A 1 353 ? -5.509 -11.289 17.901 1.00 85.31 353 SER A O 1
ATOM 2737 N N . ARG A 1 354 ? -3.581 -12.290 17.330 1.00 87.69 354 ARG A N 1
ATOM 2738 C CA . ARG A 1 354 ? -2.760 -11.658 18.384 1.00 87.69 354 ARG A CA 1
ATOM 2739 C C . ARG A 1 354 ? -2.688 -10.141 18.200 1.00 87.69 354 ARG A C 1
ATOM 2741 O O . ARG A 1 354 ? -2.823 -9.396 19.169 1.00 87.69 354 ARG A O 1
ATOM 2748 N N . THR A 1 355 ? -2.512 -9.689 16.961 1.00 91.06 355 THR A N 1
ATOM 2749 C CA . THR A 1 355 ? -2.511 -8.271 16.580 1.00 91.06 355 THR A CA 1
ATOM 2750 C C . THR A 1 355 ? -3.883 -7.636 16.809 1.00 91.06 355 THR A C 1
ATOM 2752 O O . THR A 1 355 ? -3.973 -6.587 17.446 1.00 91.06 355 THR A O 1
ATOM 2755 N N . ALA A 1 356 ? -4.964 -8.294 16.380 1.00 90.69 356 ALA A N 1
ATOM 2756 C CA . ALA A 1 356 ? -6.331 -7.827 16.611 1.00 90.69 356 ALA A CA 1
ATOM 2757 C C . ALA A 1 356 ? -6.659 -7.717 18.109 1.00 90.69 356 ALA A C 1
ATOM 2759 O O . ALA A 1 356 ? -7.281 -6.745 18.532 1.00 90.69 356 ALA A O 1
ATOM 2760 N N . ALA A 1 357 ? -6.190 -8.660 18.934 1.00 90.06 357 ALA A N 1
ATOM 2761 C CA . ALA A 1 357 ? -6.374 -8.611 20.381 1.00 90.06 357 ALA A CA 1
ATOM 2762 C C . ALA A 1 357 ? -5.749 -7.352 21.005 1.00 90.06 357 ALA A C 1
ATOM 2764 O O . ALA A 1 357 ? -6.377 -6.719 21.849 1.00 90.06 357 ALA A O 1
ATOM 2765 N N . LEU A 1 358 ? -4.564 -6.927 20.562 1.00 93.50 358 LEU A N 1
ATOM 2766 C CA . LEU A 1 358 ? -3.938 -5.701 21.074 1.00 93.50 358 LEU A CA 1
ATOM 2767 C C . LEU A 1 358 ? -4.744 -4.440 20.749 1.00 93.50 358 LEU A C 1
ATOM 2769 O O . LEU A 1 358 ? -4.749 -3.503 21.549 1.00 93.50 358 LEU A O 1
ATOM 2773 N N . ALA A 1 359 ? -5.447 -4.427 19.616 1.00 93.31 359 ALA A N 1
ATOM 2774 C CA . ALA A 1 359 ? -6.346 -3.340 19.257 1.00 93.31 359 ALA A CA 1
ATOM 2775 C C . ALA A 1 359 ? -7.675 -3.429 20.024 1.00 93.31 359 ALA A C 1
ATOM 2777 O O . ALA A 1 359 ? -8.012 -2.498 20.744 1.00 93.31 359 ALA A O 1
ATOM 2778 N N . VAL A 1 360 ? -8.418 -4.537 19.929 1.00 91.62 360 VAL A N 1
ATOM 2779 C CA . VAL A 1 360 ? -9.828 -4.602 20.382 1.00 91.62 360 VAL A CA 1
ATOM 2780 C C . VAL A 1 360 ? -10.131 -5.708 21.396 1.00 91.62 360 VAL A C 1
ATOM 2782 O O . VAL A 1 360 ? -11.264 -5.856 21.846 1.00 91.62 360 VAL A O 1
ATOM 2785 N N . GLY A 1 361 ? -9.145 -6.524 21.761 1.00 87.75 361 GLY A N 1
ATOM 2786 C CA . GLY A 1 361 ? -9.351 -7.682 22.625 1.00 87.75 361 GLY A CA 1
ATOM 2787 C C . GLY A 1 361 ? -9.881 -7.289 24.001 1.00 87.75 361 GLY A C 1
ATOM 2788 O O . GLY A 1 361 ? -9.378 -6.368 24.643 1.00 87.75 361 GLY A O 1
ATOM 2789 N N . TYR A 1 362 ? -10.878 -8.016 24.496 1.00 83.62 362 TYR A N 1
ATOM 2790 C CA . TYR A 1 362 ? -11.438 -7.773 25.818 1.00 83.62 362 TYR A CA 1
ATOM 2791 C C . TYR A 1 362 ? -11.687 -9.082 26.558 1.00 83.62 362 TYR A C 1
ATOM 2793 O O . TYR A 1 362 ? -12.576 -9.853 26.207 1.00 83.62 362 TYR A O 1
ATOM 2801 N N . GLN A 1 363 ? -10.932 -9.297 27.633 1.00 76.38 363 GLN A N 1
ATOM 2802 C CA . GLN A 1 363 ? -11.216 -10.329 28.621 1.00 76.38 363 GLN A CA 1
ATOM 2803 C C . GLN A 1 363 ? -11.246 -9.682 30.004 1.00 76.38 363 GLN A C 1
ATOM 2805 O O . GLN A 1 363 ? -10.224 -9.216 30.519 1.00 76.38 363 GLN A O 1
ATOM 2810 N N . GLY A 1 364 ? -12.438 -9.652 30.607 1.00 66.06 364 GLY A N 1
ATOM 2811 C CA . GLY A 1 364 ? -12.700 -8.980 31.878 1.00 66.06 364 GLY A CA 1
ATOM 2812 C C . GLY A 1 364 ? -11.601 -9.226 32.916 1.00 66.06 364 GLY A C 1
ATOM 2813 O O . GLY A 1 364 ? -11.238 -10.364 33.201 1.00 66.06 364 GLY A O 1
ATOM 2814 N N . ARG A 1 365 ? -11.061 -8.135 33.480 1.00 66.00 365 ARG A N 1
ATOM 2815 C CA . ARG A 1 365 ? -10.024 -8.100 34.538 1.00 66.00 365 ARG A CA 1
ATOM 2816 C C . ARG A 1 365 ? -8.636 -8.649 34.180 1.00 66.00 365 ARG A C 1
ATOM 2818 O O . ARG A 1 365 ? -7.721 -8.420 34.970 1.00 66.00 365 ARG A O 1
ATOM 2825 N N . SER A 1 366 ? -8.471 -9.316 33.041 1.00 72.31 366 SER A N 1
ATOM 2826 C CA . SER A 1 366 ? -7.221 -9.993 32.664 1.00 72.31 366 SER A CA 1
ATOM 2827 C C . SER A 1 366 ? -6.531 -9.338 31.473 1.00 72.31 366 SER A C 1
ATOM 2829 O O . SER A 1 366 ? -5.304 -9.260 31.457 1.00 72.31 366 SER A O 1
ATOM 2831 N N . TYR A 1 367 ? -7.300 -8.842 30.499 1.00 81.62 367 TYR A N 1
ATOM 2832 C CA . TYR A 1 367 ? -6.759 -8.293 29.260 1.00 81.62 367 TYR A CA 1
ATOM 2833 C C . TYR A 1 367 ? -7.687 -7.249 28.638 1.00 81.62 367 TYR A C 1
ATOM 2835 O O . TYR A 1 367 ? -8.895 -7.464 28.530 1.00 81.62 367 TYR A O 1
ATOM 2843 N N . ILE A 1 368 ? -7.121 -6.115 28.227 1.00 87.00 368 ILE A N 1
ATOM 2844 C CA . ILE A 1 368 ? -7.843 -5.029 27.560 1.00 87.00 368 ILE A CA 1
ATOM 2845 C C . ILE A 1 368 ? -6.924 -4.479 26.464 1.00 87.00 368 ILE A C 1
ATOM 2847 O O . ILE A 1 368 ? -5.836 -3.992 26.773 1.00 87.00 368 ILE A O 1
ATOM 2851 N N . GLY A 1 369 ? -7.356 -4.591 25.210 1.00 90.69 369 GLY A N 1
ATOM 2852 C CA . GLY A 1 369 ? -6.740 -3.940 24.059 1.00 90.69 369 GLY A CA 1
ATOM 2853 C C . GLY A 1 369 ? -6.929 -2.424 24.107 1.00 90.69 369 GLY A C 1
ATOM 2854 O O . GLY A 1 369 ? -7.633 -1.895 24.965 1.00 90.69 369 GLY A O 1
ATOM 2855 N N . ALA A 1 370 ? -6.289 -1.702 23.195 1.00 93.38 370 ALA A N 1
ATOM 2856 C CA . ALA A 1 370 ? -6.305 -0.242 23.197 1.00 93.38 370 ALA A CA 1
ATOM 2857 C C . ALA A 1 370 ? -7.721 0.358 23.028 1.00 93.38 370 ALA A C 1
ATOM 2859 O O . ALA A 1 370 ? -8.059 1.320 23.712 1.00 93.38 370 ALA A O 1
ATOM 2860 N N . SER A 1 371 ? -8.567 -0.233 22.185 1.00 93.31 371 SER A N 1
ATOM 2861 C CA . SER A 1 371 ? -9.920 0.223 21.841 1.00 93.31 371 SER A CA 1
ATOM 2862 C C . SER A 1 371 ? -10.916 -0.952 21.757 1.00 93.31 371 SER A C 1
ATOM 2864 O O . SER A 1 371 ? -11.341 -1.331 20.664 1.00 93.31 371 SER A O 1
ATOM 2866 N N . PRO A 1 372 ? -11.330 -1.551 22.890 1.00 89.25 372 PRO A N 1
ATOM 2867 C CA . PRO A 1 372 ? -12.160 -2.764 22.908 1.00 89.25 372 PRO A CA 1
ATOM 2868 C C . PRO A 1 372 ? -13.593 -2.584 22.382 1.00 89.25 372 PRO A C 1
ATOM 2870 O O . PRO A 1 372 ? -14.296 -3.569 22.192 1.00 89.25 372 PRO A O 1
ATOM 2873 N N . GLY A 1 373 ? -14.044 -1.341 22.185 1.00 83.56 373 GLY A N 1
ATOM 2874 C CA . GLY A 1 373 ? -15.345 -1.027 21.588 1.00 83.56 373 GLY A CA 1
ATOM 2875 C C . GLY A 1 373 ? -15.314 -0.823 20.071 1.00 83.56 373 GLY A C 1
ATOM 2876 O O . GLY A 1 373 ? -16.356 -0.522 19.499 1.00 83.56 373 GLY A O 1
ATOM 2877 N N . ALA A 1 374 ? -14.147 -0.932 19.426 1.00 90.19 374 ALA A N 1
ATOM 2878 C CA . ALA A 1 374 ? -14.039 -0.789 17.978 1.00 90.19 374 ALA A CA 1
ATOM 2879 C C . ALA A 1 374 ? -14.476 -2.076 17.259 1.00 90.19 374 ALA A C 1
ATOM 2881 O O . ALA A 1 374 ? -14.161 -3.186 17.691 1.00 90.19 374 ALA A O 1
ATOM 2882 N N . GLU A 1 375 ? -15.179 -1.916 16.141 1.00 89.06 375 GLU A N 1
ATOM 2883 C CA . GLU A 1 375 ? -15.579 -3.015 15.261 1.00 89.06 375 GLU A CA 1
ATOM 2884 C C . GLU A 1 375 ? -14.448 -3.367 14.283 1.00 89.06 375 GLU A C 1
ATOM 2886 O O . GLU A 1 375 ? -13.635 -2.512 13.926 1.00 89.06 375 GLU A O 1
ATOM 2891 N N . LEU A 1 376 ? -14.389 -4.627 13.839 1.00 89.62 376 LEU A N 1
ATOM 2892 C CA . LEU A 1 376 ? -13.334 -5.114 12.948 1.00 89.62 376 LEU A CA 1
ATOM 2893 C C . LEU A 1 376 ? -13.884 -5.676 11.640 1.00 89.62 376 LEU A C 1
ATOM 2895 O O . LEU A 1 376 ? -14.759 -6.540 11.632 1.00 89.62 376 LEU A O 1
ATOM 2899 N N . TYR A 1 377 ? -13.240 -5.273 10.549 1.00 92.81 377 TYR A N 1
ATOM 2900 C CA . TYR A 1 377 ? -13.154 -6.057 9.324 1.00 92.81 377 TYR A CA 1
ATOM 2901 C C . TYR A 1 377 ? -11.785 -6.741 9.284 1.00 92.81 377 TYR A C 1
ATOM 2903 O O . TYR A 1 377 ? -10.784 -6.153 9.693 1.00 92.81 377 TYR A O 1
ATOM 2911 N N . VAL A 1 378 ? -11.735 -7.985 8.808 1.00 90.00 378 VAL A N 1
ATOM 2912 C CA . VAL A 1 378 ? -10.497 -8.773 8.742 1.00 90.00 378 VAL A CA 1
ATOM 2913 C C . VAL A 1 378 ? -10.249 -9.171 7.295 1.00 90.00 378 VAL A C 1
ATOM 2915 O O . VAL A 1 378 ? -10.977 -10.000 6.757 1.00 90.00 378 VAL A O 1
ATOM 2918 N N . ALA A 1 379 ? -9.220 -8.582 6.687 1.00 88.06 379 ALA A N 1
ATOM 2919 C CA . ALA A 1 379 ? -8.693 -9.002 5.395 1.00 88.06 379 ALA A CA 1
ATOM 2920 C C . ALA A 1 379 ? -7.487 -9.916 5.632 1.00 88.06 379 ALA A C 1
ATOM 2922 O O . ALA A 1 379 ? -6.551 -9.548 6.344 1.00 88.06 379 ALA A O 1
ATOM 2923 N N . LYS A 1 380 ? -7.522 -11.122 5.066 1.00 83.94 380 LYS A N 1
ATOM 2924 C CA . LYS A 1 380 ? -6.397 -12.055 5.102 1.00 83.94 380 LYS A CA 1
ATOM 2925 C C . LYS A 1 380 ? -5.718 -12.032 3.739 1.00 83.94 380 LYS A C 1
ATOM 2927 O O . LYS A 1 380 ? -6.307 -12.491 2.774 1.00 83.94 380 LYS A O 1
ATOM 2932 N N . THR A 1 381 ? -4.491 -11.529 3.697 1.00 81.88 381 THR A N 1
ATOM 2933 C CA . THR A 1 381 ? -3.774 -11.247 2.441 1.00 81.88 381 THR A CA 1
ATOM 2934 C C . THR A 1 381 ? -2.485 -12.051 2.283 1.00 81.88 381 THR A C 1
ATOM 2936 O O . THR A 1 381 ? -1.864 -11.993 1.236 1.00 81.88 381 THR A O 1
ATOM 2939 N N . GLU A 1 382 ? -2.079 -12.794 3.315 1.00 75.25 382 GLU A N 1
ATOM 2940 C CA . GLU A 1 382 ? -0.799 -13.509 3.357 1.00 75.25 382 GLU A CA 1
ATOM 2941 C C . GLU A 1 382 ? -0.991 -15.014 3.297 1.00 75.25 382 GLU A C 1
ATOM 2943 O O . GLU A 1 382 ? -1.906 -15.590 3.918 1.00 75.25 382 GLU A O 1
ATOM 2948 N N . LYS A 1 383 ? -0.039 -15.666 2.640 1.00 69.88 383 LYS A N 1
ATOM 2949 C CA . LYS A 1 383 ? 0.050 -17.115 2.594 1.00 69.88 383 LYS A CA 1
ATOM 2950 C C . LYS A 1 383 ? 1.231 -17.565 3.444 1.00 69.88 383 LYS A C 1
ATOM 2952 O O . LYS A 1 383 ? 2.355 -17.141 3.263 1.00 69.88 383 LYS A O 1
ATOM 2957 N N . HIS A 1 384 ? 0.988 -18.461 4.399 1.00 65.25 384 HIS A N 1
ATOM 2958 C CA . HIS A 1 384 ? 2.038 -18.864 5.342 1.00 65.25 384 HIS A CA 1
ATOM 2959 C C . HIS A 1 384 ? 3.057 -19.815 4.700 1.00 65.25 384 HIS A C 1
ATOM 2961 O O . HIS A 1 384 ? 4.267 -19.647 4.861 1.00 65.25 384 HIS A O 1
ATOM 2967 N N . VAL A 1 385 ? 2.582 -20.838 3.987 1.00 60.78 385 VAL A N 1
ATOM 2968 C CA . VAL A 1 385 ? 3.451 -21.809 3.318 1.00 60.78 385 VAL A CA 1
ATOM 2969 C C . VAL A 1 385 ? 2.960 -22.116 1.911 1.00 60.78 385 VAL A C 1
ATOM 2971 O O . VAL A 1 385 ? 1.804 -21.891 1.582 1.00 60.78 385 VAL A O 1
ATOM 2974 N N . ASN A 1 386 ? 3.835 -22.619 1.046 1.00 54.84 386 ASN A N 1
ATOM 2975 C CA . ASN A 1 386 ? 3.466 -23.114 -0.280 1.00 54.84 386 ASN A CA 1
ATOM 2976 C C . ASN A 1 386 ? 3.014 -24.590 -0.242 1.00 54.84 386 ASN A C 1
ATOM 2978 O O . ASN A 1 386 ? 3.116 -25.261 0.786 1.00 54.84 386 ASN A O 1
ATOM 2982 N N . LEU A 1 387 ? 2.589 -25.133 -1.394 1.00 49.12 387 LEU A N 1
ATOM 2983 C CA . LEU A 1 387 ? 2.144 -26.533 -1.560 1.00 49.12 387 LEU A CA 1
ATOM 2984 C C . LEU A 1 387 ? 3.178 -27.595 -1.114 1.00 49.12 387 LEU A C 1
ATOM 2986 O O . LEU A 1 387 ? 2.851 -28.778 -1.015 1.00 49.12 387 LEU A O 1
ATOM 2990 N N . TYR A 1 388 ? 4.422 -27.192 -0.846 1.00 49.28 388 TYR A N 1
ATOM 2991 C CA . TYR A 1 388 ? 5.525 -28.052 -0.419 1.00 49.28 388 TYR A CA 1
ATOM 2992 C C . TYR A 1 388 ? 5.954 -27.819 1.041 1.00 49.28 388 TYR A C 1
ATOM 2994 O O . TYR A 1 388 ? 6.889 -28.475 1.502 1.00 49.28 388 TYR A O 1
ATOM 3002 N N . GLY A 1 389 ? 5.267 -26.937 1.778 1.00 54.91 389 GLY A N 1
ATOM 3003 C CA . GLY A 1 389 ? 5.501 -26.674 3.201 1.00 54.91 389 GLY A CA 1
ATOM 3004 C C . GLY A 1 389 ? 6.657 -25.714 3.511 1.00 54.91 389 GLY A C 1
ATOM 3005 O O . GLY A 1 389 ? 7.162 -25.733 4.632 1.00 54.91 389 GLY A O 1
ATOM 3006 N N . SER A 1 390 ? 7.101 -24.906 2.544 1.00 57.06 390 SER A N 1
ATOM 3007 C CA . SER A 1 390 ? 8.095 -23.835 2.742 1.00 57.06 390 SER A CA 1
ATOM 3008 C C . SER A 1 390 ? 7.412 -22.484 2.942 1.00 57.06 390 SER A C 1
ATOM 3010 O O . SER A 1 390 ? 6.357 -22.281 2.346 1.00 57.06 390 SER A O 1
ATOM 3012 N N . THR A 1 391 ? 8.018 -21.577 3.723 1.00 64.69 391 THR A N 1
ATOM 3013 C CA . THR A 1 391 ? 7.548 -20.188 3.883 1.00 64.69 391 THR A CA 1
ATOM 3014 C C . THR A 1 391 ? 7.311 -19.549 2.522 1.00 64.69 391 THR A C 1
ATOM 3016 O O . THR A 1 391 ? 8.127 -19.719 1.611 1.00 64.69 391 THR A O 1
ATOM 3019 N N . TYR A 1 392 ? 6.175 -18.878 2.388 1.00 65.50 392 TYR A N 1
ATOM 3020 C CA . TYR A 1 392 ? 5.796 -18.146 1.193 1.00 65.50 392 TYR A CA 1
ATOM 3021 C C . TYR A 1 392 ? 6.024 -16.655 1.467 1.00 65.50 392 TYR A C 1
ATOM 3023 O O . TYR A 1 392 ? 5.596 -16.174 2.505 1.00 65.50 392 TYR A O 1
ATOM 3031 N N . GLU A 1 393 ? 6.811 -16.014 0.605 1.00 65.81 393 GLU A N 1
ATOM 3032 C CA . GLU A 1 393 ? 7.135 -14.583 0.637 1.00 65.81 393 GLU A CA 1
ATOM 3033 C C . GLU A 1 393 ? 7.400 -14.173 -0.816 1.00 65.81 393 GLU A C 1
ATOM 3035 O O . GLU A 1 393 ? 8.437 -14.532 -1.390 1.00 65.81 393 GLU A O 1
ATOM 3040 N N . MET A 1 394 ? 6.417 -13.548 -1.464 1.00 60.06 394 MET A N 1
ATOM 3041 C CA . MET A 1 394 ? 6.430 -13.318 -2.915 1.00 60.06 394 MET A CA 1
ATOM 3042 C C . MET A 1 394 ? 5.920 -11.929 -3.295 1.00 60.06 394 MET A C 1
ATOM 3044 O O . MET A 1 394 ? 5.027 -11.385 -2.658 1.00 60.06 394 MET A O 1
ATOM 3048 N N . ARG A 1 395 ? 6.412 -11.393 -4.427 1.00 59.72 395 ARG A N 1
ATOM 3049 C CA . ARG A 1 395 ? 5.978 -10.091 -4.981 1.00 59.72 395 ARG A CA 1
ATOM 3050 C C . ARG A 1 395 ? 4.459 -9.963 -5.121 1.00 59.72 395 ARG A C 1
ATOM 3052 O O . ARG A 1 395 ? 3.933 -8.875 -4.929 1.00 59.72 395 ARG A O 1
ATOM 3059 N N . VAL A 1 396 ? 3.765 -11.057 -5.443 1.00 62.69 396 VAL A N 1
ATOM 3060 C CA . VAL A 1 396 ? 2.301 -11.077 -5.580 1.00 62.69 396 VAL A CA 1
ATOM 3061 C C . VAL A 1 396 ? 1.563 -10.777 -4.267 1.00 62.69 396 VAL A C 1
ATOM 3063 O O . VAL A 1 396 ? 0.411 -10.358 -4.305 1.00 62.69 396 VAL A O 1
ATOM 3066 N N . GLU A 1 397 ? 2.197 -10.927 -3.101 1.00 70.62 397 GLU A N 1
ATOM 3067 C CA . GLU A 1 397 ? 1.561 -10.595 -1.818 1.00 70.62 397 GLU A CA 1
ATOM 3068 C C . GLU A 1 397 ? 1.340 -9.090 -1.654 1.00 70.62 397 GLU A C 1
ATOM 3070 O O . GLU A 1 397 ? 0.376 -8.692 -1.006 1.00 70.62 397 GLU A O 1
ATOM 3075 N N . GLU A 1 398 ? 2.116 -8.239 -2.339 1.00 73.94 398 GLU A N 1
ATOM 3076 C CA . GLU A 1 398 ? 1.781 -6.815 -2.447 1.00 73.94 398 GLU A CA 1
ATOM 3077 C C . GLU A 1 398 ? 0.444 -6.605 -3.162 1.00 73.94 398 GLU A C 1
ATOM 3079 O O . GLU A 1 398 ? -0.345 -5.764 -2.740 1.00 73.94 398 GLU A O 1
ATOM 3084 N N . ASP A 1 399 ? 0.159 -7.375 -4.215 1.00 66.75 399 ASP A N 1
ATOM 3085 C CA . ASP A 1 399 ? -1.116 -7.284 -4.930 1.00 66.75 399 ASP A CA 1
ATOM 3086 C C . ASP A 1 399 ? -2.277 -7.772 -4.043 1.00 66.75 399 ASP A C 1
ATOM 3088 O O . ASP A 1 399 ? -3.303 -7.093 -3.966 1.00 66.75 399 ASP A O 1
ATOM 3092 N N . MET A 1 400 ? -2.091 -8.877 -3.306 1.00 75.12 400 MET A N 1
ATOM 3093 C CA . MET A 1 400 ? -3.068 -9.380 -2.322 1.00 75.12 400 MET A CA 1
ATOM 3094 C C . MET A 1 400 ? -3.309 -8.367 -1.193 1.00 75.12 400 MET A C 1
ATOM 3096 O O . MET A 1 400 ? -4.437 -8.179 -0.733 1.00 75.12 400 MET A O 1
ATOM 3100 N N . TRP A 1 401 ? -2.256 -7.681 -0.744 1.00 86.62 401 TRP A N 1
ATOM 3101 C CA . TRP A 1 401 ? -2.353 -6.628 0.262 1.00 86.62 401 TRP A CA 1
ATOM 3102 C C . TRP A 1 401 ? -3.168 -5.435 -0.235 1.00 86.62 401 TRP A C 1
ATOM 3104 O O . TRP A 1 401 ? -4.056 -4.955 0.475 1.00 86.62 401 TRP A O 1
ATOM 3114 N N . ILE A 1 402 ? -2.894 -4.971 -1.459 1.00 79.50 402 ILE A N 1
ATOM 3115 C CA . ILE A 1 402 ? -3.628 -3.864 -2.085 1.00 79.50 402 ILE A CA 1
ATOM 3116 C C . ILE A 1 402 ? -5.099 -4.234 -2.246 1.00 79.50 402 ILE A C 1
ATOM 3118 O O . ILE A 1 402 ? -5.972 -3.423 -1.953 1.00 79.50 402 ILE A O 1
ATOM 3122 N N . GLU A 1 403 ? -5.388 -5.462 -2.659 1.00 73.50 403 GLU A N 1
ATOM 3123 C CA . GLU A 1 403 ? -6.755 -5.956 -2.780 1.00 73.50 403 GLU A CA 1
ATOM 3124 C C . GLU A 1 403 ? -7.491 -5.948 -1.434 1.00 73.50 403 GLU A C 1
ATOM 3126 O O . GLU A 1 403 ? -8.618 -5.448 -1.333 1.00 73.50 403 GLU A O 1
ATOM 3131 N N . GLY A 1 404 ? -6.832 -6.433 -0.379 1.00 85.38 404 GLY A N 1
ATOM 3132 C CA . GLY A 1 404 ? -7.349 -6.355 0.982 1.00 85.38 404 GLY A CA 1
ATOM 3133 C C . GLY A 1 404 ? -7.636 -4.912 1.401 1.00 85.38 404 GLY A C 1
ATOM 3134 O O . GLY A 1 404 ? -8.702 -4.636 1.954 1.00 85.38 404 GLY A O 1
ATOM 3135 N N . LEU A 1 405 ? -6.731 -3.977 1.094 1.00 90.44 405 LEU A N 1
ATOM 3136 C CA . LEU A 1 405 ? -6.915 -2.550 1.362 1.00 90.44 405 LEU A CA 1
ATOM 3137 C C . LEU A 1 405 ? -8.119 -1.971 0.602 1.00 90.44 405 LEU A C 1
ATOM 3139 O O . LEU A 1 405 ? -8.977 -1.343 1.220 1.00 90.44 405 LEU A O 1
ATOM 3143 N N . GLU A 1 406 ? -8.232 -2.216 -0.702 1.00 81.00 406 GLU A N 1
ATOM 3144 C CA . GLU A 1 406 ? -9.351 -1.739 -1.524 1.00 81.00 406 GLU A CA 1
ATOM 3145 C C . GLU A 1 406 ? -10.692 -2.322 -1.053 1.00 81.00 406 GLU A C 1
ATOM 3147 O O . GLU A 1 406 ? -11.718 -1.634 -1.032 1.00 81.00 406 GLU A O 1
ATOM 3152 N N . TRP A 1 407 ? -10.711 -3.594 -0.641 1.00 82.31 407 TRP A N 1
ATOM 3153 C CA . TRP A 1 407 ? -11.895 -4.212 -0.049 1.00 82.31 407 TRP A CA 1
ATOM 3154 C C . TRP A 1 407 ? -12.281 -3.532 1.267 1.00 82.31 407 TRP A C 1
ATOM 3156 O O . TRP A 1 407 ? -13.457 -3.212 1.455 1.00 82.31 407 TRP A O 1
ATOM 3166 N N . LEU A 1 408 ? -11.313 -3.254 2.144 1.00 89.62 408 LEU A N 1
ATOM 3167 C CA . LEU A 1 408 ? -11.540 -2.519 3.391 1.00 89.62 408 LEU A CA 1
ATOM 3168 C C . LEU A 1 408 ? -12.078 -1.103 3.116 1.00 89.62 408 LEU A C 1
ATOM 3170 O O . LEU A 1 408 ? -13.061 -0.695 3.738 1.00 89.62 408 LEU A O 1
ATOM 3174 N N . GLU A 1 409 ? -11.524 -0.382 2.137 1.00 84.50 409 GLU A N 1
ATOM 3175 C CA . GLU A 1 409 ? -12.049 0.919 1.694 1.00 84.50 409 GLU A CA 1
ATOM 3176 C C . GLU A 1 409 ? -13.513 0.813 1.239 1.00 84.50 409 GLU A C 1
ATOM 3178 O O . GLU A 1 409 ? -14.355 1.608 1.664 1.00 84.50 409 GLU A O 1
ATOM 3183 N N . ARG A 1 410 ? -13.862 -0.211 0.444 1.00 81.06 410 ARG A N 1
ATOM 3184 C CA . ARG A 1 410 ? -15.252 -0.469 0.015 1.00 81.06 410 ARG A CA 1
ATOM 3185 C C . ARG A 1 410 ? -16.195 -0.772 1.185 1.00 81.06 410 ARG A C 1
ATOM 3187 O O . ARG A 1 410 ? -17.394 -0.511 1.074 1.00 81.06 410 ARG A O 1
ATOM 3194 N N . LYS A 1 411 ? -15.687 -1.311 2.299 1.00 86.69 411 LYS A N 1
ATOM 3195 C CA . LYS A 1 411 ? -16.455 -1.501 3.544 1.00 86.69 411 LYS A CA 1
ATOM 3196 C C . LYS A 1 411 ? -16.602 -0.221 4.371 1.00 86.69 411 LYS A C 1
ATOM 3198 O O . LYS A 1 411 ? -17.401 -0.214 5.304 1.00 86.69 411 LYS A O 1
ATOM 3203 N N . GLY A 1 412 ? -15.902 0.854 4.007 1.00 86.44 412 GLY A N 1
ATOM 3204 C CA . GLY A 1 412 ? -15.978 2.148 4.679 1.00 86.44 412 GLY A CA 1
ATOM 3205 C C . GLY A 1 412 ? -15.249 2.172 6.020 1.00 86.44 412 GLY A C 1
ATOM 3206 O O . GLY A 1 412 ? -15.745 2.789 6.960 1.00 86.44 412 GLY A O 1
ATOM 3207 N N . VAL A 1 413 ? -14.116 1.470 6.135 1.00 95.06 413 VAL A N 1
ATOM 3208 C CA . VAL A 1 413 ? -13.308 1.495 7.363 1.00 95.06 413 VAL A CA 1
ATOM 3209 C C . VAL A 1 413 ? -12.715 2.883 7.623 1.00 95.06 413 VAL A C 1
ATOM 3211 O O . VAL A 1 413 ? -12.297 3.576 6.699 1.00 95.06 413 VAL A O 1
ATOM 3214 N N . ASP A 1 414 ? -12.631 3.264 8.898 1.00 96.19 414 ASP A N 1
ATOM 3215 C CA . ASP A 1 414 ? -11.978 4.510 9.318 1.00 96.19 414 ASP A CA 1
ATOM 3216 C C . ASP A 1 414 ? -10.446 4.345 9.451 1.00 96.19 414 ASP A C 1
ATOM 3218 O O . ASP A 1 414 ? -9.675 5.258 9.145 1.00 96.19 414 ASP A O 1
ATOM 3222 N N . ILE A 1 415 ? -10.004 3.180 9.948 1.00 98.38 415 ILE A N 1
ATOM 3223 C CA . ILE A 1 415 ? -8.608 2.879 10.299 1.00 98.38 415 ILE A CA 1
ATOM 3224 C C . ILE A 1 415 ? -8.242 1.481 9.789 1.00 98.38 415 ILE A C 1
ATOM 3226 O O . ILE A 1 415 ? -8.984 0.525 10.011 1.00 98.38 415 ILE A O 1
ATOM 3230 N N . VAL A 1 416 ? -7.068 1.347 9.173 1.00 98.44 416 VAL A N 1
ATOM 3231 C CA . VAL A 1 416 ? -6.466 0.067 8.781 1.00 98.44 416 VAL A CA 1
ATOM 3232 C C . VAL A 1 416 ? -5.181 -0.144 9.569 1.00 98.44 416 VAL A C 1
ATOM 3234 O O . VAL A 1 416 ? -4.256 0.661 9.498 1.00 98.44 416 VAL A O 1
ATOM 3237 N N . ASN A 1 417 ? -5.093 -1.261 10.288 1.00 98.00 417 ASN A N 1
ATOM 3238 C CA . ASN A 1 417 ? -3.832 -1.735 10.845 1.00 98.00 417 ASN A CA 1
ATOM 3239 C C . ASN A 1 417 ? -3.242 -2.823 9.946 1.00 98.00 417 ASN A C 1
ATOM 3241 O O . ASN A 1 417 ? -3.844 -3.885 9.794 1.00 98.00 417 ASN A O 1
ATOM 3245 N N . SER A 1 418 ? -2.034 -2.589 9.441 1.00 96.38 418 SER A N 1
ATOM 3246 C CA . SER A 1 418 ? -1.257 -3.560 8.678 1.00 96.38 418 SER A CA 1
ATOM 3247 C C . SER A 1 418 ? -0.003 -3.953 9.455 1.00 96.38 418 SER A C 1
ATOM 3249 O O . SER A 1 418 ? 0.750 -3.123 9.963 1.00 96.38 418 SER A O 1
ATOM 3251 N N . SER A 1 419 ? 0.218 -5.255 9.594 1.00 93.25 419 SER A N 1
ATOM 3252 C CA . SER A 1 419 ? 1.374 -5.820 10.299 1.00 93.25 419 SER A CA 1
ATOM 3253 C C . SER A 1 419 ? 2.266 -6.615 9.353 1.00 93.25 419 SER A C 1
ATOM 3255 O O . SER A 1 419 ? 2.748 -7.683 9.724 1.00 93.25 419 SER A O 1
ATOM 3257 N N . LEU A 1 420 ? 2.445 -6.071 8.147 1.00 90.31 420 LEU A N 1
ATOM 3258 C CA . LEU A 1 420 ? 3.120 -6.675 7.001 1.00 90.31 420 LEU A CA 1
ATOM 3259 C C . LEU A 1 420 ? 4.156 -5.706 6.423 1.00 90.31 420 LEU A C 1
ATOM 3261 O O . LEU A 1 420 ? 4.036 -4.485 6.592 1.00 90.31 420 LEU A O 1
ATOM 3265 N N . ALA A 1 421 ? 5.190 -6.261 5.797 1.00 88.88 421 ALA A N 1
ATOM 3266 C CA . ALA A 1 421 ? 6.259 -5.507 5.161 1.00 88.88 421 ALA A CA 1
ATOM 3267 C C . ALA A 1 421 ? 6.914 -6.343 4.051 1.00 88.88 421 ALA A C 1
ATOM 3269 O O . ALA A 1 421 ? 7.304 -7.477 4.300 1.00 88.88 421 ALA A O 1
ATOM 3270 N N . TYR A 1 422 ? 7.097 -5.743 2.878 1.00 83.69 422 TYR A N 1
ATOM 3271 C CA . TYR A 1 422 ? 7.598 -6.361 1.655 1.00 83.69 422 TYR A CA 1
ATOM 3272 C C . TYR A 1 422 ? 8.934 -5.720 1.270 1.00 83.69 422 TYR A C 1
ATOM 3274 O O . TYR A 1 422 ? 8.968 -4.621 0.716 1.00 83.69 422 TYR A O 1
ATOM 3282 N N . GLY A 1 423 ? 10.048 -6.364 1.627 1.00 74.50 423 GLY A N 1
ATOM 3283 C CA . GLY A 1 423 ? 11.396 -5.783 1.486 1.00 74.50 423 GLY A CA 1
ATOM 3284 C C . GLY A 1 423 ? 12.362 -6.569 0.598 1.00 74.50 423 GLY A C 1
ATOM 3285 O O . GLY A 1 423 ? 13.349 -6.012 0.118 1.00 74.50 423 GLY A O 1
ATOM 3286 N N . ASP A 1 424 ? 12.079 -7.846 0.338 1.00 71.19 424 ASP A N 1
ATOM 3287 C CA . ASP A 1 424 ? 13.045 -8.812 -0.210 1.00 71.19 424 ASP A CA 1
ATOM 3288 C C . ASP A 1 424 ? 13.490 -8.536 -1.653 1.00 71.19 424 ASP A C 1
ATOM 3290 O O . ASP A 1 424 ? 14.424 -9.161 -2.163 1.00 71.19 424 ASP A O 1
ATOM 3294 N N . TRP A 1 425 ? 12.823 -7.607 -2.333 1.00 65.69 425 TRP A N 1
ATOM 3295 C CA . TRP A 1 425 ? 13.037 -7.334 -3.749 1.00 65.69 425 TRP A CA 1
ATOM 3296 C C . TRP A 1 425 ? 13.097 -5.847 -4.108 1.00 65.69 425 TRP A C 1
ATOM 3298 O O . TRP A 1 425 ? 13.049 -5.507 -5.300 1.00 65.69 425 TRP A O 1
ATOM 3308 N N . TYR A 1 426 ? 13.225 -4.990 -3.094 1.00 72.12 426 TYR A N 1
ATOM 3309 C CA . TYR A 1 426 ? 13.452 -3.557 -3.226 1.00 72.12 426 TYR A CA 1
ATOM 3310 C C . TYR A 1 426 ? 14.869 -3.202 -2.790 1.00 72.12 426 TYR A C 1
ATOM 3312 O O . TYR A 1 426 ? 15.338 -3.585 -1.718 1.00 72.12 426 TYR A O 1
ATOM 3320 N N . SER A 1 427 ? 15.563 -2.434 -3.625 1.00 70.81 427 SER A N 1
ATOM 3321 C CA . SER A 1 427 ? 16.783 -1.759 -3.191 1.00 70.81 427 SER A CA 1
ATOM 3322 C C . SER A 1 427 ? 16.448 -0.585 -2.271 1.00 70.81 427 SER A C 1
ATOM 3324 O O . SER A 1 427 ? 15.350 -0.045 -2.331 1.00 70.81 427 SER A O 1
ATOM 3326 N N . ASN A 1 428 ? 17.405 -0.145 -1.447 1.00 81.12 428 ASN A N 1
ATOM 3327 C CA . ASN A 1 428 ? 17.193 0.998 -0.547 1.00 81.12 428 ASN A CA 1
ATOM 3328 C C . ASN A 1 428 ? 16.700 2.253 -1.286 1.00 81.12 428 ASN A C 1
ATOM 3330 O O . ASN A 1 428 ? 15.865 2.975 -0.762 1.00 81.12 428 ASN A O 1
ATOM 3334 N N . ASP A 1 429 ? 17.186 2.493 -2.505 1.00 74.88 429 ASP A N 1
ATOM 3335 C CA . ASP A 1 429 ? 16.784 3.655 -3.304 1.00 74.88 429 ASP A CA 1
ATOM 3336 C C . ASP A 1 429 ? 15.339 3.533 -3.837 1.00 74.88 429 ASP A C 1
ATOM 3338 O O . ASP A 1 429 ? 14.759 4.525 -4.262 1.00 74.88 429 ASP A O 1
ATOM 3342 N N . GLU A 1 430 ? 14.753 2.331 -3.808 1.00 73.44 430 GLU A N 1
ATOM 3343 C CA . GLU A 1 430 ? 13.354 2.054 -4.166 1.00 73.44 430 GLU A CA 1
ATOM 3344 C C . GLU A 1 430 ? 12.408 2.106 -2.944 1.00 73.44 430 GLU A C 1
ATOM 3346 O O . GLU A 1 430 ? 11.200 1.974 -3.117 1.00 73.44 430 GLU A O 1
ATOM 3351 N N . LEU A 1 431 ? 12.910 2.329 -1.719 1.00 85.06 431 LEU A N 1
ATOM 3352 C CA . LEU A 1 431 ? 12.089 2.513 -0.503 1.00 85.06 431 LEU A CA 1
ATOM 3353 C C . LEU A 1 431 ? 11.645 3.983 -0.348 1.00 85.06 431 LEU A C 1
ATOM 3355 O O . LEU A 1 431 ? 11.752 4.601 0.716 1.00 85.06 431 LEU A O 1
ATOM 3359 N N . ASP A 1 432 ? 11.207 4.585 -1.450 1.00 82.19 432 ASP A N 1
ATOM 3360 C CA . ASP A 1 432 ? 10.903 6.012 -1.591 1.00 82.19 432 ASP A CA 1
ATOM 3361 C C . ASP A 1 432 ? 9.416 6.349 -1.361 1.00 82.19 432 ASP A C 1
ATOM 3363 O O . ASP A 1 432 ? 8.993 7.495 -1.530 1.00 82.19 432 ASP A O 1
ATOM 3367 N N . GLY A 1 433 ? 8.600 5.358 -0.987 1.00 83.19 433 GLY A N 1
ATOM 3368 C CA . GLY A 1 433 ? 7.149 5.482 -0.841 1.00 83.19 433 GLY A CA 1
ATOM 3369 C C . GLY A 1 433 ? 6.386 5.650 -2.158 1.00 83.19 433 GLY A C 1
ATOM 3370 O O . GLY A 1 433 ? 5.179 5.891 -2.125 1.00 83.19 433 GLY A O 1
ATOM 3371 N N . LYS A 1 434 ? 7.062 5.563 -3.310 1.00 76.44 434 LYS A N 1
ATOM 3372 C CA . LYS A 1 434 ? 6.486 5.782 -4.649 1.00 76.44 434 LYS A CA 1
ATOM 3373 C C . LYS A 1 434 ? 6.728 4.617 -5.600 1.00 76.44 434 LYS A C 1
ATOM 3375 O O . LYS A 1 434 ? 5.975 4.471 -6.557 1.00 76.44 434 LYS A O 1
ATOM 3380 N N . THR A 1 435 ? 7.751 3.806 -5.358 1.00 69.12 435 THR A N 1
ATOM 3381 C CA . THR A 1 435 ? 8.131 2.701 -6.239 1.00 69.12 435 THR A CA 1
ATOM 3382 C C . THR A 1 435 ? 7.239 1.483 -6.022 1.00 69.12 435 THR A C 1
ATOM 3384 O O . THR A 1 435 ? 6.728 0.924 -6.994 1.00 69.12 435 THR A O 1
ATOM 3387 N N . SER A 1 436 ? 7.022 1.078 -4.766 1.00 74.75 436 SER A N 1
ATOM 3388 C CA . SER A 1 436 ? 6.188 -0.087 -4.452 1.00 74.75 436 SER A CA 1
ATOM 3389 C C . SER A 1 436 ? 4.708 0.163 -4.782 1.00 74.75 436 SER A C 1
ATOM 3391 O O . SER A 1 436 ? 4.158 1.208 -4.407 1.00 74.75 436 SER A O 1
ATOM 3393 N N . PRO A 1 437 ? 4.023 -0.801 -5.430 1.00 69.81 437 PRO A N 1
ATOM 3394 C CA . PRO A 1 437 ? 2.572 -0.781 -5.585 1.00 69.81 437 PRO A CA 1
ATOM 3395 C C . PRO A 1 437 ? 1.829 -0.650 -4.249 1.00 69.81 437 PRO A C 1
ATOM 3397 O O . PRO A 1 437 ? 0.908 0.164 -4.151 1.00 69.81 437 PRO A O 1
ATOM 3400 N N . ALA A 1 438 ? 2.254 -1.383 -3.214 1.00 82.31 438 ALA A N 1
ATOM 3401 C CA . ALA A 1 438 ? 1.628 -1.335 -1.895 1.00 82.31 438 ALA A CA 1
ATOM 3402 C C . ALA A 1 438 ? 1.773 0.056 -1.258 1.00 82.31 438 ALA A C 1
ATOM 3404 O O . ALA A 1 438 ? 0.801 0.599 -0.731 1.00 82.31 438 ALA A O 1
ATOM 3405 N N . SER A 1 439 ? 2.946 0.688 -1.375 1.00 86.50 439 SER A N 1
ATOM 3406 C CA . SER A 1 439 ? 3.171 2.036 -0.832 1.00 86.50 439 SER A CA 1
ATOM 3407 C C . SER A 1 439 ? 2.331 3.095 -1.537 1.00 86.50 439 SER A C 1
ATOM 3409 O O . SER A 1 439 ? 1.721 3.948 -0.888 1.00 86.50 439 SER A O 1
ATOM 3411 N N . ARG A 1 440 ? 2.236 3.011 -2.869 1.00 77.50 440 ARG A N 1
ATOM 3412 C CA . ARG A 1 440 ? 1.365 3.885 -3.661 1.00 77.50 440 ARG A CA 1
ATOM 3413 C C . ARG A 1 440 ? -0.094 3.731 -3.239 1.00 77.50 440 ARG A C 1
ATOM 3415 O O . ARG A 1 440 ? -0.743 4.738 -2.964 1.00 77.50 440 ARG A O 1
ATOM 3422 N N . ALA A 1 441 ? -0.589 2.497 -3.135 1.00 78.56 441 ALA A N 1
ATOM 3423 C CA . ALA A 1 441 ? -1.960 2.219 -2.712 1.00 78.56 441 ALA A CA 1
ATOM 3424 C C . ALA A 1 441 ? -2.239 2.753 -1.299 1.00 78.56 441 ALA A C 1
ATOM 3426 O O . ALA A 1 441 ? -3.225 3.460 -1.091 1.00 78.56 441 ALA A O 1
ATOM 3427 N N . ALA A 1 442 ? -1.325 2.521 -0.353 1.00 91.25 442 ALA A N 1
ATOM 3428 C CA . ALA A 1 442 ? -1.426 3.037 1.009 1.00 91.25 442 ALA A CA 1
ATOM 3429 C C . ALA A 1 442 ? -1.513 4.574 1.037 1.00 91.25 442 ALA A C 1
ATOM 3431 O O . ALA A 1 442 ? -2.400 5.145 1.674 1.00 91.25 442 ALA A O 1
ATOM 3432 N N . SER A 1 443 ? -0.649 5.263 0.283 1.00 85.25 443 SER A N 1
ATOM 3433 C CA . SER A 1 443 ? -0.699 6.724 0.155 1.00 85.25 443 SER A CA 1
ATOM 3434 C C . SER A 1 443 ? -1.992 7.240 -0.465 1.00 85.25 443 SER A C 1
ATOM 3436 O O . SER A 1 443 ? -2.431 8.349 -0.158 1.00 85.25 443 SER A O 1
ATOM 3438 N N . MET A 1 444 ? -2.611 6.468 -1.352 1.00 76.81 444 MET A N 1
ATOM 3439 C CA . MET A 1 444 ? -3.867 6.846 -1.988 1.00 76.81 444 MET A CA 1
ATOM 3440 C C . MET A 1 444 ? -5.069 6.648 -1.072 1.00 76.81 444 MET A C 1
ATOM 3442 O O . MET A 1 444 ? -5.890 7.560 -0.974 1.00 76.81 444 MET A O 1
ATOM 3446 N N . ALA A 1 445 ? -5.135 5.529 -0.355 1.00 82.75 445 ALA A N 1
ATOM 3447 C CA . ALA A 1 445 ? -6.149 5.296 0.669 1.00 82.75 445 ALA A CA 1
ATOM 3448 C C . ALA A 1 445 ? -6.069 6.357 1.783 1.00 82.75 445 ALA A C 1
ATOM 3450 O O . ALA A 1 445 ? -7.086 6.932 2.176 1.00 82.75 445 ALA A O 1
ATOM 3451 N N . ALA A 1 446 ? -4.852 6.733 2.199 1.00 87.06 446 ALA A N 1
ATOM 3452 C CA . ALA A 1 446 ? -4.632 7.852 3.115 1.00 87.06 446 ALA A CA 1
ATOM 3453 C C . ALA A 1 446 ? -5.213 9.171 2.588 1.00 87.06 446 ALA A C 1
ATOM 3455 O O . ALA A 1 446 ? -5.977 9.843 3.282 1.00 87.06 446 ALA A O 1
ATOM 3456 N N . LYS A 1 447 ? -4.939 9.519 1.324 1.00 82.56 447 LYS A N 1
ATOM 3457 C CA . LYS A 1 447 ? -5.524 10.710 0.678 1.00 82.56 447 LYS A CA 1
ATOM 3458 C C . LYS A 1 447 ? -7.054 10.659 0.588 1.00 82.56 447 LYS A C 1
ATOM 3460 O O . LYS A 1 447 ? -7.687 11.712 0.566 1.00 82.56 447 LYS A O 1
ATOM 3465 N N . ARG A 1 448 ? -7.647 9.464 0.525 1.00 81.75 448 ARG A N 1
ATOM 3466 C CA . ARG A 1 448 ? -9.106 9.245 0.513 1.00 81.75 448 ARG A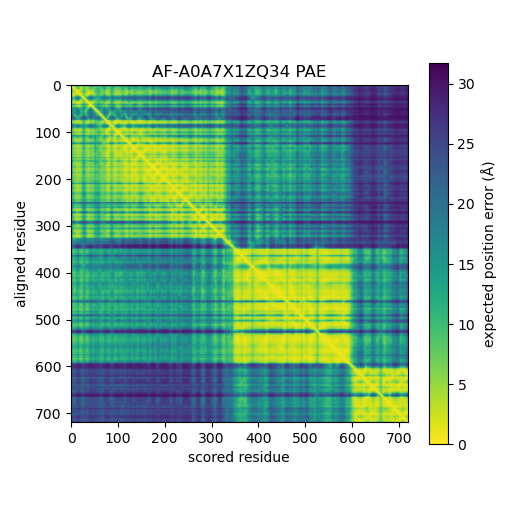 CA 1
ATOM 3467 C C . ARG A 1 448 ? -9.735 9.264 1.907 1.00 81.75 448 ARG A C 1
ATOM 3469 O O . ARG A 1 448 ? -10.958 9.220 2.013 1.00 81.75 448 ARG A O 1
ATOM 3476 N N . GLY A 1 449 ? -8.924 9.410 2.952 1.00 83.56 449 GLY A N 1
ATOM 3477 C CA . GLY A 1 449 ? -9.381 9.621 4.320 1.00 83.56 449 GLY A CA 1
ATOM 3478 C C . GLY A 1 449 ? -9.247 8.407 5.237 1.00 83.56 449 GLY A C 1
ATOM 3479 O O . GLY A 1 449 ? -9.674 8.496 6.387 1.00 83.56 449 GLY A O 1
ATOM 3480 N N . VAL A 1 450 ? -8.650 7.304 4.774 1.00 95.00 450 VAL A N 1
ATOM 3481 C CA . VAL A 1 450 ? -8.396 6.123 5.611 1.00 95.00 450 VAL A CA 1
ATOM 3482 C C . VAL A 1 450 ? -7.085 6.294 6.365 1.00 95.00 450 VAL A C 1
ATOM 3484 O O . VAL A 1 450 ? -6.026 6.450 5.764 1.00 95.00 450 VAL A O 1
ATOM 3487 N N . LEU A 1 451 ? -7.119 6.228 7.695 1.00 98.38 451 LEU A N 1
ATOM 3488 C CA . LEU A 1 451 ? -5.885 6.226 8.476 1.00 98.38 451 LEU A CA 1
ATOM 3489 C C . LEU A 1 451 ? -5.245 4.836 8.436 1.00 98.38 451 LEU A C 1
ATOM 3491 O O . LEU A 1 451 ? -5.842 3.871 8.903 1.00 98.38 451 LEU A O 1
ATOM 3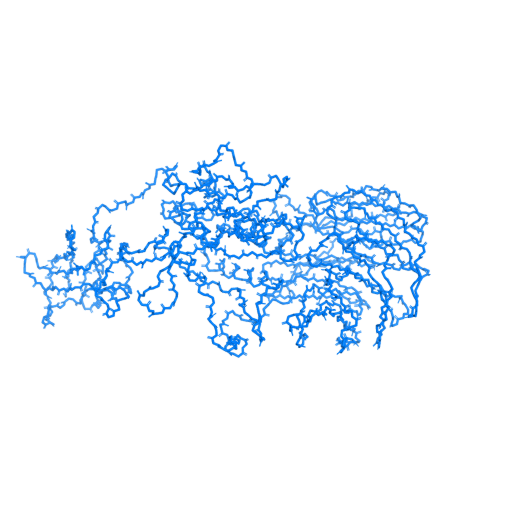495 N N . ILE A 1 452 ? -4.010 4.729 7.951 1.00 98.62 452 ILE A N 1
ATOM 3496 C CA . ILE A 1 452 ? -3.270 3.461 7.949 1.00 98.62 452 ILE A CA 1
ATOM 3497 C C . ILE A 1 452 ? -2.173 3.508 9.012 1.00 98.62 452 ILE A C 1
ATOM 3499 O O . ILE A 1 452 ? -1.361 4.433 9.030 1.00 98.62 452 ILE A O 1
ATOM 3503 N N . THR A 1 453 ? -2.118 2.489 9.867 1.00 98.50 453 THR A N 1
ATOM 3504 C CA . THR A 1 453 ? -0.982 2.213 10.753 1.00 98.50 453 THR A CA 1
ATOM 3505 C C . THR A 1 453 ? -0.253 0.962 10.266 1.00 98.50 453 THR A C 1
ATOM 3507 O O . THR A 1 453 ? -0.826 -0.129 10.301 1.00 98.50 453 THR A O 1
ATOM 3510 N N . ASN A 1 454 ? 0.999 1.089 9.829 1.00 98.50 454 ASN A N 1
ATOM 3511 C CA . ASN A 1 454 ? 1.819 -0.031 9.367 1.00 98.50 454 ASN A CA 1
ATOM 3512 C C . ASN A 1 454 ? 2.943 -0.344 10.359 1.00 98.50 454 ASN A C 1
ATOM 3514 O O . ASN A 1 454 ? 3.575 0.562 10.898 1.00 98.50 454 ASN A O 1
ATOM 3518 N N . ALA A 1 455 ? 3.242 -1.620 10.584 1.00 97.50 455 ALA A N 1
ATOM 3519 C CA . ALA A 1 455 ? 4.436 -2.009 11.331 1.00 97.50 455 ALA A CA 1
ATOM 3520 C C . ALA A 1 455 ? 5.718 -1.580 10.587 1.00 97.50 455 ALA A C 1
ATOM 3522 O O . ALA A 1 455 ? 5.787 -1.653 9.364 1.00 97.50 455 ALA A O 1
ATOM 3523 N N . ALA A 1 456 ? 6.754 -1.152 11.312 1.00 95.94 456 ALA A N 1
ATOM 3524 C CA . ALA A 1 456 ? 8.029 -0.762 10.697 1.00 95.94 456 ALA A CA 1
ATOM 3525 C C . ALA A 1 456 ? 8.814 -1.944 10.094 1.00 95.94 456 ALA A C 1
ATOM 3527 O O . ALA A 1 456 ? 9.673 -1.735 9.243 1.00 95.94 456 ALA A O 1
ATOM 3528 N N . GLY A 1 457 ? 8.537 -3.172 10.542 1.00 92.69 457 GLY A N 1
ATOM 3529 C CA . GLY A 1 457 ? 9.301 -4.370 10.197 1.00 92.69 457 GLY A CA 1
ATOM 3530 C C . GLY A 1 457 ? 10.238 -4.814 11.324 1.00 92.69 457 GLY A C 1
ATOM 3531 O O . GLY A 1 457 ? 10.548 -4.050 12.245 1.00 92.69 457 GLY A O 1
ATOM 3532 N N . ASN A 1 458 ? 10.646 -6.083 11.278 1.00 92.06 458 ASN A N 1
ATOM 3533 C CA . ASN A 1 458 ? 11.545 -6.707 12.250 1.00 92.06 458 ASN A CA 1
ATOM 3534 C C . ASN A 1 458 ? 12.805 -7.164 11.518 1.00 92.06 458 ASN A C 1
ATOM 3536 O O . ASN A 1 458 ? 12.716 -7.978 10.604 1.00 92.06 458 ASN A O 1
ATOM 3540 N N . VAL A 1 459 ? 13.971 -6.662 11.910 1.00 89.31 459 VAL A N 1
ATOM 3541 C CA . VAL A 1 459 ? 15.208 -6.840 11.139 1.00 89.31 459 VAL A CA 1
ATOM 3542 C C . VAL A 1 459 ? 16.335 -7.405 11.994 1.00 89.31 459 VAL A C 1
ATOM 3544 O O . VAL A 1 459 ? 16.440 -7.125 13.186 1.00 89.31 459 VAL A O 1
ATOM 3547 N N . GLU A 1 460 ? 17.193 -8.202 11.358 1.00 83.31 460 GLU A N 1
ATOM 3548 C CA . GLU A 1 460 ? 18.424 -8.781 11.931 1.00 83.31 460 GLU A CA 1
ATOM 3549 C C . GLU A 1 460 ? 19.675 -8.370 11.124 1.00 83.31 460 GLU A C 1
ATOM 3551 O O . GLU A 1 460 ? 20.763 -8.928 11.295 1.00 83.31 460 GLU A O 1
ATOM 3556 N N . SER A 1 461 ? 19.516 -7.421 10.191 1.00 69.69 461 SER A N 1
ATOM 3557 C CA . SER A 1 461 ? 20.453 -7.160 9.093 1.00 69.69 461 SER A CA 1
ATOM 3558 C C . SER A 1 461 ? 21.254 -5.857 9.248 1.00 69.69 461 SER A C 1
ATOM 3560 O O . SER A 1 461 ? 20.997 -5.022 10.116 1.00 69.69 461 SER A O 1
ATOM 3562 N N . ALA A 1 462 ? 22.245 -5.690 8.361 1.00 52.12 462 ALA A N 1
ATOM 3563 C CA . ALA A 1 462 ? 23.015 -4.456 8.188 1.00 52.12 462 ALA A CA 1
ATOM 3564 C C . ALA A 1 462 ? 22.305 -3.394 7.318 1.00 52.12 462 ALA A C 1
ATOM 3566 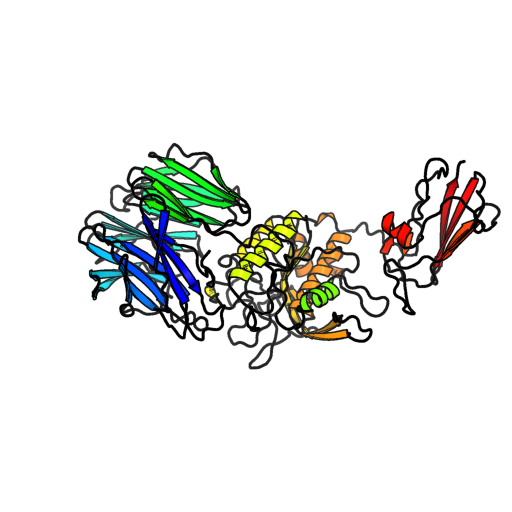O O . ALA A 1 462 ? 22.791 -2.268 7.248 1.00 52.12 462 ALA A O 1
ATOM 3567 N N . ALA A 1 463 ? 21.177 -3.737 6.680 1.00 64.62 463 ALA A N 1
ATOM 3568 C CA . ALA A 1 463 ? 20.283 -2.824 5.961 1.00 64.62 463 ALA A CA 1
ATOM 3569 C C . ALA A 1 463 ? 18.890 -2.854 6.635 1.00 64.62 463 ALA A C 1
ATOM 3571 O O . ALA A 1 463 ? 17.964 -3.476 6.118 1.00 64.62 463 ALA A O 1
ATOM 3572 N N . PRO A 1 464 ? 18.766 -2.278 7.846 1.00 82.31 464 PRO A N 1
ATOM 3573 C CA . PRO A 1 464 ? 17.647 -2.483 8.769 1.00 82.31 464 PRO A CA 1
ATOM 3574 C C . PRO A 1 464 ? 16.464 -1.541 8.491 1.00 82.31 464 PRO A C 1
ATOM 3576 O O . PRO A 1 464 ? 15.889 -0.976 9.421 1.00 82.31 464 PRO A O 1
ATOM 3579 N N . TYR A 1 465 ? 16.157 -1.290 7.222 1.00 91.31 465 TYR A N 1
ATOM 3580 C CA . TYR A 1 465 ? 15.270 -0.193 6.853 1.00 91.31 465 TYR A CA 1
ATOM 3581 C C . TYR A 1 465 ? 13.808 -0.619 6.764 1.00 91.31 465 TYR A C 1
ATOM 3583 O O . TYR A 1 465 ? 13.489 -1.765 6.446 1.00 91.31 465 TYR A O 1
ATOM 3591 N N . ILE A 1 466 ? 12.925 0.334 7.047 1.00 93.75 466 ILE A N 1
ATOM 3592 C CA . ILE A 1 466 ? 11.486 0.205 6.825 1.00 93.75 466 ILE A CA 1
ATOM 3593 C C . ILE A 1 466 ? 11.229 -0.175 5.368 1.00 93.75 466 ILE A C 1
ATOM 3595 O O . ILE A 1 466 ? 11.767 0.446 4.457 1.00 93.75 466 ILE A O 1
ATOM 3599 N N . SER A 1 467 ? 10.393 -1.190 5.171 1.00 91.06 467 SER A N 1
ATOM 3600 C CA . SER A 1 467 ? 10.005 -1.685 3.850 1.00 91.06 467 SER A CA 1
ATOM 3601 C C . SER A 1 467 ? 8.551 -1.321 3.526 1.00 91.06 467 SER A C 1
ATOM 3603 O O . SER A 1 467 ? 7.767 -1.079 4.454 1.00 91.06 467 SER A O 1
ATOM 3605 N N . PRO A 1 468 ? 8.171 -1.285 2.238 1.00 91.19 468 PRO A N 1
ATOM 3606 C CA . PRO A 1 468 ? 6.790 -1.150 1.797 1.00 91.19 468 PRO A CA 1
ATOM 3607 C C . PRO A 1 468 ? 5.792 -2.050 2.532 1.00 91.19 468 PRO A C 1
ATOM 3609 O O . PRO A 1 468 ? 6.141 -3.170 2.879 1.00 91.19 468 PRO A O 1
ATOM 3612 N N . PRO A 1 469 ? 4.552 -1.599 2.784 1.00 95.25 469 PRO A N 1
ATOM 3613 C CA . PRO A 1 469 ? 4.046 -0.251 2.528 1.00 95.25 469 PRO A CA 1
ATOM 3614 C C . PRO A 1 469 ? 4.446 0.764 3.618 1.00 95.25 469 PRO A C 1
ATOM 3616 O O . PRO A 1 469 ? 3.981 1.899 3.601 1.00 95.25 469 PRO A O 1
ATOM 3619 N N . GLY A 1 470 ? 5.295 0.395 4.585 1.00 96.44 470 GLY A N 1
ATOM 3620 C CA . GLY A 1 470 ? 5.713 1.262 5.693 1.00 96.44 470 GLY A CA 1
ATOM 3621 C C . GLY A 1 470 ? 6.507 2.507 5.273 1.00 96.44 470 GLY A C 1
ATOM 3622 O O . GLY A 1 470 ? 6.656 3.441 6.057 1.00 96.44 470 GLY A O 1
ATOM 3623 N N . ASP A 1 471 ? 7.009 2.574 4.049 1.00 95.06 471 ASP A N 1
ATOM 3624 C CA . ASP A 1 471 ? 7.641 3.767 3.481 1.00 95.06 471 ASP A CA 1
ATOM 3625 C C . ASP A 1 471 ? 6.626 4.725 2.821 1.00 95.06 471 ASP A C 1
ATOM 3627 O O . ASP A 1 471 ? 7.018 5.786 2.348 1.00 95.06 471 ASP A O 1
ATOM 3631 N N . ALA A 1 472 ? 5.328 4.407 2.791 1.00 94.38 472 ALA A N 1
ATOM 3632 C CA . ALA A 1 472 ? 4.314 5.245 2.155 1.00 94.38 472 ALA A CA 1
ATOM 3633 C C . ALA A 1 472 ? 4.124 6.614 2.837 1.00 94.38 472 ALA A C 1
ATOM 3635 O O . ALA A 1 472 ? 4.327 6.791 4.045 1.00 94.38 472 ALA A O 1
ATOM 3636 N N . TYR A 1 473 ? 3.663 7.589 2.051 1.00 90.56 473 TYR A N 1
ATOM 3637 C CA . TYR A 1 473 ? 3.238 8.911 2.520 1.00 90.56 473 TYR A CA 1
ATOM 3638 C C . TYR A 1 473 ? 1.821 8.884 3.097 1.00 90.56 473 TYR A C 1
ATOM 3640 O O . TYR A 1 473 ? 0.969 8.149 2.601 1.00 90.56 473 TYR A O 1
ATOM 3648 N N . GLY A 1 474 ? 1.549 9.746 4.081 1.00 91.25 474 GLY A N 1
ATOM 3649 C CA . GLY A 1 474 ? 0.204 9.937 4.645 1.00 91.25 474 GLY A CA 1
ATOM 3650 C C . GLY A 1 474 ? -0.267 8.816 5.578 1.00 91.25 474 GLY A C 1
ATOM 3651 O O . GLY A 1 474 ? -1.411 8.836 6.019 1.00 91.25 474 GLY A O 1
ATOM 3652 N N . ILE A 1 475 ? 0.602 7.853 5.890 1.00 97.81 475 ILE A N 1
ATOM 3653 C CA . ILE A 1 475 ? 0.334 6.762 6.833 1.00 97.81 475 ILE A CA 1
ATOM 3654 C C . ILE A 1 475 ? 1.214 6.900 8.076 1.00 97.81 475 ILE A C 1
ATOM 3656 O O . ILE A 1 475 ? 2.234 7.585 8.042 1.00 97.81 475 ILE A O 1
ATOM 3660 N N . ILE A 1 476 ? 0.870 6.184 9.144 1.00 98.62 476 ILE A N 1
ATOM 3661 C CA . ILE A 1 476 ? 1.705 6.063 10.340 1.00 98.62 476 ILE A CA 1
ATOM 3662 C C . ILE A 1 476 ? 2.491 4.760 10.267 1.00 98.62 476 ILE A C 1
ATOM 3664 O O . ILE A 1 476 ? 1.917 3.677 10.358 1.00 98.62 476 ILE A O 1
ATOM 3668 N N . THR A 1 477 ? 3.809 4.848 10.209 1.00 98.62 477 THR A N 1
ATOM 3669 C CA . THR A 1 477 ? 4.691 3.700 10.400 1.00 98.62 477 THR A CA 1
ATOM 3670 C C . THR A 1 477 ? 5.108 3.621 11.856 1.00 98.62 477 THR A C 1
ATOM 3672 O O . THR A 1 477 ? 5.563 4.603 12.444 1.00 98.62 477 THR A O 1
ATOM 3675 N N . VAL A 1 478 ? 4.933 2.444 12.453 1.00 98.75 478 VAL A N 1
ATOM 3676 C CA . VAL A 1 478 ? 5.092 2.232 13.890 1.00 98.75 478 VAL A CA 1
ATOM 3677 C C . VAL A 1 478 ? 6.280 1.320 14.166 1.00 98.75 478 VAL A C 1
ATOM 3679 O O . VAL A 1 478 ? 6.247 0.113 13.905 1.00 98.75 478 VAL A O 1
ATOM 3682 N N . GLY A 1 479 ? 7.339 1.914 14.710 1.00 98.12 479 GLY A N 1
ATOM 3683 C CA . GLY A 1 479 ? 8.514 1.205 15.202 1.00 98.12 479 GLY A CA 1
ATOM 3684 C C . GLY A 1 479 ? 8.329 0.647 16.614 1.00 98.12 479 GLY A C 1
ATOM 3685 O O . GLY A 1 479 ? 7.296 0.820 17.265 1.00 98.12 479 GLY A O 1
ATOM 3686 N N . GLY A 1 480 ? 9.360 -0.039 17.098 1.00 97.38 480 GLY A N 1
ATOM 3687 C CA . GLY A 1 480 ? 9.311 -0.793 18.342 1.00 97.38 480 GLY A CA 1
ATOM 3688 C C . GLY A 1 480 ? 10.137 -0.211 19.483 1.00 97.38 480 GLY A C 1
ATOM 3689 O O . GLY A 1 480 ? 11.314 0.112 19.323 1.00 97.38 480 GLY A O 1
ATOM 3690 N N . VAL A 1 481 ? 9.536 -0.183 20.671 1.00 98.06 481 VAL A N 1
ATOM 3691 C CA . VAL A 1 481 ? 10.227 -0.037 21.964 1.00 98.06 481 VAL A CA 1
ATOM 3692 C C . VAL A 1 481 ? 9.951 -1.247 22.863 1.00 98.06 481 VAL A C 1
ATOM 3694 O O . VAL A 1 481 ? 9.026 -2.023 22.620 1.00 98.06 481 VAL A O 1
ATOM 3697 N N . ASP A 1 482 ? 10.742 -1.431 23.913 1.00 95.38 482 ASP A N 1
ATOM 3698 C CA . ASP A 1 482 ? 10.390 -2.323 25.018 1.00 95.38 482 ASP A CA 1
ATOM 3699 C C . ASP A 1 482 ? 9.304 -1.700 25.923 1.00 95.38 482 ASP A C 1
ATOM 3701 O O . ASP A 1 482 ? 8.934 -0.530 25.796 1.00 95.38 482 ASP A O 1
ATOM 3705 N N . THR A 1 483 ? 8.790 -2.469 26.886 1.00 91.06 483 THR A N 1
ATOM 3706 C CA . THR A 1 483 ? 7.772 -1.990 27.845 1.00 91.06 483 THR A CA 1
ATOM 3707 C C . THR A 1 483 ? 8.265 -0.897 28.806 1.00 91.06 483 THR A C 1
ATOM 3709 O O . THR A 1 483 ? 7.483 -0.399 29.615 1.00 91.06 483 THR A O 1
ATOM 3712 N N . LEU A 1 484 ? 9.557 -0.555 28.783 1.00 94.00 484 LEU A N 1
ATOM 3713 C CA . LEU A 1 484 ? 10.153 0.542 29.551 1.00 94.00 484 LEU A CA 1
ATOM 3714 C C . LEU A 1 484 ? 10.375 1.797 28.688 1.00 94.00 484 LEU A C 1
ATOM 3716 O O . LEU A 1 484 ? 10.790 2.825 29.223 1.00 94.00 484 LEU A O 1
ATOM 3720 N N . GLY A 1 485 ? 10.079 1.725 27.387 1.00 94.00 485 GLY A N 1
ATOM 3721 C CA . GLY A 1 485 ? 10.234 2.813 26.429 1.00 94.00 485 GLY A CA 1
ATOM 3722 C C . GLY A 1 485 ? 11.632 2.930 25.818 1.00 94.00 485 GLY A C 1
ATOM 3723 O O . GLY A 1 485 ? 11.916 3.937 25.172 1.00 94.00 485 GLY A O 1
ATOM 3724 N N . ASN A 1 486 ? 12.511 1.940 26.001 1.00 95.94 486 ASN A N 1
ATOM 3725 C CA . ASN A 1 486 ? 13.792 1.909 25.293 1.00 95.94 486 ASN A CA 1
ATOM 3726 C C . ASN A 1 486 ? 13.578 1.379 23.876 1.00 95.94 486 ASN A C 1
ATOM 3728 O O . ASN A 1 486 ? 12.801 0.447 23.684 1.00 95.94 486 ASN A O 1
ATOM 3732 N N . TRP A 1 487 ? 14.285 1.935 22.893 1.00 95.88 487 TRP A N 1
ATOM 3733 C CA . TRP A 1 487 ? 14.237 1.433 21.519 1.00 95.88 487 TRP A CA 1
ATOM 3734 C C . TRP A 1 487 ? 14.538 -0.071 21.461 1.00 95.88 487 TRP A C 1
ATOM 3736 O O . TRP A 1 487 ? 15.480 -0.549 22.099 1.00 95.88 487 TRP A O 1
ATOM 3746 N N . TRP A 1 488 ? 13.717 -0.815 20.715 1.00 95.31 488 TRP A N 1
ATOM 3747 C CA . TRP A 1 488 ? 13.913 -2.244 20.504 1.00 95.31 488 TRP A CA 1
ATOM 3748 C C . TRP A 1 488 ? 15.016 -2.457 19.464 1.00 95.31 488 TRP A C 1
ATOM 3750 O O . TRP A 1 488 ? 14.762 -2.599 18.270 1.00 95.31 488 TRP A O 1
ATOM 3760 N N . GLU A 1 489 ? 16.253 -2.415 19.950 1.00 90.31 489 GLU A N 1
ATOM 3761 C CA . GLU A 1 489 ? 17.477 -2.452 19.152 1.00 90.31 489 GLU A CA 1
ATOM 3762 C C . GLU A 1 489 ? 17.657 -3.777 18.397 1.00 90.31 489 GLU A C 1
ATOM 3764 O O . GLU A 1 489 ? 17.471 -4.863 18.952 1.00 90.31 489 GLU A O 1
ATOM 3769 N N . HIS A 1 490 ? 18.063 -3.673 17.129 1.00 83.12 490 HIS A N 1
ATOM 3770 C CA . HIS A 1 490 ? 18.476 -4.801 16.296 1.00 83.12 490 HIS A CA 1
ATOM 3771 C C . HIS A 1 490 ? 20.009 -4.912 16.231 1.00 83.12 490 HIS A C 1
ATOM 3773 O O . HIS A 1 490 ? 20.747 -3.957 16.472 1.00 83.12 490 HIS A O 1
ATOM 3779 N N . GLY A 1 491 ? 20.516 -6.081 15.847 1.00 75.31 491 GLY A N 1
ATOM 3780 C CA . GLY A 1 491 ? 21.947 -6.317 15.689 1.00 75.31 491 GLY A CA 1
ATOM 3781 C C . GLY A 1 491 ? 22.257 -7.690 15.106 1.00 75.31 491 GLY A C 1
ATOM 3782 O O . GLY A 1 491 ? 21.364 -8.458 14.763 1.00 75.31 491 GLY A O 1
ATOM 3783 N N . ALA A 1 492 ? 23.544 -8.027 15.004 1.00 73.75 492 ALA A N 1
ATOM 3784 C CA . ALA A 1 492 ? 23.966 -9.324 14.478 1.00 73.75 492 ALA A CA 1
ATOM 3785 C C . ALA A 1 492 ? 23.423 -10.477 15.346 1.00 73.75 492 ALA A C 1
ATOM 3787 O O . ALA A 1 492 ? 23.914 -10.712 16.452 1.00 73.75 492 ALA A O 1
ATOM 3788 N N . GLY A 1 493 ? 22.417 -11.192 14.829 1.00 75.94 493 GLY A N 1
ATOM 3789 C CA . GLY A 1 493 ? 21.709 -12.259 15.545 1.00 75.94 493 GLY A CA 1
ATOM 3790 C C . GLY A 1 493 ? 20.737 -11.764 16.624 1.00 75.94 493 GLY A C 1
ATOM 3791 O O . GLY A 1 493 ? 20.382 -12.536 17.513 1.00 75.94 493 GLY A O 1
ATOM 3792 N N . VAL A 1 494 ? 20.349 -10.485 16.580 1.00 84.00 494 VAL A N 1
ATOM 3793 C CA . VAL A 1 494 ? 19.365 -9.870 17.477 1.00 84.00 494 VAL A CA 1
ATOM 3794 C C . VAL A 1 494 ? 18.304 -9.182 16.628 1.00 84.00 494 VAL A C 1
ATOM 3796 O O . VAL A 1 494 ? 18.586 -8.182 15.970 1.00 84.00 494 VAL A O 1
ATOM 3799 N N . THR A 1 495 ? 17.083 -9.709 16.655 1.00 90.31 495 THR A N 1
ATOM 3800 C CA . THR A 1 495 ? 15.927 -9.088 16.005 1.00 90.31 495 THR A CA 1
ATOM 3801 C C . THR A 1 495 ? 15.520 -7.821 16.751 1.00 90.31 495 THR A C 1
ATOM 3803 O O . THR A 1 495 ? 15.364 -7.847 17.977 1.00 90.31 495 THR A O 1
ATOM 3806 N N . GLY A 1 496 ? 15.290 -6.742 16.010 1.00 92.81 496 GLY A N 1
ATOM 3807 C CA . GLY A 1 496 ? 14.759 -5.489 16.542 1.00 92.81 496 GLY A CA 1
ATOM 3808 C C . GLY A 1 496 ? 13.910 -4.734 15.525 1.00 92.81 496 GLY A C 1
ATOM 3809 O O . GLY A 1 496 ? 13.628 -5.236 14.436 1.00 92.81 496 GLY A O 1
ATOM 3810 N N . SER A 1 497 ? 13.496 -3.525 15.894 1.00 95.50 497 SER A N 1
ATOM 3811 C CA . SER A 1 497 ? 12.701 -2.640 15.040 1.00 95.50 497 SER A CA 1
ATOM 3812 C C . SER A 1 497 ? 13.514 -2.145 13.850 1.00 95.50 497 SER A C 1
ATOM 3814 O O . SER A 1 497 ? 14.635 -1.671 14.032 1.00 95.50 497 SER A O 1
ATOM 3816 N N . ALA A 1 498 ? 12.916 -2.163 12.659 1.00 94.38 498 ALA A N 1
ATOM 3817 C CA . ALA A 1 498 ? 13.446 -1.416 11.521 1.00 94.38 498 ALA A CA 1
ATOM 3818 C C . ALA A 1 498 ? 13.425 0.103 11.782 1.00 94.38 498 ALA A C 1
ATOM 3820 O O . ALA A 1 498 ? 12.671 0.592 12.635 1.00 94.38 498 ALA A O 1
ATOM 3821 N N . VAL A 1 499 ? 14.270 0.824 11.045 1.00 93.88 499 VAL A N 1
ATOM 3822 C CA . VAL A 1 499 ? 14.481 2.279 11.128 1.00 93.88 499 VAL A CA 1
ATOM 3823 C C . VAL A 1 499 ? 14.257 2.941 9.765 1.00 93.88 499 VAL A C 1
ATOM 3825 O O . VAL A 1 499 ? 14.254 2.272 8.732 1.00 93.88 499 VAL A O 1
ATOM 3828 N N . GLY A 1 500 ? 14.052 4.254 9.737 1.00 91.75 500 GLY A N 1
ATOM 3829 C CA . GLY A 1 500 ? 13.998 5.020 8.494 1.00 91.75 500 GLY A CA 1
ATOM 3830 C C . GLY A 1 500 ? 15.329 5.019 7.744 1.00 91.75 500 GLY A C 1
ATOM 3831 O O . GLY A 1 500 ? 16.390 4.727 8.303 1.00 91.75 500 GLY A O 1
ATOM 3832 N N . LEU A 1 501 ? 15.273 5.357 6.455 1.00 87.44 501 LEU A N 1
ATOM 3833 C CA . LEU A 1 501 ? 16.475 5.548 5.654 1.00 87.44 501 LEU A CA 1
ATOM 3834 C C . LEU A 1 501 ? 17.211 6.832 6.075 1.00 87.44 501 LEU A C 1
ATOM 3836 O O . LEU A 1 501 ? 16.590 7.895 6.158 1.00 87.44 501 LEU A O 1
ATOM 3840 N N . PRO A 1 502 ? 18.540 6.777 6.282 1.00 76.06 502 PRO A N 1
ATOM 3841 C CA . PRO A 1 502 ? 19.339 7.976 6.484 1.00 76.06 502 PRO A CA 1
ATOM 3842 C C . PRO A 1 502 ? 19.215 8.912 5.277 1.00 76.06 502 PRO A C 1
ATOM 3844 O O . PRO A 1 502 ? 19.238 8.457 4.137 1.00 76.06 502 PRO A O 1
ATOM 3847 N N . ASP A 1 503 ? 19.125 10.217 5.531 1.00 73.56 503 ASP A N 1
ATOM 3848 C CA . ASP A 1 503 ? 19.081 11.282 4.513 1.00 73.56 503 ASP A CA 1
ATOM 3849 C C . ASP A 1 503 ? 17.862 11.273 3.555 1.00 73.56 503 ASP A C 1
ATOM 3851 O O . ASP A 1 503 ? 17.798 12.098 2.645 1.00 73.56 503 ASP A O 1
ATOM 3855 N N . ASP A 1 504 ? 16.849 10.436 3.805 1.00 77.00 504 ASP A N 1
ATOM 3856 C CA . ASP A 1 504 ? 15.561 10.389 3.080 1.00 77.00 504 ASP A CA 1
ATOM 3857 C C . ASP A 1 504 ? 14.718 11.677 3.249 1.00 77.00 504 ASP A C 1
ATOM 3859 O O . ASP A 1 504 ? 13.788 11.976 2.504 1.00 77.00 504 ASP A O 1
ATOM 3863 N N . GLY A 1 505 ? 15.032 12.496 4.255 1.00 81.62 505 GLY A N 1
ATOM 3864 C CA . GLY A 1 505 ? 14.330 13.755 4.531 1.00 81.62 505 GLY A CA 1
ATOM 3865 C C . GLY A 1 505 ? 12.916 13.586 5.107 1.00 81.62 505 GLY A C 1
ATOM 3866 O O . GLY A 1 505 ? 12.330 14.570 5.562 1.00 81.62 505 GLY A O 1
ATOM 3867 N N . ARG A 1 506 ? 12.389 12.358 5.145 1.00 90.81 506 ARG A N 1
ATOM 3868 C CA . ARG A 1 506 ? 11.152 11.959 5.832 1.00 90.81 506 ARG A CA 1
ATOM 3869 C C . ARG A 1 506 ? 11.465 11.479 7.254 1.00 90.81 506 ARG A C 1
ATOM 3871 O O . ARG A 1 506 ? 12.541 10.947 7.511 1.00 90.81 506 ARG A O 1
ATOM 3878 N N . ILE A 1 507 ? 10.522 11.648 8.184 1.00 94.25 507 ILE A N 1
ATOM 3879 C CA . ILE A 1 507 ? 10.612 11.049 9.525 1.00 94.25 507 ILE A CA 1
ATOM 3880 C C . ILE A 1 507 ? 9.888 9.705 9.492 1.00 94.25 507 ILE A C 1
ATOM 3882 O O . ILE A 1 507 ? 8.663 9.659 9.510 1.00 94.25 507 ILE A O 1
ATOM 3886 N N . LYS A 1 508 ? 10.663 8.621 9.433 1.00 95.81 508 LYS A N 1
ATOM 3887 C CA . LYS A 1 508 ? 10.184 7.237 9.496 1.00 95.81 508 LYS A CA 1
ATOM 3888 C C . LYS A 1 508 ? 11.021 6.457 10.526 1.00 95.81 508 LYS A C 1
ATOM 3890 O O . LYS A 1 508 ? 12.234 6.645 10.532 1.00 95.81 508 LYS A O 1
ATOM 3895 N N . PRO A 1 509 ? 10.427 5.590 11.368 1.00 97.50 509 PRO A N 1
ATOM 3896 C CA . PRO A 1 509 ? 8.984 5.496 11.610 1.00 97.50 509 PRO A CA 1
ATOM 3897 C C . PRO A 1 509 ? 8.452 6.820 12.185 1.00 97.50 509 PRO A C 1
ATOM 3899 O O . PRO A 1 509 ? 9.212 7.550 12.814 1.00 97.50 509 PRO A O 1
ATOM 3902 N N . GLU A 1 510 ? 7.179 7.160 11.982 1.00 98.38 510 GLU A N 1
ATOM 3903 C CA . GLU A 1 510 ? 6.592 8.358 12.599 1.00 98.38 510 GLU A CA 1
ATOM 3904 C C . GLU A 1 510 ? 6.489 8.192 14.117 1.00 98.38 510 GLU A C 1
ATOM 3906 O O . GLU A 1 510 ? 6.821 9.099 14.878 1.00 98.38 510 GLU A O 1
ATOM 3911 N N . LEU A 1 511 ? 6.054 7.022 14.579 1.00 98.75 511 LEU A N 1
ATOM 3912 C CA . LEU A 1 511 ? 5.797 6.756 15.992 1.00 98.75 511 LEU A CA 1
ATOM 3913 C C . LEU A 1 511 ? 6.423 5.433 16.415 1.00 98.75 511 LEU A C 1
ATOM 3915 O O . LEU A 1 511 ? 6.739 4.571 15.597 1.00 98.75 511 LEU A O 1
ATOM 3919 N N . VAL A 1 512 ? 6.566 5.247 17.722 1.00 98.69 512 VAL A N 1
ATOM 3920 C CA . VAL A 1 512 ? 6.924 3.952 18.304 1.00 98.69 512 VAL A CA 1
ATOM 3921 C C . VAL A 1 512 ? 5.933 3.553 19.382 1.00 98.69 512 VAL A C 1
ATOM 3923 O O . VAL A 1 512 ? 5.382 4.392 20.090 1.00 98.69 512 VAL A O 1
ATOM 3926 N N . ALA A 1 513 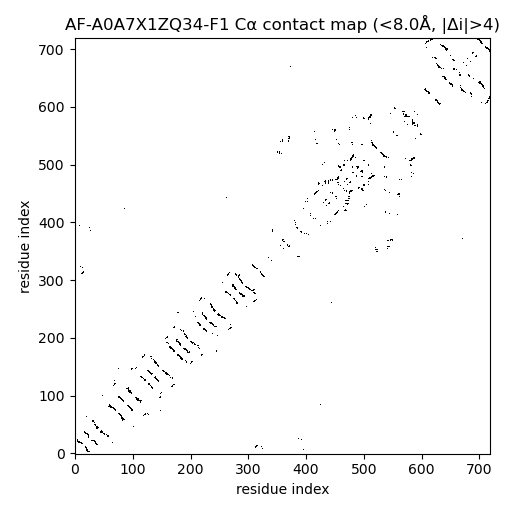? 5.725 2.254 19.540 1.00 98.31 513 ALA A N 1
ATOM 3927 C CA . ALA A 1 513 ? 4.937 1.700 20.633 1.00 98.31 513 ALA A CA 1
ATOM 3928 C C . ALA A 1 513 ? 5.577 0.394 21.135 1.00 98.31 513 ALA A C 1
ATOM 3930 O O . ALA A 1 513 ? 6.515 -0.113 20.504 1.00 98.31 513 ALA A O 1
ATOM 3931 N N . PRO A 1 514 ? 5.144 -0.139 22.294 1.00 97.50 514 PRO A N 1
ATOM 3932 C CA . PRO A 1 514 ? 5.657 -1.404 22.798 1.00 97.50 514 PRO A CA 1
ATOM 3933 C C . PRO A 1 514 ? 5.577 -2.510 21.739 1.00 97.50 514 PRO A C 1
ATOM 3935 O O . PRO A 1 514 ? 4.498 -2.876 21.286 1.00 97.50 514 PRO A O 1
ATOM 3938 N N . ALA A 1 515 ? 6.743 -3.025 21.359 1.00 96.56 515 ALA A N 1
ATOM 3939 C CA . ALA A 1 515 ? 6.937 -4.117 20.413 1.00 96.56 515 ALA A CA 1
ATOM 3940 C C . ALA A 1 515 ? 7.633 -5.307 21.070 1.00 96.56 515 ALA A C 1
ATOM 3942 O O . ALA A 1 515 ? 7.394 -6.433 20.657 1.00 96.56 515 ALA A O 1
ATOM 3943 N N . ALA A 1 516 ? 8.480 -5.082 22.081 1.00 94.38 516 ALA A N 1
ATOM 3944 C CA . ALA A 1 516 ? 9.199 -6.137 22.788 1.00 94.38 516 ALA A CA 1
ATOM 3945 C C . ALA A 1 516 ? 8.632 -6.367 24.195 1.00 94.38 516 ALA A C 1
ATOM 3947 O O . ALA A 1 516 ? 8.447 -5.425 24.968 1.00 94.38 516 ALA A O 1
ATOM 3948 N N . GLY A 1 517 ? 8.390 -7.632 24.541 1.00 90.88 517 GLY A N 1
ATOM 3949 C CA . GLY A 1 517 ? 7.818 -8.032 25.825 1.00 90.88 517 GLY A CA 1
ATOM 3950 C C . GLY A 1 517 ? 6.338 -7.675 25.960 1.00 90.88 517 GLY A C 1
ATOM 3951 O O . GLY A 1 517 ? 5.881 -7.381 27.063 1.00 90.88 517 GLY A O 1
ATOM 3952 N N . VAL A 1 518 ? 5.586 -7.678 24.856 1.00 91.69 518 VAL A N 1
ATOM 3953 C CA . VAL A 1 518 ? 4.162 -7.316 24.834 1.00 91.69 518 VAL A CA 1
ATOM 3954 C C . VAL A 1 518 ? 3.316 -8.519 25.234 1.00 91.69 518 VAL A C 1
ATOM 3956 O O . VAL A 1 518 ? 3.472 -9.600 24.677 1.00 91.69 518 VAL A O 1
ATOM 3959 N N . TYR A 1 519 ? 2.414 -8.351 26.199 1.00 89.50 519 TYR A N 1
ATOM 3960 C CA . TYR A 1 519 ? 1.506 -9.418 26.623 1.00 89.50 519 TYR A CA 1
ATOM 3961 C C . TYR A 1 519 ? 0.363 -9.573 25.608 1.00 89.50 519 TYR A C 1
ATOM 3963 O O . TYR A 1 519 ? -0.338 -8.600 25.340 1.00 89.50 519 TYR A O 1
ATOM 3971 N N . VAL A 1 520 ? 0.180 -10.766 25.037 1.00 86.31 520 VAL A N 1
ATOM 3972 C CA . VAL A 1 520 ? -0.801 -11.052 23.970 1.00 86.31 520 VAL A CA 1
ATOM 3973 C C . VAL A 1 520 ? -1.599 -12.331 24.248 1.00 86.31 520 VAL A C 1
ATOM 3975 O O . VAL A 1 520 ? -1.147 -13.195 25.004 1.00 86.31 520 VAL A O 1
ATOM 3978 N N . ILE A 1 521 ? -2.781 -12.438 23.630 1.00 79.88 521 ILE A N 1
ATOM 3979 C CA . ILE A 1 521 ? -3.668 -13.615 23.667 1.00 79.88 521 ILE A CA 1
ATOM 3980 C C . ILE A 1 521 ? -3.225 -14.623 22.599 1.00 79.88 521 ILE A C 1
ATOM 3982 O O . ILE A 1 521 ? -2.992 -14.225 21.460 1.00 79.88 521 ILE A O 1
ATOM 3986 N N . ASP A 1 522 ? -3.124 -15.912 22.932 1.00 73.25 522 ASP A N 1
ATOM 3987 C CA . ASP A 1 522 ? -2.906 -16.982 21.949 1.00 73.25 522 ASP A CA 1
ATOM 3988 C C . ASP A 1 522 ? -4.230 -17.573 21.422 1.00 73.25 522 ASP A C 1
ATOM 3990 O O . ASP A 1 522 ? -5.260 -17.482 22.081 1.00 73.25 522 ASP A O 1
ATOM 3994 N N . VAL A 1 523 ? -4.214 -18.166 20.225 1.00 67.38 523 VAL A N 1
ATOM 3995 C CA . VAL A 1 523 ? -5.432 -18.586 19.488 1.00 67.38 523 VAL A CA 1
ATOM 3996 C C . VAL A 1 523 ? -5.915 -20.007 19.780 1.00 67.38 523 VAL A C 1
ATOM 3998 O O . VAL A 1 523 ? -6.897 -20.445 19.185 1.00 67.38 523 VAL A O 1
ATOM 4001 N N . ASP A 1 524 ? -5.219 -20.760 20.631 1.00 61.25 524 ASP A N 1
ATOM 4002 C CA . ASP A 1 524 ? -5.647 -22.115 20.985 1.00 61.25 524 ASP A CA 1
ATOM 4003 C C . ASP A 1 524 ? -6.805 -22.049 21.996 1.00 61.25 524 ASP A C 1
ATOM 4005 O O . ASP A 1 524 ? -6.744 -21.288 22.961 1.00 61.25 524 ASP A O 1
ATOM 4009 N N . ASP A 1 525 ? -7.843 -22.866 21.797 1.00 51.12 525 ASP A N 1
ATOM 4010 C CA . ASP A 1 525 ? -9.118 -22.880 22.546 1.00 51.12 525 ASP A CA 1
ATOM 4011 C C . ASP A 1 525 ? -8.959 -23.507 23.954 1.00 51.12 525 ASP A C 1
ATOM 4013 O O . ASP A 1 525 ? -9.840 -24.177 24.497 1.00 51.12 525 ASP A O 1
ATOM 4017 N N . THR A 1 526 ? -7.770 -23.353 24.549 1.00 50.91 526 THR A N 1
ATOM 4018 C CA . THR A 1 526 ? -7.419 -23.840 25.881 1.00 50.91 526 THR A CA 1
ATOM 4019 C C . THR A 1 526 ? -7.072 -22.671 26.805 1.00 50.91 526 THR A C 1
ATOM 4021 O O . THR A 1 526 ? -6.279 -21.790 26.490 1.00 50.91 526 THR A O 1
ATOM 4024 N N . ILE A 1 527 ? -7.669 -22.699 27.996 1.00 47.09 527 ILE A N 1
ATOM 4025 C CA . ILE A 1 527 ? -7.814 -21.636 29.016 1.00 47.09 527 ILE A CA 1
ATOM 4026 C C . ILE A 1 527 ? -6.507 -20.933 29.473 1.00 47.09 527 ILE A C 1
ATOM 4028 O O . ILE A 1 527 ? -6.551 -19.975 30.244 1.00 47.09 527 ILE A O 1
ATOM 4032 N N . SER A 1 528 ? -5.319 -21.377 29.052 1.00 53.56 528 SER A N 1
ATOM 4033 C CA . SER A 1 528 ? -4.052 -21.069 29.734 1.00 53.56 528 SER A CA 1
ATOM 4034 C C . SER A 1 528 ? -2.974 -20.307 28.957 1.00 53.56 528 SER A C 1
ATOM 4036 O O . SER A 1 528 ? -1.849 -20.246 29.458 1.00 53.56 528 SER A O 1
ATOM 4038 N N . HIS A 1 529 ? -3.239 -19.698 27.799 1.00 68.06 529 HIS A N 1
ATOM 4039 C CA . HIS A 1 529 ? -2.134 -19.197 26.965 1.00 68.06 529 HIS A CA 1
ATOM 4040 C C . HIS A 1 529 ? -2.226 -17.714 26.596 1.00 68.06 529 HIS A C 1
ATOM 4042 O O . HIS A 1 529 ? -2.528 -17.327 25.476 1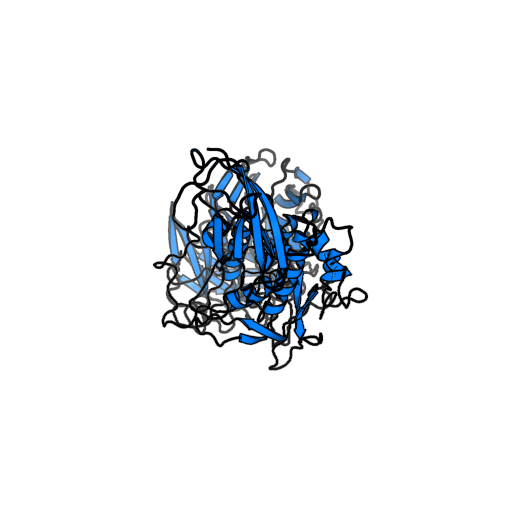.00 68.06 529 HIS A O 1
ATOM 4048 N N . TYR A 1 530 ? -1.847 -16.877 27.561 1.00 78.38 530 TYR A N 1
ATOM 4049 C CA . TYR A 1 530 ? -1.227 -15.586 27.277 1.00 78.38 530 TYR A CA 1
ATOM 4050 C C . TYR A 1 530 ? 0.291 -15.744 27.252 1.00 78.38 530 TYR A C 1
ATOM 4052 O O . TYR A 1 530 ? 0.849 -16.521 28.035 1.00 78.38 530 TYR A O 1
ATOM 4060 N N . PHE A 1 531 ? 0.984 -14.962 26.431 1.00 81.88 531 PHE A N 1
ATOM 4061 C CA . PHE A 1 531 ? 2.446 -14.941 26.437 1.00 81.88 531 PHE A CA 1
ATOM 4062 C C . PHE A 1 531 ? 3.002 -13.550 26.139 1.00 81.88 531 PHE A C 1
ATOM 4064 O O . PHE A 1 531 ? 2.276 -12.640 25.749 1.00 81.88 531 PHE A O 1
ATOM 4071 N N . TYR A 1 532 ? 4.308 -13.389 26.355 1.00 87.38 532 TYR A N 1
ATOM 4072 C CA . TYR A 1 532 ? 5.035 -12.186 25.967 1.00 87.38 532 TYR A CA 1
ATOM 4073 C C . TYR A 1 532 ? 5.613 -12.365 24.565 1.00 87.38 532 TYR A C 1
ATOM 4075 O O . TYR A 1 532 ? 6.498 -13.198 24.360 1.00 87.38 532 TYR A O 1
ATOM 4083 N N . GLY A 1 533 ? 5.089 -11.605 23.610 1.00 87.31 533 GLY A N 1
ATOM 4084 C CA . GLY A 1 533 ? 5.532 -11.574 22.226 1.00 87.31 533 GLY A CA 1
ATOM 4085 C C . GLY A 1 533 ? 6.484 -10.412 21.935 1.00 87.31 533 GLY A C 1
ATOM 4086 O O . GLY A 1 533 ? 6.507 -9.411 22.654 1.00 87.31 533 GLY A O 1
ATOM 4087 N N . ASN A 1 534 ? 7.251 -10.560 20.852 1.00 91.81 534 ASN A N 1
ATOM 4088 C CA . ASN A 1 534 ? 8.075 -9.500 20.277 1.00 91.81 534 ASN A CA 1
ATOM 4089 C C . ASN A 1 534 ? 7.699 -9.272 18.803 1.00 91.81 534 ASN A C 1
ATOM 4091 O O . ASN A 1 534 ? 7.458 -10.249 18.093 1.00 91.81 534 ASN A O 1
ATOM 4095 N N . GLY A 1 535 ? 7.668 -8.019 18.351 1.00 93.12 535 GLY A N 1
ATOM 4096 C CA . GLY A 1 535 ? 7.397 -7.640 16.963 1.00 93.12 535 GLY A CA 1
ATOM 4097 C C . GLY A 1 535 ? 6.825 -6.228 16.838 1.00 93.12 535 GLY A C 1
ATOM 4098 O O . GLY A 1 535 ? 5.954 -5.842 17.613 1.00 93.12 535 GLY A O 1
ATOM 4099 N N . THR A 1 536 ? 7.244 -5.463 15.827 1.00 96.19 536 THR A N 1
ATOM 4100 C CA . THR A 1 536 ? 6.620 -4.168 15.484 1.00 96.19 536 THR A CA 1
ATOM 4101 C C . THR A 1 536 ? 5.165 -4.342 15.038 1.00 96.19 536 THR A C 1
ATOM 4103 O O . THR A 1 536 ? 4.349 -3.440 15.210 1.00 96.19 536 THR A O 1
ATOM 4106 N N . SER A 1 537 ? 4.796 -5.554 14.615 1.00 93.94 537 SER A N 1
ATOM 4107 C CA . SER A 1 537 ? 3.413 -6.012 14.447 1.00 93.94 537 SER A CA 1
ATOM 4108 C C . SER A 1 537 ? 2.546 -5.905 15.706 1.00 93.94 537 SER A C 1
ATOM 4110 O O . SER A 1 537 ? 1.328 -5.898 15.603 1.00 93.94 537 SER A O 1
ATOM 4112 N N . TYR A 1 538 ? 3.143 -5.836 16.899 1.00 95.81 538 TYR A N 1
ATOM 4113 C CA . TYR A 1 538 ? 2.421 -5.592 18.152 1.00 95.81 538 TYR A CA 1
ATOM 4114 C C . TYR A 1 538 ? 2.369 -4.110 18.529 1.00 95.81 538 TYR A C 1
ATOM 4116 O O . TYR A 1 538 ? 1.492 -3.706 19.286 1.00 95.81 538 TYR A O 1
ATOM 4124 N N . ALA A 1 539 ? 3.256 -3.289 17.969 1.00 97.75 539 ALA A N 1
ATOM 4125 C CA . ALA A 1 539 ? 3.265 -1.849 18.188 1.00 97.75 539 ALA A CA 1
ATOM 4126 C C . ALA A 1 539 ? 2.203 -1.137 17.333 1.00 97.75 539 ALA A C 1
ATOM 4128 O O . ALA A 1 539 ? 1.444 -0.319 17.854 1.00 97.75 539 ALA A O 1
ATOM 4129 N N . ALA A 1 540 ? 2.103 -1.486 16.046 1.00 98.06 540 ALA A N 1
ATOM 4130 C CA . ALA A 1 540 ? 1.122 -0.917 15.117 1.00 98.06 540 ALA A CA 1
ATOM 4131 C C . ALA A 1 540 ? -0.340 -0.939 15.630 1.00 98.06 540 ALA A C 1
ATOM 4133 O O . ALA A 1 540 ? -0.948 0.136 15.688 1.00 98.06 540 ALA A O 1
ATOM 4134 N N . PRO A 1 541 ? -0.898 -2.075 16.112 1.00 97.38 541 PRO A N 1
ATOM 4135 C CA . PRO A 1 541 ? -2.290 -2.127 16.569 1.00 97.38 541 PRO A CA 1
ATOM 4136 C C . PRO A 1 541 ? -2.550 -1.293 17.830 1.00 97.38 541 PRO A C 1
ATOM 4138 O O . PRO A 1 541 ? -3.680 -0.858 18.050 1.00 97.38 541 PRO A O 1
ATOM 4141 N N . LEU A 1 542 ? -1.527 -1.034 18.654 1.00 97.56 542 LEU A N 1
ATOM 4142 C CA . LEU A 1 542 ? -1.666 -0.151 19.815 1.00 97.56 542 LEU A CA 1
ATOM 4143 C C . LEU A 1 542 ? -1.899 1.295 19.371 1.00 97.56 542 LEU A C 1
ATOM 4145 O O . LEU A 1 542 ? -2.775 1.963 19.912 1.00 97.56 542 LEU A O 1
ATOM 4149 N N . VAL A 1 543 ? -1.161 1.767 18.362 1.00 98.44 543 VAL A N 1
ATOM 4150 C CA . VAL A 1 543 ? -1.359 3.112 17.796 1.00 98.44 543 VAL A CA 1
ATOM 4151 C C . VAL A 1 543 ? -2.694 3.201 17.055 1.00 98.44 543 VAL A C 1
ATOM 4153 O O . VAL A 1 543 ? -3.410 4.187 17.228 1.00 98.44 543 VAL A O 1
ATOM 4156 N N . ALA A 1 544 ? -3.078 2.153 16.317 1.00 98.31 544 ALA A N 1
ATOM 4157 C CA . ALA A 1 544 ? -4.390 2.066 15.673 1.00 98.31 544 ALA A CA 1
ATOM 4158 C C . ALA A 1 544 ? -5.535 2.217 16.687 1.00 98.31 544 ALA A C 1
ATOM 4160 O O . ALA A 1 544 ? -6.474 2.979 16.463 1.00 98.31 544 ALA A O 1
ATOM 4161 N N . GLY A 1 545 ? -5.434 1.546 17.838 1.00 97.38 545 GLY A N 1
ATOM 4162 C CA . GLY A 1 545 ? -6.441 1.660 18.888 1.00 97.38 545 GLY A CA 1
ATOM 4163 C C . GLY A 1 545 ? -6.469 3.034 19.562 1.00 97.38 545 GLY A C 1
ATOM 4164 O O . GLY A 1 545 ? -7.548 3.533 19.873 1.00 97.38 545 GLY A O 1
ATOM 4165 N N . ILE A 1 546 ? -5.323 3.710 19.726 1.00 97.12 546 ILE A N 1
ATOM 4166 C CA . ILE A 1 546 ? -5.313 5.112 20.187 1.00 97.12 546 ILE A CA 1
ATOM 4167 C C . ILE A 1 546 ? -6.063 6.000 19.186 1.00 97.12 546 ILE A C 1
ATOM 4169 O O . ILE A 1 546 ? -6.897 6.806 19.596 1.00 97.12 546 ILE A O 1
ATOM 4173 N N . ALA A 1 547 ? -5.820 5.829 17.885 1.00 97.44 547 ALA A N 1
ATOM 4174 C CA . ALA A 1 547 ? -6.546 6.566 16.857 1.00 97.44 547 ALA A CA 1
ATOM 4175 C C . ALA A 1 547 ? -8.057 6.261 16.875 1.00 97.44 547 ALA A C 1
ATOM 4177 O O . ALA A 1 547 ? -8.864 7.178 16.733 1.00 97.44 547 ALA A O 1
ATOM 4178 N N . ALA A 1 548 ? -8.462 5.013 17.131 1.00 96.44 548 ALA A N 1
ATOM 4179 C CA . ALA A 1 548 ? -9.874 4.655 17.280 1.00 96.44 548 ALA A CA 1
ATOM 4180 C C . ALA A 1 548 ? -10.527 5.370 18.478 1.00 96.44 548 ALA A C 1
ATOM 4182 O O . ALA A 1 548 ? -11.622 5.915 18.345 1.00 96.44 548 ALA A O 1
ATOM 4183 N N . LEU A 1 549 ? -9.834 5.454 19.621 1.00 93.75 549 LEU A N 1
ATOM 4184 C CA . LEU A 1 549 ? -10.293 6.249 20.768 1.00 93.75 549 LEU A CA 1
ATOM 4185 C C . LEU A 1 549 ? -10.399 7.742 20.424 1.00 93.75 549 LEU A C 1
ATOM 4187 O O . LEU A 1 549 ? -11.339 8.410 20.851 1.00 93.75 549 LEU A O 1
ATOM 4191 N N . MET A 1 550 ? -9.465 8.277 19.632 1.00 93.62 550 MET A N 1
ATOM 4192 C CA . MET A 1 550 ? -9.554 9.659 19.151 1.00 93.62 550 MET A CA 1
ATOM 4193 C C . MET A 1 550 ? -10.796 9.876 18.284 1.00 93.62 550 MET A C 1
ATOM 4195 O O . MET A 1 550 ? -11.455 10.894 18.455 1.00 93.62 550 MET A O 1
ATOM 4199 N N . LEU A 1 551 ? -11.157 8.932 17.408 1.00 92.69 551 LEU A N 1
ATOM 4200 C CA . LEU A 1 551 ? -12.377 9.008 16.592 1.00 92.69 551 LEU A CA 1
ATOM 4201 C C . LEU A 1 551 ? -13.670 8.840 17.401 1.00 92.69 551 LEU A C 1
ATOM 4203 O O . LEU A 1 551 ? -14.715 9.364 17.006 1.00 92.69 551 LEU A O 1
ATOM 4207 N N . GLU A 1 552 ? -13.624 8.112 18.519 1.00 89.75 552 GLU A N 1
ATOM 4208 C CA . GLU A 1 552 ? -14.746 8.024 19.458 1.00 89.75 552 GLU A CA 1
ATOM 4209 C C . GLU A 1 552 ? -14.986 9.375 20.148 1.00 89.75 552 GLU A C 1
ATOM 4211 O O . GLU A 1 552 ? -16.123 9.842 20.223 1.00 89.75 552 GLU A O 1
ATOM 4216 N N . VAL A 1 553 ? -13.914 10.024 20.613 1.00 87.19 553 VAL A N 1
ATOM 4217 C CA . VAL A 1 553 ? -13.976 11.326 21.298 1.00 87.19 553 VAL A CA 1
ATOM 4218 C C . VAL A 1 553 ? -14.253 12.477 20.323 1.00 87.19 553 VAL A C 1
ATOM 4220 O O . VAL A 1 553 ? -15.014 13.389 20.652 1.00 87.19 553 VAL A O 1
ATOM 4223 N N . HIS A 1 554 ? -13.664 12.418 19.128 1.00 87.12 554 HIS A N 1
ATOM 4224 C CA . HIS A 1 554 ? -13.749 13.421 18.066 1.00 87.12 554 HIS A CA 1
ATOM 4225 C C . HIS A 1 554 ? -14.211 12.797 16.740 1.00 87.12 554 HIS A C 1
ATOM 4227 O O . HIS A 1 554 ? -13.413 12.626 15.809 1.00 87.12 554 HIS A O 1
ATOM 4233 N N . PRO A 1 555 ? -15.513 12.475 16.605 1.00 89.88 555 PRO A N 1
ATOM 4234 C CA . PRO A 1 555 ? -16.083 11.962 15.361 1.00 89.88 555 PRO A CA 1
ATOM 4235 C C . PRO A 1 555 ? -15.808 12.836 14.133 1.00 89.88 555 PRO A C 1
ATOM 4237 O O . PRO A 1 555 ? -15.796 12.324 13.015 1.00 89.88 555 PRO A O 1
ATOM 4240 N N . GLU A 1 556 ? -15.590 14.139 14.327 1.00 86.56 556 GLU A N 1
ATOM 4241 C CA . GLU A 1 556 ? -15.248 15.106 13.284 1.00 86.56 556 GLU A CA 1
ATOM 4242 C C . GLU A 1 556 ? -13.881 14.874 12.621 1.00 86.56 556 GLU A C 1
ATOM 4244 O O . GLU A 1 556 ? -13.614 15.473 11.581 1.00 86.56 556 GLU A O 1
ATOM 4249 N N . TYR A 1 557 ? -13.020 14.023 13.189 1.00 91.00 557 TYR A N 1
ATOM 4250 C CA . TYR A 1 557 ? -11.732 13.652 12.591 1.00 91.00 557 TYR A CA 1
ATOM 4251 C C . TYR A 1 557 ? -11.839 12.505 11.575 1.00 91.00 557 TYR A C 1
ATOM 4253 O O . TYR A 1 557 ? -10.863 12.227 10.876 1.00 91.00 557 TYR A O 1
ATOM 4261 N N . ARG A 1 558 ? -13.001 11.845 11.455 1.00 90.62 558 ARG A N 1
ATOM 4262 C CA . ARG A 1 558 ? -13.212 10.794 10.444 1.00 90.62 558 ARG A CA 1
ATOM 4263 C C . ARG A 1 558 ? -12.958 11.332 9.036 1.00 90.62 558 ARG A C 1
ATOM 4265 O O . ARG A 1 558 ? -13.416 12.420 8.689 1.00 90.62 558 ARG A O 1
ATOM 4272 N N . GLY A 1 559 ? -12.228 10.564 8.229 1.00 89.44 559 GLY A N 1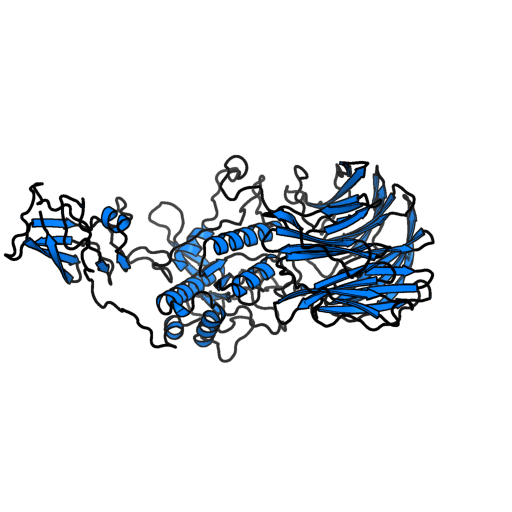
ATOM 4273 C CA . GLY A 1 559 ? -11.819 10.980 6.887 1.00 89.44 559 GLY A CA 1
ATOM 4274 C C . GLY A 1 559 ? -10.677 12.005 6.852 1.00 89.44 559 GLY A C 1
ATOM 4275 O O . GLY A 1 559 ? -10.360 12.504 5.775 1.00 89.44 559 GLY A O 1
ATOM 4276 N N . ASN A 1 560 ? -10.069 12.356 7.995 1.00 91.44 560 ASN A N 1
ATOM 4277 C CA . ASN A 1 560 ? -8.976 13.330 8.086 1.00 91.44 560 ASN A CA 1
ATOM 4278 C C . ASN A 1 560 ? -7.756 12.745 8.832 1.00 91.44 560 ASN A C 1
ATOM 4280 O O . ASN A 1 560 ? -7.479 13.126 9.977 1.00 91.44 560 ASN A O 1
ATOM 4284 N N . PRO A 1 561 ? -7.017 11.814 8.197 1.00 93.88 561 PRO A N 1
ATOM 4285 C CA . PRO A 1 561 ? -5.868 11.158 8.814 1.00 93.88 561 PRO A CA 1
ATOM 4286 C C . PRO A 1 561 ? -4.769 12.149 9.211 1.00 93.88 561 PRO A C 1
ATOM 4288 O O . PRO A 1 561 ? -4.217 12.011 10.298 1.00 93.88 561 PRO A O 1
ATOM 4291 N N . ASP A 1 562 ? -4.521 13.201 8.423 1.00 92.38 562 ASP A N 1
ATOM 4292 C CA . ASP A 1 562 ? -3.502 14.224 8.715 1.00 92.38 562 ASP A CA 1
ATOM 4293 C C . ASP A 1 562 ? -3.688 14.874 10.093 1.00 92.38 562 ASP A C 1
ATOM 4295 O O . ASP A 1 562 ? -2.715 15.141 10.805 1.00 92.38 562 ASP A O 1
ATOM 4299 N N . THR A 1 563 ? -4.941 15.111 10.497 1.00 93.81 563 THR A N 1
ATOM 4300 C CA . THR A 1 563 ? -5.254 15.672 11.819 1.00 93.81 563 THR A CA 1
ATOM 4301 C C . THR A 1 563 ? -4.896 14.688 12.926 1.00 93.81 563 THR A C 1
ATOM 4303 O O . THR A 1 563 ? -4.262 15.075 13.906 1.00 93.81 563 THR A O 1
ATOM 4306 N N . ILE A 1 564 ? -5.258 13.415 12.765 1.00 96.12 564 ILE A N 1
ATOM 4307 C CA . ILE A 1 564 ? -4.971 12.367 13.751 1.00 96.12 564 ILE A CA 1
ATOM 4308 C C . ILE A 1 564 ? -3.459 12.162 13.879 1.00 96.12 564 ILE A C 1
ATOM 4310 O O . ILE A 1 564 ? -2.937 12.187 14.993 1.00 96.12 564 ILE A O 1
ATOM 4314 N N . ILE A 1 565 ? -2.755 12.043 12.749 1.00 97.62 565 ILE A N 1
ATOM 4315 C CA . ILE A 1 565 ? -1.293 11.919 12.678 1.00 97.62 565 ILE A CA 1
ATOM 4316 C C . ILE A 1 565 ? -0.639 13.089 13.413 1.00 97.62 565 ILE A C 1
ATOM 4318 O O . ILE A 1 565 ? 0.111 12.879 14.363 1.00 97.62 565 ILE A O 1
ATOM 4322 N N . SER A 1 566 ? -1.007 14.324 13.062 1.00 95.75 566 SER A N 1
ATOM 4323 C CA . SER A 1 566 ? -0.430 15.529 13.665 1.00 95.75 566 SER A CA 1
ATOM 4324 C C . SER A 1 566 ? -0.624 15.585 15.183 1.00 95.75 566 SER A C 1
ATOM 4326 O O . SER A 1 566 ? 0.253 16.064 15.900 1.00 95.75 566 SER A O 1
ATOM 4328 N N . LEU A 1 567 ? -1.779 15.145 15.691 1.00 95.81 567 LEU A N 1
ATOM 4329 C CA . LEU A 1 567 ? -2.080 15.143 17.125 1.00 95.81 567 LEU A CA 1
ATOM 4330 C C . LEU A 1 567 ? -1.311 14.048 17.873 1.00 95.81 567 LEU A C 1
ATOM 4332 O O . LEU A 1 567 ? -0.827 14.300 18.978 1.00 95.81 567 LEU A O 1
ATOM 4336 N N . LEU A 1 568 ? -1.156 12.868 17.266 1.00 97.94 568 LEU A N 1
ATOM 4337 C CA . LEU A 1 568 ? -0.325 11.791 17.806 1.00 97.94 568 LEU A CA 1
ATOM 4338 C C . LEU A 1 568 ? 1.158 12.184 17.836 1.00 97.94 568 LEU A C 1
ATOM 4340 O O . LEU A 1 568 ? 1.831 11.966 18.838 1.00 97.94 568 LEU A O 1
ATOM 4344 N N . GLU A 1 569 ? 1.666 12.820 16.780 1.00 97.44 569 GLU A N 1
ATOM 4345 C CA . GLU A 1 569 ? 3.040 13.333 16.729 1.00 97.44 569 GLU A CA 1
ATOM 4346 C C . GLU A 1 569 ? 3.282 14.434 17.768 1.00 97.44 569 GLU A C 1
ATOM 4348 O O . GLU A 1 569 ? 4.328 14.464 18.418 1.00 97.44 569 GLU A O 1
ATOM 4353 N N . GLN A 1 570 ? 2.313 15.334 17.967 1.00 95.38 570 GLN A N 1
ATOM 4354 C CA . GLN A 1 570 ? 2.392 16.410 18.961 1.00 95.38 570 GLN A CA 1
ATOM 4355 C C . GLN A 1 570 ? 2.321 15.913 20.406 1.00 95.38 570 GLN A C 1
ATOM 4357 O O . GLN A 1 570 ? 2.858 16.572 21.299 1.00 95.38 570 GLN A O 1
ATOM 4362 N N . SER A 1 571 ? 1.654 14.784 20.649 1.00 95.94 571 SER A N 1
ATOM 4363 C CA . SER A 1 571 ? 1.553 14.182 21.979 1.00 95.94 571 SER A CA 1
ATOM 4364 C C . SER A 1 571 ? 2.739 13.281 22.329 1.00 95.94 571 SER A C 1
ATOM 4366 O O . SER A 1 571 ? 2.851 12.846 23.477 1.00 95.94 571 SER A O 1
ATOM 4368 N N . ALA A 1 572 ? 3.606 12.978 21.362 1.00 97.56 572 ALA A N 1
ATOM 4369 C CA . ALA A 1 572 ? 4.621 11.952 21.502 1.00 97.56 572 ALA A CA 1
ATOM 4370 C C . ALA A 1 572 ? 5.865 12.381 22.304 1.00 97.56 572 ALA A C 1
ATOM 4372 O O . ALA A 1 572 ? 6.183 13.554 22.505 1.00 97.56 572 ALA A O 1
ATOM 4373 N N . SER A 1 573 ? 6.605 11.392 22.807 1.00 97.69 573 SER A N 1
ATOM 4374 C CA . SER A 1 573 ? 7.705 11.610 23.756 1.00 97.69 573 SER A CA 1
ATOM 4375 C C . SER A 1 573 ? 8.964 12.280 23.178 1.00 97.69 573 SER A C 1
ATOM 4377 O O . SER A 1 573 ? 9.834 12.692 23.946 1.00 97.69 573 SER A O 1
ATOM 4379 N N . ASN A 1 574 ? 9.103 12.363 21.853 1.00 97.12 574 ASN A N 1
ATOM 4380 C CA . ASN A 1 574 ? 10.288 12.850 21.137 1.00 97.12 574 ASN A CA 1
ATOM 4381 C C . ASN A 1 574 ? 9.964 13.952 20.099 1.00 97.12 574 ASN A C 1
ATOM 4383 O O . ASN A 1 574 ? 10.788 14.266 19.242 1.00 97.12 574 ASN A O 1
ATOM 4387 N N . THR A 1 575 ? 8.805 14.616 20.202 1.00 94.81 575 THR A N 1
ATOM 4388 C CA . THR A 1 575 ? 8.343 15.642 19.241 1.00 94.81 575 THR A CA 1
ATOM 4389 C C . THR A 1 575 ? 9.331 16.787 19.015 1.00 94.81 575 THR A C 1
ATOM 4391 O O . THR A 1 575 ? 9.391 17.370 17.938 1.00 94.81 575 THR A O 1
ATOM 4394 N N . SER A 1 576 ? 10.122 17.139 20.031 1.00 95.31 576 SER A N 1
ATOM 4395 C CA . SER A 1 576 ? 11.087 18.244 19.932 1.00 95.31 576 SER A CA 1
ATOM 4396 C C . SER A 1 576 ? 12.334 17.931 19.094 1.00 95.31 576 SER A C 1
ATOM 4398 O O . SER A 1 576 ? 13.041 18.861 18.707 1.00 95.31 576 SER A O 1
ATOM 4400 N N . SER A 1 577 ? 12.625 16.652 18.841 1.00 95.94 577 SER A N 1
ATOM 4401 C CA . SER A 1 577 ? 13.813 16.211 18.104 1.00 95.94 577 SER A CA 1
ATOM 4402 C C . SER A 1 577 ? 13.581 14.843 17.440 1.00 95.94 577 SER A C 1
ATOM 4404 O O . SER A 1 577 ? 14.277 13.874 17.782 1.00 95.94 577 SER A O 1
ATOM 4406 N N . PRO A 1 578 ? 12.616 14.739 16.507 1.00 95.94 578 PRO A N 1
ATOM 4407 C CA . PRO A 1 578 ? 12.340 13.493 15.808 1.00 95.94 578 PRO A CA 1
ATOM 4408 C C . PRO A 1 578 ? 13.568 13.002 15.034 1.00 95.94 578 PRO A C 1
ATOM 4410 O O . PRO A 1 578 ? 14.426 13.790 14.629 1.00 95.94 578 PRO A O 1
ATOM 4413 N N . ASN A 1 579 ? 13.671 11.688 14.868 1.00 95.00 579 ASN A N 1
ATOM 4414 C CA . ASN A 1 579 ? 14.775 11.028 14.171 1.00 95.00 579 ASN A CA 1
ATOM 4415 C C . ASN A 1 579 ? 14.283 9.779 13.430 1.00 95.00 579 ASN A C 1
ATOM 4417 O O . ASN A 1 579 ? 13.137 9.372 13.584 1.00 95.00 579 ASN A O 1
ATOM 4421 N N . ASP A 1 580 ? 15.170 9.170 12.656 1.00 94.19 580 ASP A N 1
ATOM 4422 C CA . ASP A 1 580 ? 14.927 7.961 11.862 1.00 94.19 580 ASP A CA 1
ATOM 4423 C C . ASP A 1 580 ? 14.806 6.666 12.691 1.00 94.19 580 ASP A C 1
ATOM 4425 O O . ASP A 1 580 ? 14.508 5.605 12.155 1.00 94.19 580 ASP A O 1
ATOM 4429 N N . THR A 1 581 ? 15.035 6.714 14.006 1.00 94.81 581 THR A N 1
ATOM 4430 C CA . THR A 1 581 ? 15.057 5.518 14.859 1.00 94.81 581 THR A CA 1
ATOM 4431 C C . THR A 1 581 ? 13.746 5.333 15.620 1.00 94.81 581 THR A C 1
ATOM 4433 O O . THR A 1 581 ? 13.145 4.260 15.589 1.00 94.81 581 THR A O 1
ATOM 4436 N N . ILE A 1 582 ? 13.299 6.378 16.321 1.00 96.75 582 ILE A N 1
ATOM 4437 C CA . ILE A 1 582 ? 12.075 6.362 17.138 1.00 96.75 582 ILE A CA 1
ATOM 4438 C C . ILE A 1 582 ? 11.034 7.389 16.687 1.00 96.75 582 ILE A C 1
ATOM 4440 O O . ILE A 1 582 ? 10.028 7.570 17.375 1.00 96.75 582 ILE A O 1
ATOM 4444 N N . GLY A 1 583 ? 11.279 8.094 15.581 1.00 97.69 583 GLY A N 1
ATOM 4445 C CA . GLY A 1 583 ? 10.357 9.101 15.076 1.00 97.69 583 GLY A CA 1
ATOM 4446 C C . GLY A 1 583 ? 10.093 10.212 16.080 1.00 97.69 583 GLY A C 1
ATOM 4447 O O . GLY A 1 583 ? 10.985 10.665 16.810 1.00 97.69 583 GLY A O 1
ATOM 4448 N N . TYR A 1 584 ? 8.825 10.597 16.164 1.00 98.31 584 TYR A N 1
ATOM 4449 C CA . TYR A 1 584 ? 8.281 11.497 17.173 1.00 98.31 584 TYR A CA 1
ATOM 4450 C C . TYR A 1 584 ? 8.146 10.841 18.554 1.00 98.31 584 TYR A C 1
ATOM 4452 O O . TYR A 1 584 ? 7.900 11.546 19.529 1.00 98.31 584 TYR A O 1
ATOM 4460 N N . GLY A 1 585 ? 8.395 9.537 18.692 1.00 98.31 585 GLY A N 1
ATOM 4461 C CA . GLY A 1 585 ? 8.423 8.825 19.969 1.00 98.31 585 GLY A CA 1
ATOM 4462 C C . GLY A 1 585 ? 7.125 8.086 20.292 1.00 98.31 585 GLY A C 1
ATOM 4463 O O . GLY A 1 585 ? 6.350 7.733 19.405 1.00 98.31 585 GLY A O 1
ATOM 4464 N N . ILE A 1 586 ? 6.908 7.822 21.583 1.00 98.44 586 ILE A N 1
ATOM 4465 C CA . ILE A 1 586 ? 5.722 7.110 22.077 1.00 98.44 586 ILE A CA 1
ATOM 4466 C C . ILE A 1 586 ? 4.569 8.111 22.200 1.00 98.44 586 ILE A C 1
ATOM 4468 O O . ILE A 1 586 ? 4.722 9.054 22.983 1.00 98.44 586 ILE A O 1
ATOM 4472 N N . PRO A 1 587 ? 3.443 7.941 21.477 1.00 97.44 587 PRO A N 1
ATOM 4473 C CA . PRO A 1 587 ? 2.303 8.847 21.578 1.00 97.44 587 PRO A CA 1
ATOM 4474 C C . PRO A 1 587 ? 1.633 8.738 22.953 1.00 97.44 587 PRO A C 1
ATOM 4476 O O . PRO A 1 587 ? 1.414 7.641 23.472 1.00 97.44 587 PRO A O 1
ATOM 4479 N N . ASP A 1 588 ? 1.260 9.878 23.539 1.00 95.56 588 ASP A N 1
ATOM 4480 C CA . ASP A 1 588 ? 0.425 9.916 24.741 1.00 95.56 588 ASP A CA 1
ATOM 4481 C C . ASP A 1 588 ? -1.052 9.976 24.326 1.00 95.56 588 ASP A C 1
ATOM 4483 O O . ASP A 1 588 ? -1.543 10.996 23.834 1.00 95.56 588 ASP A O 1
ATOM 4487 N N . ALA A 1 589 ? -1.762 8.864 24.530 1.00 91.75 589 ALA A N 1
ATOM 4488 C CA . ALA A 1 589 ? -3.169 8.721 24.159 1.00 91.75 589 ALA A CA 1
ATOM 4489 C C . ALA A 1 589 ? -4.076 9.759 24.836 1.00 91.75 589 ALA A C 1
ATOM 4491 O O . ALA A 1 589 ? -5.015 10.258 24.221 1.00 91.75 589 ALA A O 1
ATOM 4492 N N . TYR A 1 590 ? -3.794 10.109 26.095 1.00 89.25 590 TYR A N 1
ATOM 4493 C CA . TYR A 1 590 ? -4.591 11.088 26.823 1.00 89.25 590 TYR A CA 1
ATOM 4494 C C . TYR A 1 590 ? -4.330 12.495 26.289 1.00 89.25 590 TYR A C 1
ATOM 4496 O O . TYR A 1 590 ? -5.272 13.245 26.074 1.00 89.25 590 TYR A O 1
ATOM 4504 N N . GLN A 1 591 ? -3.076 12.861 26.018 1.00 90.06 591 GLN A N 1
ATOM 4505 C CA . GLN A 1 591 ? -2.774 14.165 25.424 1.00 90.06 591 GLN A CA 1
ATOM 4506 C C . GLN A 1 591 ? -3.280 14.289 23.984 1.00 90.06 591 GLN A C 1
ATOM 4508 O O . GLN A 1 591 ? -3.674 15.385 23.604 1.00 90.06 591 GLN A O 1
ATOM 4513 N N . ALA A 1 592 ? -3.321 13.203 23.207 1.00 89.56 592 ALA A N 1
ATOM 4514 C CA . ALA A 1 592 ? -3.803 13.228 21.825 1.00 89.56 592 ALA A CA 1
ATOM 4515 C C . ALA A 1 592 ? -5.302 13.582 21.703 1.00 89.56 592 ALA A C 1
ATOM 4517 O O . ALA A 1 592 ? -5.705 14.159 20.696 1.00 89.56 592 ALA A O 1
ATOM 4518 N N . ILE A 1 593 ? -6.118 13.299 22.731 1.00 84.88 593 ILE A N 1
ATOM 4519 C CA . ILE A 1 593 ? -7.571 13.578 22.744 1.00 84.88 593 ILE A CA 1
ATOM 4520 C C . ILE A 1 593 ? -7.960 14.923 23.389 1.00 84.88 593 ILE A C 1
ATOM 4522 O O . ILE A 1 593 ? -9.111 15.333 23.326 1.00 84.88 593 ILE A O 1
ATOM 4526 N N . LEU A 1 594 ? -7.040 15.611 24.068 1.00 76.88 594 LEU A N 1
ATOM 4527 C CA . LEU A 1 594 ? -7.317 16.883 24.761 1.00 76.88 594 LEU A CA 1
ATOM 4528 C C . LEU A 1 594 ? -7.410 18.165 23.904 1.00 76.88 594 LEU A C 1
ATOM 4530 O O . LEU A 1 594 ? -8.004 19.127 24.405 1.00 76.88 594 LEU A O 1
ATOM 4534 N N . PRO A 1 595 ? -6.808 18.284 22.701 1.00 68.62 595 PRO A N 1
ATOM 4535 C CA . PRO A 1 595 ? -6.668 19.573 22.017 1.00 68.62 595 PRO A CA 1
ATOM 4536 C C . PRO A 1 595 ? -7.966 20.280 21.600 1.00 68.62 595 PRO A C 1
ATOM 4538 O O . PRO A 1 595 ? -7.894 21.441 21.195 1.00 68.62 595 PRO A O 1
ATOM 4541 N N . LEU A 1 596 ? -9.146 19.669 21.764 1.00 56.62 596 LEU A N 1
ATOM 4542 C CA . LEU A 1 596 ? -10.444 20.328 21.597 1.00 56.62 596 LEU A CA 1
ATOM 4543 C C . LEU A 1 596 ? -11.396 19.996 22.765 1.00 56.62 596 LEU A C 1
ATOM 4545 O O . LEU A 1 596 ? -11.309 18.913 23.339 1.00 56.62 596 LEU A O 1
ATOM 4549 N N . PRO A 1 597 ? -12.315 20.908 23.153 1.00 53.19 597 PRO A N 1
ATOM 4550 C CA . PRO A 1 597 ? -13.333 20.613 24.158 1.00 53.19 597 PRO A CA 1
ATOM 4551 C C . PRO A 1 597 ? -14.272 19.532 23.619 1.00 53.19 597 PRO A C 1
ATOM 4553 O O . PRO A 1 597 ? -15.208 19.823 22.880 1.00 53.19 597 PRO A O 1
ATOM 4556 N N . ALA A 1 598 ? -13.988 18.286 23.971 1.00 50.75 598 ALA A N 1
ATOM 4557 C CA . ALA A 1 598 ? -14.795 17.151 23.585 1.00 50.75 598 ALA A CA 1
ATOM 4558 C C . ALA A 1 598 ? -16.130 17.158 24.347 1.00 50.75 598 ALA A C 1
ATOM 4560 O O . ALA A 1 598 ? -16.168 17.368 25.565 1.00 50.75 598 ALA A O 1
ATOM 4561 N N . ASP A 1 599 ? -17.226 16.901 23.634 1.00 50.28 599 ASP A N 1
ATOM 4562 C CA . ASP A 1 599 ? -18.541 16.652 24.230 1.00 50.28 599 ASP A CA 1
ATOM 4563 C C . ASP A 1 599 ? -18.587 15.185 24.694 1.00 50.28 599 ASP A C 1
ATOM 4565 O O . ASP A 1 599 ? -19.345 14.357 24.194 1.00 50.28 599 ASP A O 1
ATOM 4569 N N . ILE A 1 600 ? -17.677 14.823 25.606 1.00 52.06 600 ILE A N 1
ATOM 4570 C CA . ILE A 1 600 ? -17.611 13.461 26.132 1.00 52.06 600 ILE A CA 1
ATOM 4571 C C . ILE A 1 600 ? -18.732 13.314 27.153 1.00 52.06 600 ILE A C 1
ATOM 4573 O O . ILE A 1 600 ? -18.642 13.837 28.271 1.00 52.06 600 ILE A O 1
ATOM 4577 N N . ASP A 1 601 ? -19.755 12.536 26.809 1.00 55.56 601 ASP A N 1
ATOM 4578 C CA . ASP A 1 601 ? -20.670 11.962 27.795 1.00 55.56 601 ASP A CA 1
ATOM 4579 C C . ASP A 1 601 ? -19.912 10.911 28.624 1.00 55.56 601 ASP A C 1
ATOM 4581 O O . ASP A 1 601 ? -20.064 9.699 28.469 1.00 55.56 601 ASP A O 1
ATOM 4585 N N . THR A 1 602 ? -19.017 11.386 29.496 1.00 54.97 602 THR A N 1
ATOM 4586 C CA . THR A 1 602 ? -18.330 10.557 30.487 1.00 54.97 602 THR A CA 1
ATOM 4587 C C . THR A 1 602 ? -19.350 10.125 31.534 1.00 54.97 602 THR A C 1
ATOM 4589 O O . THR A 1 602 ? -19.525 10.739 32.592 1.00 54.97 602 THR A O 1
ATOM 4592 N N . PHE A 1 603 ? -20.073 9.049 31.248 1.00 66.00 603 PHE A N 1
ATOM 4593 C CA . PHE A 1 603 ? -21.084 8.559 32.167 1.00 66.00 603 PHE A CA 1
ATOM 4594 C 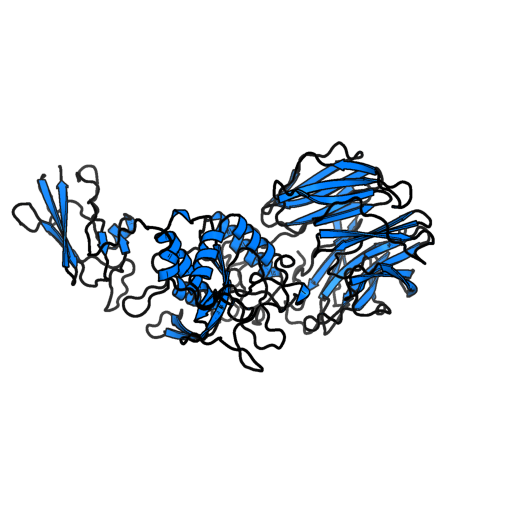C . PHE A 1 603 ? -20.406 7.949 33.411 1.00 66.00 603 PHE A C 1
ATOM 4596 O O . PHE A 1 603 ? -19.770 6.896 33.416 1.00 66.00 603 PHE A O 1
ATOM 4603 N N . SER A 1 604 ? -20.523 8.661 34.531 1.00 67.44 604 SER A N 1
ATOM 4604 C CA . SER A 1 604 ? -19.834 8.338 35.793 1.00 67.44 604 SER A CA 1
ATOM 4605 C C . SER A 1 604 ? -20.442 7.162 36.571 1.00 67.44 604 SER A C 1
ATOM 4607 O O . SER A 1 604 ? -19.952 6.799 37.647 1.00 67.44 604 SER A O 1
ATOM 4609 N N . ARG A 1 605 ? -21.517 6.554 36.058 1.00 77.44 605 ARG A N 1
ATOM 4610 C CA . ARG A 1 605 ? -22.256 5.473 36.720 1.00 77.44 605 ARG A CA 1
ATOM 4611 C C . ARG A 1 605 ? -22.953 4.569 35.713 1.00 77.44 605 ARG A C 1
ATOM 4613 O O . ARG A 1 605 ? -23.365 5.033 34.662 1.00 77.44 605 ARG A O 1
ATOM 4620 N N . ASN A 1 606 ? -23.192 3.323 36.106 1.00 85.12 606 ASN A N 1
ATOM 4621 C CA . ASN A 1 606 ? -24.116 2.438 35.398 1.00 85.12 606 ASN A CA 1
ATOM 4622 C C . ASN A 1 606 ? -25.500 3.098 35.270 1.00 85.12 606 ASN A C 1
ATOM 4624 O O . ASN A 1 606 ? -26.054 3.574 36.269 1.00 85.12 606 ASN A O 1
ATOM 4628 N N . GLU A 1 607 ? -26.059 3.107 34.065 1.00 90.25 607 GLU A N 1
ATOM 4629 C CA . GLU A 1 607 ? -27.272 3.855 33.736 1.00 90.25 607 GLU A CA 1
ATOM 4630 C C . GLU A 1 607 ? -28.217 3.038 32.855 1.00 90.25 607 GLU A C 1
ATOM 4632 O O . GLU A 1 607 ? -27.799 2.393 31.905 1.00 90.25 607 GLU A O 1
ATOM 4637 N N . LEU A 1 608 ? -29.512 3.089 33.177 1.00 92.88 608 LEU A N 1
ATOM 4638 C CA . LEU A 1 608 ? -30.571 2.683 32.249 1.00 92.88 608 LEU A CA 1
ATOM 4639 C C . LEU A 1 608 ? -30.857 3.841 31.302 1.00 92.88 608 LEU A C 1
ATOM 4641 O O . LEU A 1 608 ? -31.248 4.914 31.767 1.00 92.88 608 LEU A O 1
ATOM 4645 N N . LEU A 1 609 ? -30.730 3.582 30.007 1.00 93.12 609 LEU A N 1
ATOM 4646 C CA . LEU A 1 609 ? -31.177 4.468 28.943 1.00 93.12 609 LEU A CA 1
ATOM 4647 C C . LEU A 1 609 ? -32.714 4.377 28.797 1.00 93.12 609 LEU A C 1
ATOM 4649 O O . LEU A 1 609 ? -33.351 3.503 29.402 1.00 93.12 609 LEU A O 1
ATOM 4653 N N . PRO A 1 610 ? -33.360 5.296 28.052 1.00 94.88 610 PRO A N 1
ATOM 4654 C CA . PRO A 1 610 ? -34.812 5.297 27.895 1.00 94.88 610 PRO A CA 1
ATOM 4655 C C . PRO A 1 610 ? -35.346 3.954 27.358 1.00 94.88 610 PRO A C 1
ATOM 4657 O O . PRO A 1 610 ? -34.969 3.554 26.257 1.00 94.88 610 PRO A O 1
ATOM 4660 N N . PRO A 1 611 ? -36.249 3.267 28.089 1.00 96.56 611 PRO A N 1
ATOM 4661 C CA . PRO A 1 611 ? -36.873 2.044 27.594 1.00 96.56 611 PRO A CA 1
ATOM 4662 C C . PRO A 1 611 ? -37.631 2.297 26.291 1.00 96.56 611 PRO A C 1
ATOM 4664 O O . PRO A 1 611 ? -38.305 3.327 26.174 1.00 96.56 611 PRO A O 1
ATOM 4667 N N . TYR A 1 612 ? -37.576 1.355 25.350 1.00 96.12 612 TYR A N 1
ATOM 4668 C CA . TYR A 1 612 ? -38.272 1.476 24.071 1.00 96.12 612 TYR A CA 1
ATOM 4669 C C . TYR A 1 612 ? -38.892 0.146 23.622 1.00 96.12 612 TYR A C 1
ATOM 4671 O O . TYR A 1 612 ? -38.314 -0.908 23.850 1.00 96.12 612 TYR A O 1
ATOM 4679 N N . PRO A 1 613 ? -40.061 0.160 22.970 1.00 94.56 613 PRO A N 1
ATOM 4680 C CA . PRO A 1 613 ? -40.946 1.307 22.802 1.00 94.56 613 PRO A CA 1
ATOM 4681 C C . PRO A 1 613 ? -41.568 1.758 24.135 1.00 94.56 613 PRO A C 1
ATOM 4683 O O . PRO A 1 613 ? -41.882 0.954 25.011 1.00 94.56 613 PRO A O 1
ATOM 4686 N N . ASN A 1 614 ? -41.758 3.069 24.289 1.00 93.44 614 ASN A N 1
ATOM 4687 C CA . ASN A 1 614 ? -42.419 3.669 25.447 1.00 93.44 614 ASN A CA 1
ATOM 4688 C C . ASN A 1 614 ? -43.377 4.775 24.957 1.00 93.44 614 ASN A C 1
ATOM 4690 O O . ASN A 1 614 ? -42.906 5.835 24.541 1.00 93.44 614 ASN A O 1
ATOM 4694 N N . PRO A 1 615 ? -44.707 4.541 24.949 1.00 94.81 615 PRO A N 1
ATOM 4695 C CA . PRO A 1 615 ? -45.405 3.459 25.646 1.00 94.81 615 PRO A CA 1
ATOM 4696 C C . PRO A 1 615 ? -45.217 2.088 24.986 1.00 94.81 615 PRO A C 1
ATOM 4698 O O . PRO A 1 615 ? -45.144 1.992 23.763 1.00 94.81 615 PRO A O 1
ATOM 4701 N N . PHE A 1 616 ? -45.200 1.039 25.806 1.00 96.56 616 PHE A N 1
ATOM 4702 C CA . PHE A 1 616 ? -45.200 -0.353 25.368 1.00 96.56 616 PHE A CA 1
ATOM 4703 C C . PHE A 1 616 ? -46.630 -0.875 25.231 1.00 96.56 616 PHE A C 1
ATOM 4705 O O . PHE A 1 616 ? -47.426 -0.795 26.176 1.00 96.56 616 PHE A O 1
ATOM 4712 N N . TYR A 1 617 ? -46.934 -1.436 24.060 1.00 94.75 617 TYR A N 1
ATOM 4713 C CA . TYR A 1 617 ? -48.231 -2.010 23.717 1.00 94.75 617 TYR A CA 1
ATOM 4714 C C . TYR A 1 617 ? -48.092 -3.508 23.416 1.00 94.75 617 TYR A C 1
ATOM 4716 O O . TYR A 1 617 ? -47.899 -3.869 22.253 1.00 94.75 617 TYR A O 1
ATOM 4724 N N . PRO A 1 618 ? -48.269 -4.406 24.406 1.00 89.62 618 PRO A N 1
ATOM 4725 C CA . PRO A 1 618 ? -48.098 -5.851 24.210 1.00 89.62 618 PRO A CA 1
ATOM 4726 C C . PRO A 1 618 ? -48.986 -6.464 23.110 1.00 89.62 618 PRO A C 1
ATOM 4728 O O . PRO A 1 618 ? -48.751 -7.583 22.670 1.00 89.62 618 PRO A O 1
ATOM 4731 N N . GLY A 1 619 ? -50.061 -5.773 22.705 1.00 83.50 619 GLY A N 1
ATOM 4732 C CA . GLY A 1 619 ? -50.959 -6.216 21.632 1.00 83.50 619 GLY A CA 1
ATOM 4733 C C . GLY A 1 619 ? -50.461 -5.923 20.211 1.00 83.50 619 GLY A C 1
ATOM 4734 O O . GLY A 1 619 ? -50.934 -6.557 19.273 1.00 83.50 619 GLY A O 1
ATOM 4735 N N . SER A 1 620 ? -49.532 -4.980 20.039 1.00 86.00 620 SER A N 1
ATOM 4736 C CA . SER A 1 620 ? -48.958 -4.598 18.736 1.00 86.00 620 SER A CA 1
ATOM 4737 C C . SER A 1 620 ? -47.435 -4.722 18.680 1.00 86.00 620 SER A C 1
ATOM 4739 O O . SER A 1 620 ? -46.857 -4.641 17.603 1.00 86.00 620 SER A O 1
ATOM 4741 N N . GLN A 1 621 ? -46.785 -4.885 19.829 1.00 84.88 621 GLN A N 1
ATOM 4742 C CA . GLN A 1 621 ? -45.342 -5.026 19.994 1.00 84.88 621 GLN A CA 1
ATOM 4743 C C . GLN A 1 621 ? -45.095 -6.248 20.871 1.00 84.88 621 GLN A C 1
ATOM 4745 O O . GLN A 1 621 ? -45.734 -6.392 21.912 1.00 84.88 621 GLN A O 1
ATOM 4750 N N . ALA A 1 622 ? -44.180 -7.123 20.457 1.00 88.38 622 ALA A N 1
ATOM 4751 C CA . ALA A 1 622 ? -43.875 -8.327 21.223 1.00 88.38 622 ALA A CA 1
ATOM 4752 C C . ALA A 1 622 ? -43.113 -7.998 22.517 1.00 88.38 622 ALA A C 1
ATOM 4754 O O . ALA A 1 622 ? -43.416 -8.571 23.561 1.00 88.38 622 ALA A O 1
ATOM 4755 N N . LEU A 1 623 ? -42.165 -7.055 22.448 1.00 95.44 623 LEU A N 1
ATOM 4756 C CA . LEU A 1 623 ? -41.206 -6.768 23.513 1.00 95.44 623 LEU A CA 1
ATOM 4757 C C . LEU A 1 623 ? -41.062 -5.260 23.783 1.00 95.44 623 LEU A C 1
ATOM 4759 O O . LEU A 1 623 ? -41.269 -4.428 22.897 1.00 95.44 623 LEU A O 1
ATOM 4763 N N . ILE A 1 624 ? -40.673 -4.934 25.015 1.00 96.94 624 ILE A N 1
ATOM 4764 C CA . ILE A 1 624 ? -40.014 -3.684 25.403 1.00 96.94 624 ILE A CA 1
ATOM 4765 C C . ILE A 1 624 ? -38.556 -3.977 25.755 1.00 96.94 624 ILE A C 1
ATOM 4767 O O . ILE A 1 624 ? -38.272 -4.921 26.488 1.00 96.94 624 ILE A O 1
ATOM 4771 N N . TYR A 1 625 ? -37.648 -3.150 25.261 1.00 97.69 625 TYR A N 1
ATOM 4772 C CA . TYR A 1 625 ? -36.210 -3.204 25.477 1.00 97.69 625 TYR A CA 1
ATOM 4773 C C . TYR A 1 625 ? -35.775 -2.193 26.537 1.00 97.69 625 TYR A C 1
ATOM 4775 O O . TYR A 1 625 ? -36.351 -1.107 26.679 1.00 97.69 625 TYR A O 1
ATOM 4783 N N . PHE A 1 626 ? -34.746 -2.561 27.294 1.00 97.12 626 PHE A N 1
ATOM 4784 C CA . PHE A 1 626 ? -34.170 -1.749 28.360 1.00 97.12 626 PHE A CA 1
ATOM 4785 C C . PHE A 1 626 ? -32.694 -1.487 28.066 1.00 97.12 626 PHE A C 1
ATOM 4787 O O . PHE A 1 626 ? -31.846 -2.144 28.670 1.00 97.12 626 PHE A O 1
ATOM 4794 N N . PRO A 1 627 ? -32.383 -0.548 27.157 1.00 96.12 627 PRO A N 1
ATOM 4795 C CA . PRO A 1 627 ? -31.005 -0.184 26.865 1.00 96.12 627 PRO A CA 1
ATOM 4796 C C . PRO A 1 627 ? -30.301 0.343 28.119 1.00 96.12 627 PRO A C 1
ATOM 4798 O O . PRO A 1 627 ? -30.923 0.954 28.998 1.00 96.12 627 PRO A O 1
ATOM 4801 N N . PHE A 1 628 ? -29.001 0.101 28.232 1.00 93.25 628 PHE A N 1
ATOM 4802 C CA . PHE A 1 628 ? -28.213 0.529 29.385 1.00 93.25 628 PHE A CA 1
ATOM 4803 C C . PHE A 1 628 ? -26.747 0.756 29.033 1.00 93.25 628 PHE A C 1
ATOM 4805 O O . PHE A 1 628 ? -26.248 0.272 28.026 1.00 93.25 628 PHE A O 1
ATOM 4812 N N . ARG A 1 629 ? -26.042 1.482 29.899 1.00 90.00 629 ARG A N 1
ATOM 4813 C CA . ARG A 1 629 ? -24.593 1.670 29.828 1.00 90.00 629 ARG A CA 1
ATOM 4814 C C . ARG A 1 629 ? -23.934 1.213 31.117 1.00 90.00 629 ARG A C 1
ATOM 4816 O O . ARG A 1 629 ? -24.450 1.477 32.210 1.00 90.00 629 ARG A O 1
ATOM 4823 N N . LEU A 1 630 ? -22.793 0.540 31.004 1.00 87.56 630 LEU A N 1
ATOM 4824 C CA . LEU A 1 630 ? -21.977 0.105 32.135 1.00 87.56 630 LEU A CA 1
ATOM 4825 C C . LEU A 1 630 ? -20.637 0.810 32.123 1.00 87.56 630 LEU A C 1
ATOM 4827 O O . LEU A 1 630 ? -19.915 0.738 31.139 1.00 87.56 630 LEU A O 1
ATOM 4831 N N . ASN A 1 631 ? -20.294 1.456 33.236 1.00 81.50 631 ASN A N 1
ATOM 4832 C CA . ASN A 1 631 ? -18.982 2.076 33.410 1.00 81.50 631 ASN A CA 1
ATOM 4833 C C . ASN A 1 631 ? -17.996 1.134 34.113 1.00 81.50 631 ASN A C 1
ATOM 4835 O O . ASN A 1 631 ? -16.820 1.455 34.271 1.00 81.50 631 ASN A O 1
ATOM 4839 N N . LYS A 1 632 ? -18.493 -0.017 34.584 1.00 81.94 632 LYS A N 1
ATOM 4840 C CA . LYS A 1 632 ? -17.718 -1.102 35.184 1.00 81.94 632 LYS A CA 1
ATOM 4841 C C . LYS A 1 632 ? -18.308 -2.444 34.775 1.00 81.94 632 LYS A C 1
ATOM 4843 O O . LYS A 1 632 ? -19.500 -2.683 35.002 1.00 81.94 632 LYS A O 1
ATOM 4848 N N . ALA A 1 633 ? -17.449 -3.323 34.266 1.00 82.56 633 ALA A N 1
ATOM 4849 C CA . ALA A 1 633 ? -17.797 -4.703 33.956 1.00 82.56 633 ALA A CA 1
ATOM 4850 C C . ALA A 1 633 ? -18.407 -5.382 35.183 1.00 82.56 633 ALA A C 1
ATOM 4852 O O . ALA A 1 633 ? -17.942 -5.167 36.306 1.00 82.56 633 ALA A O 1
ATOM 4853 N N . SER A 1 634 ? -19.495 -6.127 35.004 1.00 84.38 634 SER A N 1
ATOM 4854 C CA . SER A 1 634 ? -20.278 -6.644 36.129 1.00 84.38 634 SER A CA 1
ATOM 4855 C C . SER A 1 634 ? -20.758 -8.076 35.884 1.00 84.38 634 SER A C 1
ATOM 4857 O O . SER A 1 634 ? -21.400 -8.353 34.879 1.00 84.38 634 SER A O 1
ATOM 4859 N N . THR A 1 635 ? -20.536 -8.964 36.860 1.00 80.81 635 THR A N 1
ATOM 4860 C CA . THR A 1 635 ? -20.996 -10.374 36.857 1.00 80.81 635 THR A CA 1
ATOM 4861 C C . THR A 1 635 ? -22.391 -10.560 37.436 1.00 80.81 635 THR A C 1
ATOM 4863 O O . THR A 1 635 ? -23.004 -11.615 37.313 1.00 80.81 635 THR A O 1
ATOM 4866 N N . ARG A 1 636 ? -22.908 -9.557 38.156 1.00 79.75 636 ARG A N 1
ATOM 4867 C CA . ARG A 1 636 ? -24.187 -9.652 38.878 1.00 79.75 636 ARG A CA 1
ATOM 4868 C C . ARG A 1 636 ? -25.157 -8.572 38.442 1.00 79.75 636 ARG A C 1
ATOM 4870 O O . ARG A 1 636 ? -25.578 -7.751 39.262 1.00 79.75 636 ARG A O 1
ATOM 4877 N N . ILE A 1 637 ? -25.512 -8.580 37.161 1.00 89.88 637 ILE A N 1
ATOM 4878 C CA . ILE A 1 637 ? -26.506 -7.650 36.628 1.00 89.88 637 ILE A CA 1
ATOM 4879 C C . ILE A 1 637 ? -27.901 -8.254 36.739 1.00 89.88 637 ILE A C 1
ATOM 4881 O O . ILE A 1 637 ? -28.151 -9.390 36.343 1.00 89.88 637 ILE A O 1
ATOM 4885 N N . ARG A 1 638 ? -28.819 -7.500 37.342 1.00 92.50 638 ARG A N 1
ATOM 4886 C CA . ARG A 1 638 ? -30.210 -7.899 37.569 1.00 92.50 638 ARG A CA 1
ATOM 4887 C C . ARG A 1 638 ? -31.132 -6.812 37.054 1.00 92.50 638 ARG A C 1
ATOM 4889 O O . ARG A 1 638 ? -31.061 -5.676 37.523 1.00 92.50 638 ARG A O 1
ATOM 4896 N N . LEU A 1 639 ? -32.035 -7.194 36.164 1.00 95.00 639 LEU A N 1
ATOM 4897 C CA . LEU A 1 639 ? -33.150 -6.373 35.728 1.00 95.00 639 LEU A CA 1
ATOM 4898 C C . LEU A 1 639 ? -34.370 -6.711 36.589 1.00 95.00 639 LEU A C 1
ATOM 4900 O O . LEU A 1 639 ? -34.757 -7.875 36.709 1.00 95.00 639 LEU A O 1
ATOM 4904 N N . ARG A 1 640 ? -34.982 -5.701 37.206 1.00 96.56 640 ARG A N 1
ATOM 4905 C CA . ARG A 1 640 ? -36.210 -5.852 37.996 1.00 96.56 640 ARG A CA 1
ATOM 4906 C C . ARG A 1 640 ? -37.271 -4.885 37.524 1.00 96.56 640 ARG A C 1
ATOM 4908 O O . ARG A 1 640 ? -36.971 -3.722 37.295 1.00 96.56 640 ARG A O 1
ATOM 4915 N N . ILE A 1 641 ? -38.513 -5.341 37.451 1.00 97.44 641 ILE A N 1
ATOM 4916 C CA . ILE A 1 641 ? -39.658 -4.498 37.107 1.00 97.44 641 ILE A CA 1
ATOM 4917 C C . ILE A 1 641 ? -40.587 -4.433 38.311 1.00 97.44 641 ILE A C 1
ATOM 4919 O O . ILE A 1 641 ? -40.893 -5.459 38.918 1.00 97.44 641 ILE A O 1
ATOM 4923 N N . PHE A 1 642 ? -41.037 -3.231 38.648 1.00 96.81 642 PHE A N 1
ATOM 4924 C CA . PHE A 1 642 ? -41.945 -2.957 39.750 1.00 96.81 642 PHE A CA 1
ATOM 4925 C C . PHE A 1 642 ? -43.147 -2.140 39.287 1.00 96.81 642 PHE A C 1
ATOM 4927 O O . PHE A 1 642 ? -43.053 -1.303 38.387 1.00 96.81 642 PHE A O 1
ATOM 4934 N N . THR A 1 643 ? -44.274 -2.332 39.960 1.00 94.62 643 THR A N 1
ATOM 4935 C CA . THR A 1 643 ? -45.387 -1.381 39.922 1.00 94.62 643 THR A CA 1
ATOM 4936 C C . THR A 1 643 ? -45.029 -0.117 40.720 1.00 94.62 643 THR A C 1
ATOM 4938 O O . THR A 1 643 ? -44.108 -0.116 41.541 1.00 94.62 643 THR A O 1
ATOM 4941 N N . LEU A 1 644 ? -45.794 0.970 40.557 1.00 91.56 644 LEU A N 1
ATOM 4942 C CA . LEU A 1 644 ? -45.622 2.178 41.382 1.00 91.56 644 LEU A CA 1
ATOM 4943 C C . LEU A 1 644 ? -45.873 1.966 42.884 1.00 91.56 644 LEU A C 1
ATOM 4945 O O . LEU A 1 644 ? -45.389 2.759 43.688 1.00 91.56 644 LEU A O 1
ATOM 4949 N N . SER A 1 645 ? -46.619 0.929 43.275 1.00 92.12 645 SER A N 1
ATOM 4950 C CA . SER A 1 645 ? -46.804 0.572 44.687 1.00 92.12 645 SER A CA 1
ATOM 4951 C C . SER A 1 645 ? -45.612 -0.198 45.270 1.00 92.12 645 SER A C 1
ATOM 4953 O O . SER A 1 645 ? -45.613 -0.486 46.465 1.00 92.12 645 SER A O 1
ATOM 4955 N N . GLY A 1 646 ? -44.596 -0.511 44.455 1.00 90.62 646 GLY A N 1
ATOM 4956 C CA . GLY A 1 646 ? -43.399 -1.249 44.860 1.00 90.62 646 GLY A CA 1
ATOM 4957 C C . GLY A 1 646 ? -43.542 -2.771 44.779 1.00 90.62 646 GLY A C 1
ATOM 4958 O O . GLY A 1 646 ? -42.669 -3.488 45.263 1.00 90.62 646 GLY A O 1
ATOM 4959 N N . GLU A 1 647 ? -44.616 -3.286 44.176 1.00 93.00 647 GLU A N 1
ATOM 4960 C CA . GLU A 1 647 ? -44.767 -4.723 43.935 1.00 93.00 647 GLU A CA 1
ATOM 4961 C C . GLU A 1 647 ? -43.829 -5.165 42.808 1.00 93.00 647 GLU A C 1
ATOM 4963 O O . GLU A 1 647 ? -43.827 -4.568 41.731 1.00 93.00 647 GLU A O 1
ATOM 4968 N N . ARG A 1 648 ? -43.032 -6.210 43.050 1.00 95.69 648 ARG A N 1
ATOM 4969 C CA . ARG A 1 648 ? -42.099 -6.772 42.066 1.00 95.69 648 ARG A CA 1
ATOM 4970 C C . ARG A 1 648 ? -42.853 -7.656 41.073 1.00 95.69 648 ARG A C 1
ATOM 4972 O O . ARG A 1 648 ? -43.480 -8.633 41.464 1.00 95.69 648 ARG A O 1
ATOM 4979 N N . VAL A 1 649 ? -42.751 -7.311 39.797 1.00 95.62 649 VAL A N 1
ATOM 4980 C CA . VAL A 1 649 ? -43.417 -7.968 38.664 1.00 95.62 649 VAL A CA 1
ATOM 4981 C C . VAL A 1 649 ? -42.523 -9.030 38.028 1.00 95.62 649 VAL A C 1
ATOM 4983 O O . VAL A 1 649 ? -42.994 -10.114 37.680 1.00 95.62 649 VAL A O 1
ATOM 4986 N N . LEU A 1 650 ? -41.243 -8.689 37.868 1.00 94.81 650 LEU A N 1
ATOM 4987 C CA . LEU A 1 650 ? -40.221 -9.500 37.217 1.00 94.81 650 LEU A CA 1
ATOM 4988 C C . LEU A 1 650 ? -38.876 -9.264 37.906 1.00 94.81 650 LEU A C 1
ATOM 4990 O O . LEU A 1 650 ? -38.548 -8.129 38.258 1.00 94.81 650 LEU A O 1
ATOM 4994 N N . GLU A 1 651 ? -38.080 -10.314 38.059 1.00 94.38 651 GLU A N 1
ATOM 4995 C CA . GLU A 1 651 ? -36.637 -10.230 38.252 1.00 94.38 651 GLU A CA 1
ATOM 4996 C C . GLU A 1 651 ? -35.951 -11.250 37.354 1.00 94.38 651 GLU A C 1
ATOM 4998 O O . GLU A 1 651 ? -36.281 -12.432 37.388 1.00 94.38 651 GLU A O 1
ATOM 5003 N N . LYS A 1 652 ? -34.962 -10.803 36.583 1.00 91.69 652 LYS A N 1
ATOM 5004 C CA . LYS A 1 652 ? -34.090 -11.710 35.842 1.00 91.69 652 LYS A CA 1
ATOM 5005 C C . LYS A 1 652 ? -32.635 -11.252 35.880 1.00 91.69 652 LYS A C 1
ATOM 5007 O O . LYS A 1 652 ? -32.381 -10.043 35.947 1.00 91.69 652 LYS A O 1
ATOM 5012 N N . PRO A 1 653 ? -31.674 -12.190 35.919 1.00 91.50 653 PRO A N 1
ATOM 5013 C CA . PRO A 1 653 ? -30.290 -11.856 35.621 1.00 91.50 653 PRO A CA 1
ATOM 5014 C C . PRO A 1 653 ? -30.168 -11.456 34.146 1.00 91.50 653 PRO A C 1
ATOM 5016 O O . PRO A 1 653 ? -30.964 -11.912 33.324 1.00 91.50 653 PRO A O 1
ATOM 5019 N N . LEU A 1 654 ? -29.190 -10.611 33.834 1.00 90.81 654 LEU A N 1
ATOM 5020 C CA . LEU A 1 654 ? -28.714 -10.469 32.460 1.00 90.81 654 LEU A CA 1
ATOM 5021 C C . LEU A 1 654 ? -27.555 -11.442 32.237 1.00 90.81 654 LEU A C 1
ATOM 5023 O O . LEU A 1 654 ? -26.789 -11.697 33.170 1.00 90.81 654 LEU A O 1
ATOM 5027 N N . VAL A 1 655 ? -27.465 -11.987 31.030 1.00 83.75 655 VAL A N 1
ATOM 5028 C CA . VAL A 1 655 ? -26.417 -12.926 30.597 1.00 83.75 655 VAL A CA 1
ATOM 5029 C C . VAL A 1 655 ? -25.423 -12.209 29.679 1.00 83.75 655 VAL A C 1
ATOM 5031 O O . VAL A 1 655 ? -25.849 -11.326 28.946 1.00 83.75 655 VAL A O 1
ATOM 5034 N N . PRO A 1 656 ? -24.116 -12.514 29.707 1.00 77.25 656 PRO A N 1
ATOM 5035 C CA . PRO A 1 656 ? -23.176 -11.943 28.738 1.00 77.25 656 PRO A CA 1
ATOM 5036 C C . PRO A 1 656 ? -23.448 -12.388 27.302 1.00 77.25 656 PRO A C 1
ATOM 5038 O O . PRO A 1 656 ? -23.931 -13.497 27.084 1.00 77.25 656 PRO A O 1
ATOM 5041 N N . LEU A 1 657 ? -23.095 -11.534 26.330 1.00 65.31 657 LEU A N 1
ATOM 5042 C CA . LEU A 1 657 ? -23.261 -11.804 24.892 1.00 65.31 657 LEU A CA 1
ATOM 5043 C C . LEU A 1 657 ? -22.567 -13.108 24.462 1.00 65.31 657 LEU A C 1
ATOM 5045 O O . LEU A 1 657 ? -23.067 -13.810 23.591 1.00 65.31 657 LEU A O 1
ATOM 5049 N N . TYR A 1 658 ? -21.483 -13.492 25.136 1.00 62.59 658 TYR A N 1
ATOM 5050 C CA . TYR A 1 658 ? -20.663 -14.654 24.783 1.00 62.59 658 TYR A CA 1
ATOM 5051 C C . TYR A 1 658 ? -20.423 -15.582 25.978 1.00 62.59 658 TYR A C 1
ATOM 5053 O O . TYR A 1 658 ? -19.301 -16.015 26.211 1.00 62.59 658 TYR A O 1
ATOM 5061 N N . ALA A 1 659 ? -21.469 -15.841 26.768 1.00 56.78 659 ALA A N 1
ATOM 5062 C CA . ALA A 1 659 ? -21.385 -16.722 27.931 1.00 56.78 659 ALA A CA 1
ATOM 5063 C C . ALA A 1 659 ? -20.846 -18.118 27.550 1.00 56.78 659 ALA A C 1
ATOM 5065 O O . ALA A 1 659 ? -21.470 -18.824 26.750 1.00 56.78 659 ALA A O 1
ATOM 5066 N N . THR A 1 660 ? -19.705 -18.519 28.115 1.00 51.88 660 THR A N 1
ATOM 5067 C CA . THR A 1 660 ? -19.173 -19.890 28.016 1.00 51.88 660 THR A CA 1
ATOM 5068 C C . THR A 1 660 ? -19.521 -20.654 29.301 1.00 51.88 660 THR A C 1
ATOM 5070 O O . THR A 1 660 ? -20.016 -20.076 30.261 1.00 51.88 660 THR A O 1
ATOM 5073 N N . GLU A 1 661 ? -19.319 -21.975 29.383 1.00 46.00 661 GLU A N 1
ATOM 5074 C CA . GLU A 1 661 ? -19.601 -22.730 30.628 1.00 46.00 661 GLU A CA 1
ATOM 5075 C C . GLU A 1 661 ? -18.668 -22.357 31.819 1.00 46.00 661 GLU A C 1
ATOM 5077 O O . GLU A 1 661 ? -18.622 -23.067 32.828 1.00 46.00 661 GLU A O 1
ATOM 5082 N N . GLU A 1 662 ? -17.919 -21.252 31.733 1.00 47.69 662 GLU A N 1
ATOM 5083 C CA . GLU A 1 662 ? -16.926 -20.816 32.711 1.00 47.69 662 GLU A CA 1
ATOM 5084 C C . GLU A 1 662 ? -17.458 -19.893 33.821 1.00 47.69 662 GLU A C 1
ATOM 5086 O O . GLU A 1 662 ? -18.572 -19.378 33.822 1.00 47.69 662 GLU A O 1
ATOM 5091 N N . VAL A 1 663 ? -16.638 -19.750 34.865 1.00 43.25 663 VAL A N 1
ATOM 5092 C CA . VAL A 1 663 ? -17.049 -19.339 36.217 1.00 43.25 663 VAL A CA 1
ATOM 5093 C C . VAL A 1 663 ? -17.080 -17.808 36.423 1.00 43.25 663 VAL A C 1
ATOM 5095 O O . VAL A 1 663 ? -17.553 -17.361 37.468 1.00 43.25 663 VAL A O 1
ATOM 5098 N N . ASP A 1 664 ? -16.664 -16.995 35.443 1.00 52.56 664 ASP A N 1
ATOM 5099 C CA . ASP A 1 664 ? -16.508 -15.529 35.576 1.00 52.56 664 ASP A CA 1
ATOM 5100 C C . ASP A 1 664 ? -17.085 -14.711 34.394 1.00 52.56 664 ASP A C 1
ATOM 5102 O O . ASP A 1 664 ? -16.566 -13.663 34.019 1.00 52.56 664 ASP A O 1
ATOM 5106 N N . ASP A 1 665 ? -18.208 -15.155 33.840 1.00 66.88 665 ASP A N 1
ATOM 5107 C CA . ASP A 1 665 ? -18.971 -14.455 32.801 1.00 66.88 665 ASP A CA 1
ATOM 5108 C C . ASP A 1 665 ? -19.450 -13.050 33.262 1.00 66.88 665 ASP A C 1
ATOM 5110 O O . ASP A 1 665 ? -20.426 -12.903 34.010 1.00 66.88 665 ASP A O 1
ATOM 5114 N N . GLU A 1 666 ? -18.753 -11.985 32.836 1.00 78.25 666 GLU A N 1
ATOM 5115 C CA . GLU A 1 666 ? -19.115 -10.579 33.093 1.00 78.25 666 GLU A CA 1
ATOM 5116 C C . GLU A 1 666 ? -19.741 -9.921 31.850 1.00 78.25 666 GLU A C 1
ATOM 5118 O O . GLU A 1 666 ? -19.313 -10.154 30.724 1.00 78.25 666 GLU A O 1
ATOM 5123 N N . ILE A 1 667 ? -20.711 -9.022 32.045 1.00 82.88 667 ILE A N 1
ATOM 5124 C CA . ILE A 1 667 ? -21.122 -8.088 30.985 1.00 82.88 667 ILE A CA 1
ATOM 5125 C C . ILE A 1 667 ? -20.109 -6.935 30.965 1.00 82.88 667 ILE A C 1
ATOM 5127 O O . ILE A 1 667 ? -19.890 -6.295 32.003 1.00 82.88 667 ILE A O 1
ATOM 5131 N N . ALA A 1 668 ? -19.487 -6.704 29.806 1.00 78.19 668 ALA A N 1
ATOM 5132 C CA . ALA A 1 668 ? -18.407 -5.742 29.589 1.00 78.19 668 ALA A CA 1
ATOM 5133 C C . ALA A 1 668 ? -18.834 -4.282 29.830 1.00 78.19 668 ALA A C 1
ATOM 5135 O O . ALA A 1 668 ? -20.018 -3.940 29.818 1.00 78.19 668 ALA A O 1
ATOM 5136 N N . ILE A 1 669 ? -17.851 -3.404 30.035 1.00 81.19 669 ILE A N 1
ATOM 5137 C CA . ILE A 1 669 ? -18.059 -1.946 29.988 1.00 81.19 669 ILE A CA 1
ATOM 5138 C C . ILE A 1 669 ? -18.547 -1.581 28.582 1.00 81.19 669 ILE A C 1
ATOM 5140 O O . ILE A 1 669 ? -18.046 -2.138 27.614 1.00 81.19 669 ILE A O 1
ATOM 5144 N N . GLY A 1 670 ? -19.503 -0.661 28.468 1.00 79.62 670 GLY A N 1
ATOM 5145 C CA . GLY A 1 670 ? -19.998 -0.222 27.164 1.00 79.62 670 GLY A CA 1
ATOM 5146 C C . GLY A 1 670 ? -21.448 0.237 27.180 1.00 79.62 670 GLY A C 1
ATOM 5147 O O . GLY A 1 670 ? -22.094 0.289 28.235 1.00 79.62 670 GLY A O 1
ATOM 5148 N N . THR A 1 671 ? -21.940 0.574 25.992 1.00 86.50 671 THR A N 1
ATOM 5149 C CA . THR A 1 671 ? -23.344 0.891 25.726 1.00 86.50 671 THR A CA 1
ATOM 5150 C C . THR A 1 671 ? -24.015 -0.310 25.079 1.00 86.50 671 THR A C 1
ATOM 5152 O O . THR A 1 671 ? -23.493 -0.851 24.118 1.00 86.50 671 THR A O 1
ATOM 5155 N N . TYR A 1 672 ? -25.167 -0.704 25.615 1.00 89.69 672 TYR A N 1
ATOM 5156 C CA . TYR A 1 672 ? -26.007 -1.782 25.108 1.00 89.69 672 TYR A CA 1
ATOM 5157 C C . TYR A 1 672 ? -27.348 -1.172 24.712 1.00 89.69 672 TYR A C 1
ATOM 5159 O O . TYR A 1 672 ? -28.191 -0.897 25.576 1.00 89.69 672 TYR A O 1
ATOM 5167 N N . ASP A 1 673 ? -27.530 -0.899 23.427 1.00 91.38 673 ASP A N 1
ATOM 5168 C CA . ASP A 1 673 ? -28.755 -0.322 22.872 1.00 91.38 673 ASP A CA 1
ATOM 5169 C C . ASP A 1 673 ? -29.250 -0.989 21.581 1.00 91.38 673 ASP A C 1
ATOM 5171 O O . ASP A 1 673 ? -30.422 -0.790 21.236 1.00 91.38 673 ASP A O 1
ATOM 5175 N N . ASP A 1 674 ? -28.439 -1.850 20.958 1.00 89.81 674 ASP A N 1
ATOM 5176 C CA . ASP A 1 674 ? -28.850 -2.703 19.845 1.00 89.81 674 ASP A CA 1
ATOM 5177 C C . ASP A 1 674 ? -29.890 -3.762 20.283 1.00 89.81 674 ASP A C 1
ATOM 5179 O O . ASP A 1 674 ? -29.701 -4.453 21.292 1.00 89.81 674 ASP A O 1
ATOM 5183 N N . PRO A 1 675 ? -31.017 -3.915 19.561 1.00 88.94 675 PRO A N 1
ATOM 5184 C CA . PRO A 1 675 ? -32.039 -4.898 19.902 1.00 88.94 675 PRO A CA 1
ATOM 5185 C C . PRO A 1 675 ? -31.543 -6.348 19.952 1.00 88.94 675 PRO A C 1
ATOM 5187 O O . PRO A 1 675 ? -31.972 -7.079 20.844 1.00 88.94 675 PRO A O 1
ATOM 5190 N N . ALA A 1 676 ? -30.678 -6.779 19.028 1.00 86.69 676 ALA A N 1
ATOM 5191 C CA . ALA A 1 676 ? -30.191 -8.157 18.990 1.00 86.69 676 ALA A CA 1
ATOM 5192 C C . ALA A 1 676 ? -29.336 -8.455 20.227 1.00 86.69 676 ALA A C 1
ATOM 5194 O O . ALA A 1 676 ? -29.570 -9.462 20.905 1.00 86.69 676 ALA A O 1
ATOM 5195 N N . ASP A 1 677 ? -28.459 -7.520 20.598 1.00 86.81 677 ASP A N 1
ATOM 5196 C CA . ASP A 1 677 ? -27.658 -7.624 21.816 1.00 86.81 677 ASP A CA 1
ATOM 5197 C C . ASP A 1 677 ? -28.536 -7.657 23.071 1.00 86.81 677 ASP A C 1
ATOM 5199 O O . ASP A 1 677 ? -28.365 -8.504 23.952 1.00 86.81 677 ASP A O 1
ATOM 5203 N N . LEU A 1 678 ? -29.523 -6.755 23.156 1.00 93.06 678 LEU A N 1
ATOM 5204 C CA . LEU A 1 678 ? -30.449 -6.682 24.287 1.00 93.06 678 LEU A CA 1
ATOM 5205 C C . LEU A 1 678 ? -31.289 -7.958 24.430 1.00 93.06 678 LEU A C 1
ATOM 5207 O O . LEU A 1 678 ? -31.582 -8.369 25.557 1.00 93.06 678 LEU A O 1
ATOM 5211 N N . GLU A 1 679 ? -31.682 -8.600 23.330 1.00 91.94 679 GLU A N 1
ATOM 5212 C CA . GLU A 1 679 ? -32.350 -9.905 23.362 1.00 91.94 679 GLU A CA 1
ATOM 5213 C C . GLU A 1 679 ? -31.422 -11.000 23.866 1.00 91.94 679 GLU A C 1
ATOM 5215 O O . GLU A 1 679 ? -31.786 -11.732 24.792 1.00 91.94 679 GLU A O 1
ATOM 5220 N N . GLN A 1 680 ? -30.210 -11.067 23.325 1.00 87.62 680 GLN A N 1
ATOM 5221 C CA . GLN A 1 680 ? -29.225 -12.076 23.689 1.00 87.62 680 GLN A CA 1
ATOM 5222 C C . GLN A 1 680 ? -28.848 -11.999 25.174 1.00 87.62 680 GLN A C 1
ATOM 5224 O O . GLN A 1 680 ? -28.841 -13.023 25.859 1.00 87.62 680 GLN A O 1
ATOM 5229 N N . ILE A 1 681 ? -28.650 -10.792 25.716 1.00 89.88 681 ILE A N 1
ATOM 5230 C CA . ILE A 1 681 ? -28.332 -10.598 27.141 1.00 89.88 681 ILE A CA 1
ATOM 5231 C C . ILE A 1 681 ? -29.557 -10.639 28.060 1.00 89.88 681 ILE A C 1
ATOM 5233 O O . ILE A 1 681 ? -29.437 -10.604 29.289 1.00 89.88 681 ILE A O 1
ATOM 5237 N N . GLY A 1 682 ? -30.763 -10.693 27.493 1.00 92.06 682 GLY A N 1
ATOM 5238 C CA . GLY A 1 682 ? -32.006 -10.737 28.248 1.00 92.06 682 GLY A CA 1
ATOM 5239 C C . GLY A 1 682 ? -32.460 -9.388 28.813 1.00 92.06 682 GLY A C 1
ATOM 5240 O O . GLY A 1 682 ? -33.232 -9.374 29.769 1.00 92.06 682 GLY A O 1
ATOM 5241 N N . ALA A 1 683 ? -32.059 -8.252 28.252 1.00 95.50 683 ALA A N 1
ATOM 5242 C CA . ALA A 1 683 ? -32.454 -6.904 28.671 1.00 95.50 683 ALA A CA 1
ATOM 5243 C C . ALA A 1 683 ? -33.764 -6.413 28.014 1.00 95.50 683 ALA A C 1
ATOM 5245 O O . ALA A 1 683 ? -33.876 -5.286 27.539 1.00 95.50 683 ALA A O 1
ATOM 5246 N N . PHE A 1 684 ? -34.797 -7.256 28.040 1.00 95.81 684 PHE A N 1
ATOM 5247 C CA . PHE A 1 684 ? -36.119 -6.982 27.457 1.00 95.81 684 PHE A CA 1
ATOM 5248 C C . PHE A 1 684 ? -37.271 -7.515 28.326 1.00 95.81 684 PHE A C 1
ATOM 5250 O O . PHE A 1 684 ? -37.042 -8.216 29.313 1.00 95.81 684 PHE A O 1
ATOM 5257 N N . TRP A 1 685 ? -38.526 -7.235 27.980 1.00 96.50 685 TRP A N 1
ATOM 5258 C CA . TRP A 1 685 ? -39.706 -7.810 28.633 1.00 96.50 685 TRP A CA 1
ATOM 5259 C C . TRP A 1 685 ? -40.923 -7.895 27.706 1.00 96.50 685 TRP A C 1
ATOM 5261 O O . TRP A 1 685 ? -41.103 -7.058 26.835 1.00 96.50 685 TRP A O 1
ATOM 5271 N N . ASP A 1 686 ? -41.785 -8.886 27.922 1.00 94.62 686 ASP A N 1
ATOM 5272 C CA . ASP A 1 686 ? -42.980 -9.203 27.120 1.00 94.62 686 ASP A CA 1
ATOM 5273 C C . ASP A 1 686 ? -44.303 -8.722 27.761 1.00 94.62 686 ASP A C 1
ATOM 5275 O O . ASP A 1 686 ? -45.402 -8.926 27.237 1.00 94.62 686 ASP A O 1
ATOM 5279 N N . GLY A 1 687 ? -44.235 -8.084 28.933 1.00 94.75 687 GLY A N 1
ATOM 5280 C CA . GLY A 1 687 ? -45.420 -7.632 29.663 1.00 94.75 687 GLY A CA 1
ATOM 5281 C C . GLY A 1 687 ? -46.115 -8.726 30.484 1.00 94.75 687 GLY A C 1
ATOM 5282 O O . GLY A 1 687 ? -47.299 -8.565 30.826 1.00 94.75 687 GLY A O 1
ATOM 5283 N N . LEU A 1 688 ? -45.421 -9.829 30.790 1.00 94.06 688 LEU A N 1
ATOM 5284 C CA . LEU A 1 688 ? -45.895 -10.915 31.651 1.00 94.06 688 LEU A CA 1
ATOM 5285 C C . LEU A 1 688 ? -45.180 -10.929 33.017 1.00 94.06 688 LEU A C 1
ATOM 5287 O O . LEU A 1 688 ? -44.020 -10.566 33.159 1.00 94.06 688 LEU A O 1
ATOM 5291 N N . THR A 1 689 ? -45.869 -11.361 34.068 1.00 92.31 689 THR A N 1
ATOM 5292 C CA . THR A 1 689 ? -45.236 -11.640 35.372 1.00 92.31 689 THR A CA 1
ATOM 5293 C C . THR A 1 689 ? -44.325 -12.871 35.290 1.00 92.31 689 THR A C 1
ATOM 5295 O O . THR A 1 689 ? -44.433 -13.654 34.350 1.00 92.31 689 THR A O 1
ATOM 5298 N N . GLU A 1 690 ? -43.516 -13.127 36.326 1.00 87.06 690 GLU A N 1
ATOM 5299 C CA . GLU A 1 690 ? -42.698 -14.358 36.450 1.00 87.06 690 GLU A CA 1
ATOM 5300 C C . GLU A 1 690 ? -43.497 -15.663 36.262 1.00 87.06 690 GLU A C 1
ATOM 5302 O O . GLU A 1 690 ? -42.949 -16.679 35.853 1.00 87.06 690 GLU A O 1
ATOM 5307 N N . ASN A 1 691 ? -44.807 -15.636 36.529 1.00 89.31 691 ASN A N 1
ATOM 5308 C CA . ASN A 1 691 ? -45.706 -16.782 36.363 1.00 89.31 691 ASN A CA 1
ATOM 5309 C C . ASN A 1 691 ? -46.442 -16.793 35.007 1.00 89.31 691 ASN A C 1
ATOM 5311 O O . ASN A 1 691 ? -47.469 -17.459 34.872 1.00 89.31 691 ASN A O 1
ATOM 5315 N N . GLY A 1 692 ? -45.992 -15.996 34.034 1.00 90.81 692 GLY A N 1
ATOM 5316 C CA . GLY A 1 692 ? -46.571 -15.912 32.690 1.00 90.81 692 GLY A CA 1
ATOM 5317 C C . GLY A 1 692 ? -47.932 -15.212 32.615 1.00 90.81 692 GLY A C 1
ATOM 5318 O O . GLY A 1 692 ? -48.658 -15.376 31.637 1.00 90.81 692 GLY A O 1
ATOM 5319 N N . LYS A 1 693 ? -48.334 -14.448 33.644 1.00 92.56 693 LYS A N 1
ATOM 5320 C CA . LYS A 1 693 ? -49.626 -13.731 33.634 1.00 92.56 693 LYS A CA 1
ATOM 5321 C C . LYS A 1 693 ? -49.484 -12.314 33.076 1.00 92.56 693 LYS A C 1
ATOM 5323 O O . LYS A 1 693 ? -48.593 -11.613 33.549 1.00 92.56 693 LYS A O 1
ATOM 5328 N N . PRO A 1 694 ? -50.386 -11.851 32.191 1.00 92.88 694 PRO A N 1
ATOM 5329 C CA . PRO A 1 694 ? -50.423 -10.463 31.736 1.00 92.88 694 PRO A CA 1
ATOM 5330 C C . PRO A 1 694 ? -50.508 -9.461 32.888 1.00 92.88 694 PRO A C 1
ATOM 5332 O O . PRO A 1 694 ? -51.342 -9.620 33.782 1.00 92.88 694 PRO A O 1
ATOM 5335 N N . VAL A 1 695 ? -49.693 -8.407 32.845 1.00 93.25 695 VAL A N 1
ATOM 5336 C CA . VAL A 1 695 ? -49.829 -7.272 33.771 1.00 93.25 695 VAL A CA 1
ATOM 5337 C C . VAL A 1 695 ? -50.860 -6.247 33.284 1.00 93.25 695 VAL A C 1
ATOM 5339 O O . VAL A 1 695 ? -51.162 -6.183 32.092 1.00 93.25 695 VAL A O 1
ATOM 5342 N N . ALA A 1 696 ? -51.398 -5.426 34.190 1.00 93.31 696 ALA A N 1
ATOM 5343 C CA . ALA A 1 696 ? -52.361 -4.372 33.857 1.00 93.31 696 ALA A CA 1
ATOM 5344 C C . ALA A 1 696 ? -51.694 -3.145 33.207 1.00 93.31 696 ALA A C 1
ATOM 5346 O O . ALA A 1 696 ? -50.502 -2.908 33.397 1.00 93.31 696 ALA A O 1
ATOM 5347 N N . SER A 1 697 ? -52.460 -2.322 32.488 1.00 95.19 697 SER A N 1
ATOM 5348 C CA . SER A 1 697 ? -51.971 -1.015 32.028 1.00 95.19 697 SER A CA 1
ATOM 5349 C C . SER A 1 697 ? -51.580 -0.130 33.209 1.00 95.19 697 SER A C 1
ATOM 5351 O O . SER A 1 697 ? -52.263 -0.111 34.235 1.00 95.19 697 SER A O 1
ATOM 5353 N N . GLY A 1 698 ? -50.489 0.615 33.072 1.00 95.62 698 GLY A N 1
ATOM 5354 C CA . GLY A 1 698 ? -49.985 1.457 34.149 1.00 95.62 698 GLY A CA 1
ATOM 5355 C C . GLY A 1 698 ? -48.556 1.928 33.932 1.00 95.62 698 GLY A C 1
ATOM 5356 O O . GLY A 1 698 ? -47.898 1.567 32.957 1.00 95.62 698 GLY A O 1
ATOM 5357 N N . LEU A 1 699 ? -48.088 2.757 34.864 1.00 96.94 699 LEU A N 1
ATOM 5358 C CA . LEU A 1 699 ? -46.697 3.187 34.930 1.00 96.94 699 LEU A CA 1
ATOM 5359 C C . LEU A 1 699 ? -45.891 2.159 35.733 1.00 96.94 699 LEU A C 1
ATOM 5361 O O . LEU A 1 699 ? -46.280 1.798 36.847 1.00 96.94 699 LEU A O 1
ATOM 5365 N N . TYR A 1 700 ? -44.767 1.728 35.175 1.00 97.50 700 TYR A N 1
ATOM 5366 C CA . TYR A 1 700 ? -43.862 0.753 35.773 1.00 97.50 700 TYR A CA 1
ATOM 5367 C C . TYR A 1 700 ? -42.479 1.365 35.984 1.00 97.50 700 TYR A C 1
ATOM 5369 O O . TYR A 1 700 ? -42.078 2.310 35.300 1.00 97.50 700 TYR A O 1
ATOM 5377 N N . LEU A 1 701 ? -41.758 0.820 36.960 1.00 97.06 701 LEU A N 1
ATOM 5378 C CA . LEU A 1 701 ? -40.359 1.121 37.236 1.00 97.06 701 LEU A CA 1
ATOM 5379 C C . LEU A 1 701 ? -39.519 -0.077 36.813 1.00 97.06 701 LEU A C 1
ATOM 5381 O O . LEU A 1 701 ? -39.751 -1.179 37.298 1.00 97.06 701 LEU A O 1
ATOM 5385 N N . VAL A 1 702 ? -38.531 0.138 35.955 1.00 97.44 702 VAL A N 1
ATOM 5386 C CA . VAL A 1 702 ? -37.467 -0.834 35.702 1.00 97.44 702 VAL A CA 1
ATOM 5387 C C . VAL A 1 702 ? -36.234 -0.411 36.488 1.00 97.44 702 VAL A C 1
ATOM 5389 O O . VAL A 1 702 ? -35.903 0.769 36.541 1.00 97.44 702 VAL A O 1
ATOM 5392 N N . VAL A 1 703 ? -35.580 -1.363 37.141 1.00 96.69 703 VAL A N 1
ATOM 5393 C CA . VAL A 1 703 ? -34.381 -1.159 37.947 1.00 96.69 703 VAL A CA 1
ATOM 5394 C C . VAL A 1 703 ? -33.306 -2.107 37.447 1.00 96.69 703 VAL A C 1
ATOM 5396 O O . VAL A 1 703 ? -33.460 -3.325 37.538 1.00 96.69 703 VAL A O 1
ATOM 5399 N N . LEU A 1 704 ? -32.202 -1.543 36.973 1.00 94.31 704 LEU A N 1
ATOM 5400 C CA . LEU A 1 704 ? -30.979 -2.269 36.669 1.00 94.31 704 LEU A CA 1
ATOM 5401 C C . LEU A 1 704 ? -30.088 -2.200 37.901 1.00 94.31 704 LEU A C 1
ATOM 5403 O O . LEU A 1 704 ? -29.776 -1.117 38.389 1.00 94.31 704 LEU A O 1
ATOM 5407 N N . SER A 1 705 ? -29.713 -3.348 38.448 1.00 92.94 705 SER A N 1
ATOM 5408 C CA . SER A 1 705 ? -28.811 -3.442 39.596 1.00 92.94 705 SER A CA 1
ATOM 5409 C C . SER A 1 705 ? -27.549 -4.184 39.201 1.00 92.94 705 SER A C 1
ATOM 5411 O O . SER A 1 705 ? -27.631 -5.242 38.593 1.00 92.94 705 SER A O 1
ATOM 5413 N N . THR A 1 706 ? -26.409 -3.653 39.611 1.00 89.94 706 THR A N 1
ATOM 5414 C CA . THR A 1 706 ? -25.075 -4.246 39.478 1.00 89.94 706 THR A CA 1
ATOM 5415 C C . THR A 1 706 ? -24.456 -4.386 40.869 1.00 89.94 706 THR A C 1
ATOM 5417 O O . THR A 1 706 ? -24.982 -3.850 41.848 1.00 89.94 706 THR A O 1
ATOM 5420 N N . GLN A 1 707 ? -23.297 -5.035 40.978 1.00 85.50 707 GLN A N 1
ATOM 5421 C CA . GLN A 1 707 ? -22.528 -5.052 42.230 1.00 85.50 707 GLN A CA 1
ATOM 5422 C C . GLN A 1 707 ? -22.003 -3.670 42.671 1.00 85.50 707 GLN A C 1
ATOM 5424 O O . GLN A 1 707 ? -21.612 -3.517 43.825 1.00 85.50 707 GLN A O 1
ATOM 5429 N N . TYR A 1 708 ? -22.017 -2.665 41.785 1.00 86.00 708 TYR A N 1
ATOM 5430 C CA . TYR A 1 708 ? -21.516 -1.312 42.059 1.00 86.00 708 TYR A CA 1
ATOM 5431 C C . TYR A 1 708 ? -22.620 -0.280 42.319 1.00 86.00 708 TYR A C 1
ATOM 5433 O O . TYR A 1 708 ? -22.323 0.844 42.718 1.00 86.00 708 TYR A O 1
ATOM 5441 N N . GLY A 1 709 ? -23.887 -0.638 42.107 1.00 87.75 709 GLY A N 1
ATOM 5442 C CA . GLY A 1 709 ? -25.016 0.273 42.278 1.00 87.75 709 GLY A CA 1
ATOM 5443 C C . GLY A 1 709 ? -26.219 -0.102 41.421 1.00 87.75 709 GLY A C 1
ATOM 5444 O O . GLY A 1 709 ? -26.201 -1.102 40.702 1.00 87.75 709 GLY A O 1
ATOM 5445 N N . SER A 1 710 ? -27.270 0.711 41.493 1.00 90.94 710 SER A N 1
ATOM 5446 C CA . SER A 1 710 ? -28.503 0.512 40.730 1.00 90.94 710 SER A CA 1
ATOM 5447 C C . SER A 1 710 ? -29.011 1.810 40.112 1.00 90.94 710 SER A C 1
ATOM 5449 O O . SER A 1 710 ? -28.965 2.851 40.769 1.00 90.94 710 SER A O 1
ATOM 5451 N N . HIS A 1 711 ? -29.576 1.723 38.911 1.00 93.94 711 HIS A N 1
ATOM 5452 C CA . HIS A 1 711 ? -30.295 2.809 38.249 1.00 93.94 711 HIS A CA 1
ATOM 5453 C C . HIS A 1 711 ? -31.741 2.394 37.980 1.00 93.94 711 HIS A C 1
ATOM 5455 O O . HIS A 1 711 ? -32.022 1.205 37.832 1.00 93.94 711 HIS A O 1
ATOM 5461 N N . ALA A 1 712 ? -32.662 3.356 37.925 1.00 94.12 712 ALA A N 1
ATOM 5462 C CA . ALA A 1 712 ? -34.071 3.091 37.661 1.00 94.12 712 ALA A CA 1
ATOM 5463 C C . ALA A 1 712 ? -34.607 4.002 36.557 1.00 94.12 712 ALA A C 1
ATOM 5465 O O . ALA A 1 712 ? -34.339 5.201 36.559 1.00 94.12 712 ALA A O 1
ATOM 5466 N N . ALA A 1 713 ? -35.420 3.443 35.666 1.00 95.12 713 ALA A N 1
ATOM 5467 C CA . ALA A 1 713 ? -36.154 4.174 34.642 1.00 95.12 713 ALA A CA 1
ATOM 5468 C C . ALA A 1 713 ? -37.656 3.878 34.749 1.00 95.12 713 ALA A C 1
ATOM 5470 O O . ALA A 1 713 ? -38.087 2.914 35.386 1.00 95.12 713 ALA A O 1
ATOM 5471 N N . LYS A 1 714 ? -38.472 4.743 34.148 1.00 96.00 714 LYS A N 1
ATOM 5472 C CA . LYS A 1 714 ? -39.931 4.602 34.107 1.00 96.00 714 LYS A CA 1
ATOM 5473 C C . LYS A 1 714 ? -40.372 4.316 32.686 1.00 96.00 714 LYS A C 1
ATOM 5475 O O . LYS A 1 714 ? -39.864 4.931 31.754 1.00 96.00 714 LYS A O 1
ATOM 5480 N N . PHE A 1 715 ? -41.377 3.467 32.541 1.00 97.06 715 PHE A N 1
ATOM 5481 C CA . PHE A 1 715 ? -42.026 3.233 31.258 1.00 97.06 715 PHE A CA 1
ATOM 5482 C C . PHE A 1 715 ? -43.525 3.016 31.443 1.00 97.06 715 PHE A C 1
ATOM 5484 O O . PHE A 1 715 ? -43.988 2.598 32.509 1.00 97.06 715 PHE A O 1
ATOM 5491 N N . LEU A 1 716 ? -44.288 3.359 30.412 1.00 97.06 716 LEU A N 1
ATOM 5492 C CA . LEU A 1 716 ? -45.735 3.224 30.387 1.00 97.06 716 LEU A CA 1
ATOM 5493 C C . LEU A 1 716 ? -46.114 1.961 29.612 1.00 97.06 716 LEU A C 1
ATOM 5495 O O . LEU A 1 716 ? -45.651 1.770 28.493 1.00 97.06 716 LEU A O 1
ATOM 5499 N N . LEU A 1 717 ? -46.986 1.131 30.184 1.00 95.81 717 LEU A N 1
ATOM 5500 C CA . LEU A 1 717 ? -47.587 -0.016 29.504 1.00 95.81 717 LEU A CA 1
ATOM 5501 C C . LEU A 1 717 ? -49.079 0.237 29.286 1.00 95.81 717 LEU A C 1
ATOM 5503 O O . LEU A 1 717 ? -49.801 0.582 30.228 1.00 95.81 717 LEU A O 1
ATOM 5507 N N . LEU A 1 718 ? -49.547 0.031 28.056 1.00 93.19 718 LEU A N 1
ATOM 5508 C CA . LEU A 1 718 ? -50.940 0.205 27.641 1.00 93.19 718 LEU A CA 1
ATOM 5509 C C . LEU A 1 718 ? -51.433 -1.083 26.967 1.00 93.19 718 LEU A C 1
ATOM 5511 O O . LEU A 1 718 ? -50.749 -1.635 26.111 1.00 93.19 718 LEU A O 1
ATOM 5515 N N . ARG A 1 719 ? -52.594 -1.590 27.392 1.00 86.00 719 ARG A N 1
ATOM 5516 C CA . ARG A 1 719 ? -53.205 -2.819 26.861 1.00 86.00 719 ARG A CA 1
ATOM 5517 C C . ARG A 1 719 ? -54.532 -2.517 26.199 1.00 86.00 719 ARG A C 1
ATOM 5519 O O . ARG A 1 719 ? -55.207 -1.575 26.673 1.00 86.00 719 ARG A O 1
#

pLDDT: mean 79.86, std 15.48, range [37.56, 98.75]

Secondary structure (DSSP, 8-state):
--TT-EE-S--EEETTEEEEEEESGGGT-SS-EEEEEEEEETTEEEEEE--SS-S---SS---EEEEEEE-TTSSEEEEEEEE--TT-TT--EEEEEEEESS-EEEEPPPS-BSEEEEEEEE-TTSPEEEEEEETTS-EEEEEEEEETTEEEEEEEEEEE---S-B---EEEEETTEEEEEEEETTTTEEEEEEESSSSSS-EEE---S-S-EEEEEEETTEEEEEEE-TTTSSEEEEEEE-SSSSSS-EEEEE-SS-B--SS-EEEEEETTTEEEEEEEETTEEEEEEEESSTT-PPPPEEEE-SSEEEEEEEEETTEEEEEEEEPS-S--S--TTTS---TT-----THHHHHHHHHH-EETTTEE-S-TT----------SB-TTSPBP--THHHHHHHHHHHHHHHHT-SEEEE-----TT--GGG-SSSSSHHHHHHHHHHHTT-EEEEE--EE-SSS-B--TTTT-TTSEEEEEEETTS-B---BTTB-EE-BPPTT-SS-SSSEEEEEEEEEEE--SSSTT-EEEEE-HHHHHHHHHHHHHHHHHH-GGGTT-HHHHHHHHHHHSTTTTS-BTTTBT-S--HHHHH-SS--------S-EEPPPBSSSB-TTT-S-EE--EEESS-BS--EEEEEETT--EEEEEE---TT--SSTT-PBPSEEE--HHHHHHTT-EE-SB-TTSPBPPSEEEEEEEEETTEEEEEEEEE--

Sequence (719 aa):
MVSNYEIVQQPELHKDWLFFIADSTALNATTARVLFAAHRNTSSWDTILALSEPQITYTDGIARSHAIVTKTNSNTMLVIWEAGSTNDYRQRDLRCGVLSNTSFKEFAKLPESNCRNPFVISDQNDTSLLFYVRDDGEVRMNRAVWTLDNVEWLGASQVFAPGGILDQPKASVSGDTIIVVALDLTQGQLHLARSVDKGQDFSKIPSPANEEVVAFDLERSHLTVAEIDPASGGFRLHSFETLDGGSSWTNDFIHPDVFEVIGSIDLLSIAGGGLHCVFESAGDILLTSSPGAVDSWSTPSILAQEFSYQPCLAFNAGELEVVWSSRGDEDTDYDPEEDWRDINGFSQPAHGSRTAALAVGYQGRSYIGASPGAELYVAKTEKHVNLYGSTYEMRVEEDMWIEGLEWLERKGVDIVNSSLAYGDWYSNDELDGKTSPASRAASMAAKRGVLITNAAGNVESAAPYISPPGDAYGIITVGGVDTLGNWWEHGAGVTGSAVGLPDDGRIKPELVAPAAGVYVIDVDDTISHYFYGNGTSYAAPLVAGIAALMLEVHPEYRGNPDTIISLLEQSASNTSSPNDTIGYGIPDAYQAILPLPADIDTFSRNELLPPYPNPFYPGSQALIYFPFRLNKASTRIRLRIFTLSGERVLEKPLVPLYATEEVDDEIAIGTYDDPADLEQIGAFWDGLTENGKPVASGLYLVVLSTQYGSHAAKFLLLR

Solvent-accessible surface area (backbone atoms only — not comparable to full-atom values): 38782 Å² total; per-residue (Å²): 138,61,89,94,43,47,76,79,45,78,65,48,57,55,54,54,32,41,34,33,40,26,34,40,46,86,73,75,43,91,50,29,53,36,70,36,36,33,34,55,55,106,86,46,73,42,77,53,34,72,61,92,57,68,85,50,72,40,90,40,46,66,76,48,79,36,40,70,33,66,52,97,85,52,75,38,29,45,38,37,30,29,37,22,34,67,90,41,76,80,48,23,30,34,34,35,29,27,37,39,73,82,50,75,38,82,52,71,65,51,99,56,70,31,33,44,52,41,27,48,46,72,48,100,76,75,34,37,40,37,34,32,31,32,82,72,22,34,31,33,37,32,34,33,45,69,54,83,87,48,80,46,75,78,57,73,25,70,48,52,66,86,43,67,54,63,51,61,43,44,62,23,73,57,92,43,31,33,39,39,39,30,39,31,70,82,68,13,33,65,48,34,25,26,16,74,64,69,54,64,55,48,41,79,36,75,59,88,68,68,70,40,42,81,43,65,31,58,40,75,46,37,42,37,36,32,29,54,36,90,89,78,70,18,36,29,46,37,36,31,39,28,93,64,69,48,75,51,67,46,83,74,40,69,53,90,62,72,44,75,63,71,62,42,66,31,54,44,58,42,97,76,45,29,41,38,40,35,35,17,36,92,30,24,32,33,39,31,41,14,88,47,43,83,88,54,65,47,77,69,41,77,78,44,67,61,50,31,41,63,43,38,61,32,67,37,101,91,44,82,46,76,51,64,45,71,49,85,69,98,70,92,67,92,37,78,88,76,55,62,72,61,82,81,77,65,75,78,75,51,58,64,60,27,29,47,28,41,16,32,28,75,40,90,100,78,45,74,22,58,25,54,86,59,86,85,86,87,74,87,43,80,57,73,52,41,101,84,69,45,81,47,86,60,81,66,43,41,55,37,42,41,51,37,50,54,51,42,55,75,71,65,53,61,67,46,69,42,67,57,62,62,47,78,84,55,48,80,89,46,54,68,23,65,68,41,68,34,5,40,48,50,28,48,44,19,74,74,12,28,29,37,22,20,6,14,36,74,26,50,57,98,77,38,48,36,21,32,43,32,37,20,50,72,49,42,14,14,8,22,12,28,83,85,68,48,74,31,65,49,36,91,90,31,72,13,32,13,21,32,60,84,90,67,85,65,66,27,19,38,29,23,30,47,8,35,71,35,80,37,59,55,80,64,100,55,102,78,49,68,47,71,42,72,36,11,41,51,8,11,22,39,55,42,10,44,51,49,49,38,39,70,61,38,60,85,48,65,59,37,30,69,60,55,51,52,33,37,38,70,33,15,76,26,53,93,68,55,39,38,64,45,8,17,20,45,54,34,62,70,60,41,56,56,88,51,93,60,87,68,84,73,62,91,53,56,40,59,45,82,47,40,56,65,66,29,38,62,88,84,34,73,61,29,37,50,27,33,35,32,68,58,61,33,70,56,35,33,44,33,32,23,43,81,88,66,49,76,44,38,77,44,66,50,48,33,88,78,65,62,102,61,98,77,60,45,38,66,59,45,79,49,69,55,67,69,59,31,57,66,19,49,37,54,45,62,62,49,30,84,84,70,43,78,63,77,63,44,62,33,36,41,35,46,34,41,87,88,50,69,29,73,42,71,45,41,38,50,119

Mean predicted aligned error: 14.69 Å